Protein AF-0000000069202156 (afdb_homodimer)

Radius of gyration: 26.29 Å; Cα contacts (8 Å, |Δi|>4): 801; chains: 2; bounding box: 68×98×82 Å

Structure (mmCIF, N/CA/C/O backbone):
data_AF-0000000069202156-model_v1
#
loop_
_entity.id
_entity.type
_entity.pdbx_description
1 polymer 'Chromosome undetermined scaffold_22, whole genome shotgun sequence'
#
loop_
_atom_site.group_PDB
_atom_site.id
_atom_site.type_symbol
_atom_site.label_atom_id
_atom_site.label_alt_id
_atom_site.label_comp_id
_atom_site.label_asym_id
_atom_site.label_entity_id
_atom_site.label_seq_id
_atom_site.pdbx_PDB_ins_code
_atom_site.Cartn_x
_atom_site.Cartn_y
_atom_site.Cartn_z
_atom_site.occupancy
_atom_site.B_iso_or_equiv
_atom_site.auth_seq_id
_atom_site.auth_comp_id
_atom_site.auth_asym_id
_atom_site.auth_atom_id
_atom_site.pdbx_PDB_model_num
ATOM 1 N N . MET A 1 1 ? -34.469 9.961 23.25 1 40.22 1 MET A N 1
ATOM 2 C CA . MET A 1 1 ? -34.844 11.164 22.516 1 40.22 1 MET A CA 1
ATOM 3 C C . MET A 1 1 ? -33.656 12.133 22.422 1 40.22 1 MET A C 1
ATOM 5 O O . MET A 1 1 ? -33.438 12.727 21.359 1 40.22 1 MET A O 1
ATOM 9 N N . ILE A 1 2 ? -33 12.391 23.5 1 43.03 2 ILE A N 1
ATOM 10 C CA . ILE A 1 2 ? -31.828 13.266 23.531 1 43.03 2 ILE A CA 1
ATOM 11 C C . ILE A 1 2 ? -30.719 12.656 22.703 1 43.03 2 ILE A C 1
ATOM 13 O O . ILE A 1 2 ? -30.047 13.359 21.922 1 43.03 2 ILE A O 1
ATOM 17 N N . LEU A 1 3 ? -30.641 11.383 22.797 1 45.81 3 LEU A N 1
ATOM 18 C CA . LEU A 1 3 ? -29.641 10.68 22.016 1 45.81 3 LEU A CA 1
ATOM 19 C C . LEU A 1 3 ? -29.922 10.828 20.531 1 45.81 3 LEU A C 1
ATOM 21 O O . LEU A 1 3 ? -28.984 10.969 19.734 1 45.81 3 LEU A O 1
ATOM 25 N N . ASP A 1 4 ? -31.219 10.82 20.234 1 50.31 4 ASP A N 1
ATOM 26 C CA . ASP A 1 4 ? -31.641 10.969 18.844 1 50.31 4 ASP A CA 1
ATOM 27 C C . ASP A 1 4 ? -31.312 12.375 18.328 1 50.31 4 ASP A C 1
ATOM 29 O O . ASP A 1 4 ? -30.859 12.531 17.188 1 50.31 4 ASP A O 1
ATOM 33 N N . PHE A 1 5 ? -31.484 13.375 19.203 1 50 5 PHE A N 1
ATOM 34 C CA . PHE A 1 5 ? -31.25 14.75 18.781 1 50 5 PHE A CA 1
ATOM 35 C C . PHE A 1 5 ? -29.766 15.016 18.609 1 50 5 PHE A C 1
ATOM 37 O O . PHE A 1 5 ? -29.359 15.719 17.688 1 50 5 PHE A O 1
ATOM 44 N N . THR A 1 6 ? -29.016 14.438 19.453 1 51.59 6 THR A N 1
ATOM 45 C CA . THR A 1 6 ? -27.578 14.648 19.391 1 51.59 6 THR A CA 1
ATOM 46 C C . THR A 1 6 ? -26.969 13.906 18.203 1 51.59 6 THR A C 1
ATOM 48 O O . THR A 1 6 ? -26.062 14.422 17.547 1 51.59 6 THR A O 1
ATOM 51 N N . LEU A 1 7 ? -27.562 12.852 17.938 1 59.28 7 LEU A N 1
ATOM 52 C CA . LEU A 1 7 ? -27.109 12.102 16.766 1 59.28 7 LEU A CA 1
ATOM 53 C C . LEU A 1 7 ? -27.516 12.82 15.484 1 59.28 7 LEU A C 1
ATOM 55 O O . LEU A 1 7 ? -26.734 12.859 14.523 1 59.28 7 LEU A O 1
ATOM 59 N N . ASP A 1 8 ? -28.672 13.359 15.586 1 58.97 8 ASP A N 1
ATOM 60 C CA . ASP A 1 8 ? -29.156 14.07 14.406 1 58.97 8 ASP A CA 1
ATOM 61 C C . ASP A 1 8 ? -28.328 15.312 14.125 1 58.97 8 ASP A C 1
ATOM 63 O O . ASP A 1 8 ? -27.969 15.586 12.977 1 58.97 8 ASP A O 1
ATOM 67 N N . SER A 1 9 ? -27.969 16 15.195 1 58.06 9 SER A N 1
ATOM 68 C CA . SER A 1 9 ? -27.172 17.203 15.016 1 58.06 9 SER A CA 1
ATOM 69 C C . SER A 1 9 ? -25.734 16.875 14.602 1 58.06 9 SER A C 1
ATOM 71 O O . SER A 1 9 ? -25.172 17.547 13.742 1 58.06 9 SER A O 1
ATOM 73 N N . SER A 1 10 ? -25.312 15.82 15.172 1 58.75 10 SER A N 1
ATOM 74 C CA . SER A 1 10 ? -23.938 15.406 14.852 1 58.75 10 SER A CA 1
ATOM 75 C C . SER A 1 10 ? 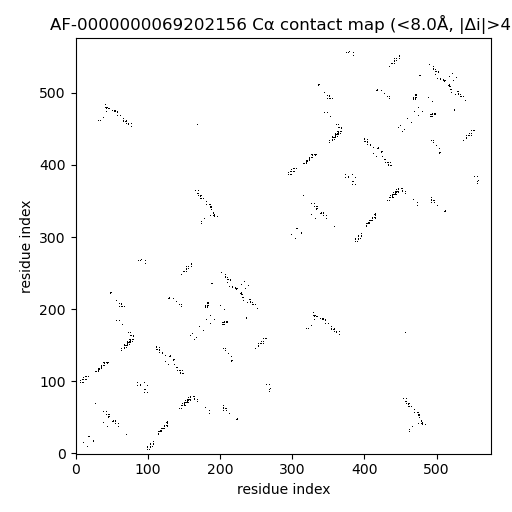-23.859 14.812 13.453 1 58.75 10 SER A C 1
ATOM 77 O O . SER A 1 10 ? -22.891 15.039 12.734 1 58.75 10 SER A O 1
ATOM 79 N N . ASN A 1 11 ? -24.891 14.109 13.148 1 60.53 11 ASN A N 1
ATOM 80 C CA . ASN A 1 11 ? -24.953 13.547 11.805 1 60.53 11 ASN A CA 1
ATOM 81 C C . ASN A 1 11 ? -25.016 14.641 10.734 1 60.53 11 ASN A C 1
ATOM 83 O O . ASN A 1 11 ? -24.375 14.516 9.68 1 60.53 11 ASN A O 1
ATOM 87 N N . ASN A 1 12 ? -25.766 15.609 11.109 1 59.12 12 ASN A N 1
ATOM 88 C CA . ASN A 1 12 ? -25.859 16.734 10.172 1 59.12 12 ASN A CA 1
ATOM 89 C C . ASN A 1 12 ? -24.516 17.438 10.023 1 59.12 12 ASN A C 1
ATOM 91 O O . ASN A 1 12 ? -24.141 17.828 8.914 1 59.12 12 ASN A O 1
ATOM 95 N N . LEU A 1 13 ? -23.875 17.391 11.109 1 56.72 13 LEU A N 1
ATOM 96 C CA . LEU A 1 13 ? -22.594 18.062 11.062 1 56.72 13 LEU A CA 1
ATOM 97 C C . LEU A 1 13 ? -21.578 17.25 10.25 1 56.72 13 LEU A C 1
ATOM 99 O O . LEU A 1 13 ? -20.844 17.812 9.438 1 56.72 13 LEU A O 1
ATOM 103 N N . SER A 1 14 ? -21.609 16 10.469 1 60.12 14 SER A N 1
ATOM 104 C CA . SER A 1 14 ? -20.656 15.164 9.742 1 60.12 14 SER A CA 1
ATOM 105 C C . SER A 1 14 ? -21.016 15.055 8.266 1 60.12 14 SER A C 1
ATOM 107 O O . SER A 1 14 ? -20.156 15.102 7.398 1 60.12 14 SER A O 1
ATOM 109 N N . PHE A 1 15 ? -22.328 14.898 8.133 1 60.34 15 PHE A N 1
ATOM 110 C CA . PHE A 1 15 ? -22.781 14.883 6.75 1 60.34 15 PHE A CA 1
ATOM 111 C C . PHE A 1 15 ? -22.469 16.203 6.059 1 60.34 15 PHE A C 1
ATOM 113 O O . PHE A 1 15 ? -21.984 16.219 4.922 1 60.34 15 PHE A O 1
ATOM 120 N N . LEU A 1 16 ? -22.672 17.172 6.793 1 56.56 16 LEU A N 1
ATOM 121 C CA . LEU A 1 16 ? -22.406 18.5 6.262 1 56.56 16 LEU A CA 1
ATOM 122 C C . LEU A 1 16 ? -20.906 18.719 6.066 1 56.56 16 LEU A C 1
ATOM 124 O O . LEU A 1 16 ? -20.484 19.344 5.09 1 56.56 16 LEU A O 1
ATOM 128 N N . ASN A 1 17 ? -20.172 18.156 6.863 1 57.66 17 ASN A N 1
ATOM 129 C CA . ASN A 1 17 ? -18.734 18.297 6.719 1 57.66 17 ASN A CA 1
ATOM 130 C C . ASN A 1 17 ? -18.219 17.5 5.52 1 57.66 17 ASN A C 1
ATOM 132 O O . ASN A 1 17 ? -17.328 17.953 4.801 1 57.66 17 ASN A O 1
ATOM 136 N N . GLU A 1 18 ? -18.781 16.344 5.418 1 60.19 18 GLU A N 1
ATOM 137 C CA . GLU A 1 18 ? -18.359 15.547 4.273 1 60.19 18 GLU A CA 1
ATOM 138 C C . GLU A 1 18 ? -18.797 16.188 2.961 1 60.19 18 GLU A C 1
ATOM 140 O O . GLU A 1 18 ? -18.047 16.172 1.98 1 60.19 18 GLU A O 1
ATOM 145 N N . ILE A 1 19 ? -20.016 16.625 3.02 1 58.19 19 ILE A N 1
ATOM 146 C CA . ILE A 1 19 ? -20.5 17.344 1.854 1 58.19 19 ILE A CA 1
ATOM 147 C C . ILE A 1 19 ? -19.766 18.672 1.719 1 58.19 19 ILE A C 1
ATOM 149 O O . ILE A 1 19 ? -19.5 19.125 0.606 1 58.19 19 ILE A O 1
ATOM 153 N N . ARG A 1 20 ? -19.328 19.078 2.842 1 53.84 20 ARG A N 1
ATOM 154 C CA . ARG A 1 20 ? -18.688 20.391 2.83 1 53.84 20 ARG A CA 1
ATOM 155 C C . ARG A 1 20 ? -17.188 20.281 2.578 1 53.84 20 ARG A C 1
ATOM 157 O O . ARG A 1 20 ? -16.547 21.234 2.16 1 53.84 20 ARG A O 1
ATOM 164 N N . ASN A 1 21 ? -16.734 19.062 2.914 1 62.28 21 ASN A N 1
ATOM 165 C CA . ASN A 1 21 ? -15.328 18.953 2.527 1 62.28 21 ASN A CA 1
ATOM 166 C C . ASN A 1 21 ? -15.18 18.312 1.148 1 62.28 21 ASN A C 1
ATOM 168 O O . ASN A 1 21 ? -14.805 17.141 1.039 1 62.28 21 ASN A O 1
ATOM 172 N N . PRO A 1 22 ? -15.586 19 0.176 1 66.69 22 PRO A N 1
ATOM 173 C CA . PRO A 1 22 ? -15.57 18.516 -1.208 1 66.69 22 PRO A CA 1
ATOM 174 C C . PRO A 1 22 ? -14.195 18.016 -1.643 1 66.69 22 PRO A C 1
ATOM 176 O O . PRO A 1 22 ? -14.094 17.172 -2.539 1 66.69 22 PRO A O 1
ATOM 179 N N . MET A 1 23 ? -13.281 18.469 -0.884 1 69.31 23 MET A N 1
ATOM 180 C CA . MET A 1 23 ? -11.93 18.094 -1.297 1 69.31 23 MET A CA 1
ATOM 181 C C . MET A 1 23 ? -11.695 16.594 -1.078 1 69.31 23 MET A C 1
ATOM 183 O O . MET A 1 23 ? -11.109 15.93 -1.932 1 69.31 23 MET A O 1
ATOM 187 N N . ASP A 1 24 ? -12.273 16.062 -0.022 1 70.75 24 ASP A N 1
ATOM 188 C CA . ASP A 1 24 ? -12.102 14.641 0.282 1 70.75 24 ASP A CA 1
ATOM 189 C C . ASP A 1 24 ? -12.812 13.766 -0.749 1 70.75 24 ASP A C 1
ATOM 191 O O . ASP A 1 24 ? -12.25 12.773 -1.219 1 70.75 24 ASP A O 1
ATOM 195 N N . VAL A 1 25 ? -13.992 14.234 -1.094 1 75.31 25 VAL A N 1
ATOM 196 C CA . VAL A 1 25 ? -14.789 13.477 -2.053 1 75.31 25 VAL A CA 1
ATOM 197 C C . VAL A 1 25 ? -14.109 13.5 -3.422 1 75.31 25 VAL A C 1
ATOM 199 O O . VAL A 1 25 ? -13.992 12.461 -4.078 1 75.31 25 VAL A O 1
ATOM 202 N N . LYS A 1 26 ? -13.617 14.609 -3.807 1 78.5 26 LYS A N 1
ATOM 203 C CA . LYS A 1 26 ? -12.938 14.734 -5.094 1 78.5 26 LYS A CA 1
ATOM 204 C C . LYS A 1 26 ? -11.672 13.891 -5.137 1 78.5 26 LYS A C 1
ATOM 206 O O . LYS A 1 26 ? -11.367 13.258 -6.152 1 78.5 26 LYS A O 1
ATOM 211 N N . LEU A 1 27 ? -11.078 13.875 -4.027 1 78.31 27 LEU A N 1
ATOM 212 C CA . LEU A 1 27 ? -9.828 13.125 -3.953 1 78.31 27 LEU A CA 1
ATOM 213 C C . LEU A 1 27 ? -10.086 11.625 -4.094 1 78.31 27 LEU A C 1
ATOM 215 O O . LEU A 1 27 ? -9.352 10.93 -4.789 1 78.31 27 LEU A O 1
ATOM 219 N N . LYS A 1 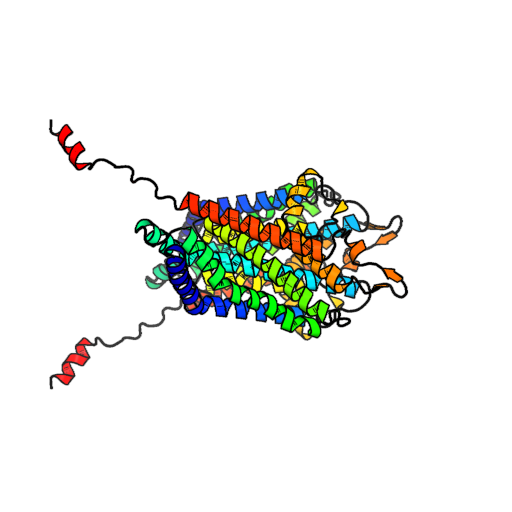28 ? -11.156 11.18 -3.527 1 82.44 28 LYS A N 1
ATOM 220 C CA . LYS A 1 28 ? -11.477 9.758 -3.549 1 82.44 28 LYS A CA 1
ATOM 221 C C . LYS A 1 28 ? -11.953 9.328 -4.93 1 82.44 28 LYS A C 1
ATOM 223 O O . LYS A 1 28 ? -11.633 8.227 -5.391 1 82.44 28 LYS A O 1
ATOM 228 N N . ILE A 1 29 ? -12.695 10.211 -5.488 1 83 29 ILE A N 1
ATOM 229 C CA . ILE A 1 29 ? -13.164 9.922 -6.836 1 83 29 ILE A CA 1
ATOM 230 C C . ILE A 1 29 ? -11.977 9.898 -7.801 1 83 29 ILE A C 1
ATOM 232 O O . ILE A 1 29 ? -11.875 9.008 -8.641 1 83 29 ILE A O 1
ATOM 236 N N . PHE A 1 30 ? -11.133 10.836 -7.598 1 85.19 30 PHE A N 1
ATOM 237 C CA . PHE A 1 30 ? -9.922 10.875 -8.414 1 85.19 30 PHE A CA 1
ATOM 238 C C . PHE A 1 30 ? -9.102 9.602 -8.242 1 85.19 30 PHE A C 1
ATOM 240 O O . PHE A 1 30 ? -8.648 9.008 -9.219 1 85.19 30 PHE A O 1
ATOM 247 N N . GLN A 1 31 ? -8.914 9.219 -7.031 1 85 31 GLN A N 1
ATOM 248 C CA . GLN A 1 31 ? -8.148 8.016 -6.73 1 85 31 GLN A CA 1
ATOM 249 C C . GLN A 1 31 ? -8.781 6.785 -7.375 1 85 31 GLN A C 1
ATOM 251 O O . GLN A 1 31 ? -8.078 5.945 -7.941 1 85 31 GLN A O 1
ATOM 256 N N . SER A 1 32 ? -10.125 6.711 -7.316 1 86.88 32 SER A N 1
ATOM 257 C CA . SER A 1 32 ? -10.828 5.559 -7.871 1 86.88 32 SER A CA 1
ATOM 258 C C . SER A 1 32 ? -10.688 5.504 -9.391 1 86.88 32 SER A C 1
ATOM 260 O O . SER A 1 32 ? -10.516 4.43 -9.961 1 86.88 32 SER A O 1
ATOM 262 N N . ILE A 1 33 ? -10.719 6.652 -9.984 1 87.88 33 ILE A N 1
ATOM 263 C CA . ILE A 1 33 ? -10.617 6.723 -11.438 1 87.88 33 ILE A CA 1
ATOM 264 C C . ILE A 1 33 ? -9.195 6.359 -11.867 1 87.88 33 ILE A C 1
ATOM 266 O O . ILE A 1 33 ? -9.008 5.602 -12.828 1 87.88 33 ILE A O 1
ATOM 270 N N . VAL A 1 34 ? -8.25 6.844 -11.164 1 86.81 34 VAL A N 1
ATOM 271 C CA . VAL A 1 34 ? -6.855 6.547 -11.484 1 86.81 34 VAL A CA 1
ATOM 272 C C . VAL A 1 34 ? -6.609 5.043 -11.367 1 86.81 34 VAL A C 1
ATOM 274 O O . VAL A 1 34 ? -5.988 4.438 -12.242 1 86.81 34 VAL A O 1
ATOM 277 N N . ASN A 1 35 ? -7.082 4.477 -10.289 1 88 35 ASN A N 1
ATOM 278 C CA . ASN A 1 35 ? -6.934 3.039 -10.094 1 88 35 ASN A CA 1
ATOM 279 C C . ASN A 1 35 ? -7.609 2.244 -11.203 1 88 35 ASN A C 1
ATOM 281 O O . ASN A 1 35 ? -7.055 1.26 -11.695 1 88 35 ASN A O 1
ATOM 285 N N . ALA A 1 36 ? -8.82 2.734 -11.555 1 89.94 36 ALA A N 1
ATOM 286 C CA . ALA A 1 36 ? -9.57 2.049 -12.602 1 89.94 36 ALA A CA 1
ATOM 287 C C . ALA A 1 36 ? -8.828 2.111 -13.938 1 89.94 36 ALA A C 1
ATOM 289 O O . ALA A 1 36 ? -8.727 1.107 -14.648 1 89.94 36 ALA A O 1
ATOM 290 N N . ILE A 1 37 ? -8.336 3.223 -14.25 1 87 37 ILE A N 1
ATOM 291 C CA . ILE A 1 37 ? -7.609 3.402 -15.508 1 87 37 ILE A CA 1
ATOM 292 C C . ILE A 1 37 ? -6.371 2.508 -15.523 1 87 37 ILE A C 1
ATOM 294 O O . ILE A 1 37 ? -6.094 1.839 -16.516 1 87 37 ILE A O 1
ATOM 298 N N . MET A 1 38 ? -5.734 2.408 -14.461 1 85.38 38 MET A N 1
ATOM 299 C CA . MET A 1 38 ? -4.523 1.599 -14.383 1 85.38 38 MET A CA 1
ATOM 300 C C . MET A 1 38 ? -4.848 0.116 -14.523 1 85.38 38 MET A C 1
ATOM 302 O O . MET A 1 38 ? -4.145 -0.615 -15.227 1 85.38 38 MET A O 1
ATOM 306 N N . LEU A 1 39 ? -5.859 -0.29 -13.898 1 88.44 39 LEU A N 1
ATOM 307 C CA . LEU A 1 39 ? -6.289 -1.68 -14.008 1 88.44 39 LEU A CA 1
ATOM 308 C C . LEU A 1 39 ? -6.668 -2.018 -15.445 1 88.44 39 LEU A C 1
ATOM 310 O O . LEU A 1 39 ? -6.324 -3.09 -15.945 1 88.44 39 LEU A O 1
ATOM 314 N N . MET A 1 40 ? -7.398 -1.071 -16.031 1 86.44 40 MET A N 1
ATOM 315 C CA . MET A 1 40 ? -7.828 -1.297 -17.406 1 86.44 40 MET A CA 1
ATOM 316 C C . MET A 1 40 ? -6.633 -1.343 -18.359 1 86.44 40 MET A C 1
ATOM 318 O O . MET A 1 40 ? -6.613 -2.135 -19.297 1 86.44 40 MET A O 1
ATOM 322 N N . LEU A 1 41 ? -5.715 -0.603 -18.062 1 81.94 41 LEU A N 1
ATOM 323 C CA . LEU A 1 41 ? -4.543 -0.526 -18.922 1 81.94 41 LEU A CA 1
ATOM 324 C C . LEU A 1 41 ? -3.662 -1.758 -18.766 1 81.94 41 LEU A C 1
ATOM 326 O O . LEU A 1 41 ? -3.154 -2.303 -19.75 1 81.94 41 LEU A O 1
ATOM 330 N N . VAL A 1 42 ? -3.523 -2.221 -17.625 1 82.44 42 VAL A N 1
ATOM 331 C CA . VAL A 1 42 ? -2.592 -3.301 -17.328 1 82.44 42 VAL A CA 1
ATOM 332 C C . VAL A 1 42 ? -3.246 -4.648 -17.641 1 82.44 42 VAL A C 1
ATOM 334 O O . VAL A 1 42 ? -2.588 -5.566 -18.125 1 82.44 42 VAL A O 1
ATOM 337 N N . TYR A 1 43 ? -4.516 -4.684 -17.328 1 88.5 43 TYR A N 1
ATOM 338 C CA . TYR A 1 43 ? -5.188 -5.977 -17.422 1 88.5 43 TYR A CA 1
ATOM 339 C C . TYR A 1 43 ? -6.227 -5.973 -18.531 1 88.5 43 TYR A C 1
ATOM 341 O O . TYR A 1 43 ? -7.27 -6.621 -18.422 1 88.5 43 TYR A O 1
ATOM 349 N N . SER A 1 44 ? -6.047 -5.23 -19.578 1 82.12 44 SER A N 1
ATOM 350 C CA . SER A 1 44 ? -6.973 -5.168 -20.703 1 82.12 44 SER A CA 1
ATOM 351 C C . SER A 1 44 ? -7.145 -6.539 -21.344 1 82.12 44 SER A C 1
ATOM 353 O O . SER A 1 44 ? -8.195 -6.828 -21.922 1 82.12 44 SER A O 1
ATOM 355 N N . ASP A 1 45 ? -6.066 -7.328 -21.297 1 82 45 ASP A N 1
ATOM 356 C CA . ASP A 1 45 ? -6.098 -8.719 -21.734 1 82 45 ASP A CA 1
ATOM 357 C C . ASP A 1 45 ? -5.52 -9.648 -20.672 1 82 45 ASP A C 1
ATOM 359 O O . ASP A 1 45 ? -4.301 -9.727 -20.5 1 82 45 ASP A O 1
ATOM 363 N N . LEU A 1 46 ? -6.43 -10.359 -20.031 1 85.38 46 LEU A N 1
ATOM 364 C CA . LEU A 1 46 ? -6 -11.211 -18.938 1 85.38 46 LEU A CA 1
ATOM 365 C C . LEU A 1 46 ? -5.219 -12.414 -19.453 1 85.38 46 LEU A C 1
ATOM 367 O O . LEU A 1 46 ? -4.41 -12.992 -18.719 1 85.38 46 LEU A O 1
ATOM 371 N N . GLY A 1 47 ? -5.422 -12.727 -20.703 1 84.5 47 GLY A N 1
ATOM 372 C CA . GLY A 1 47 ? -4.703 -13.852 -21.281 1 84.5 47 GLY A CA 1
ATOM 373 C C . GLY A 1 47 ? -5.312 -15.195 -20.922 1 84.5 47 GLY A C 1
ATOM 374 O O . GLY A 1 47 ? -6.426 -15.258 -20.391 1 84.5 47 GLY A O 1
ATOM 375 N N . GLU A 1 48 ? -4.508 -16.25 -21.312 1 84.44 48 GLU A N 1
ATOM 376 C CA . GLU A 1 48 ? -5.008 -17.609 -21.109 1 84.44 48 GLU A CA 1
ATOM 377 C C . GLU A 1 48 ? -4.047 -18.422 -20.25 1 84.44 48 GLU A C 1
ATOM 379 O O . GLU A 1 48 ? -2.912 -18.016 -20.016 1 84.44 48 GLU A O 1
ATOM 384 N N . TYR A 1 49 ? -4.566 -19.469 -19.75 1 86.25 49 TYR A N 1
ATOM 385 C CA . TYR A 1 49 ? -3.779 -20.469 -19.031 1 86.25 49 TYR A CA 1
ATOM 386 C C . TYR A 1 49 ? -3.102 -19.859 -17.812 1 86.25 49 TYR A C 1
ATOM 388 O O . TYR A 1 49 ? -3.721 -19.109 -17.062 1 86.25 49 TYR A O 1
ATOM 396 N N . ASN A 1 50 ? -1.859 -20.188 -17.594 1 80.06 50 ASN A N 1
ATOM 397 C CA . ASN A 1 50 ? -1.151 -19.766 -16.391 1 80.06 50 ASN A CA 1
ATOM 398 C C . ASN A 1 50 ? -0.953 -18.25 -16.359 1 80.06 50 ASN A C 1
ATOM 400 O O . ASN A 1 50 ? -1.02 -17.625 -15.305 1 80.06 50 ASN A O 1
ATOM 404 N N . GLU A 1 51 ? -0.752 -17.672 -17.531 1 81.19 51 GLU A N 1
ATOM 405 C CA . GLU A 1 51 ? -0.608 -16.219 -17.594 1 81.19 51 GLU A CA 1
ATOM 406 C C . GLU A 1 51 ? -1.908 -15.523 -17.219 1 81.19 51 GLU A C 1
ATOM 408 O O . GLU A 1 51 ? -1.892 -14.516 -16.516 1 81.19 51 GLU A O 1
ATOM 413 N N . GLY A 1 52 ? -2.969 -16.078 -17.703 1 86.44 52 GLY A N 1
ATOM 414 C CA . GLY A 1 52 ? -4.27 -15.516 -17.391 1 86.44 52 GLY A CA 1
ATOM 415 C C . GLY A 1 52 ? -4.625 -15.641 -15.914 1 86.44 52 GLY A C 1
ATOM 416 O O . GLY A 1 52 ? -5.254 -14.75 -15.344 1 86.44 52 GLY A O 1
ATOM 417 N N . LEU A 1 53 ? -4.23 -16.766 -15.383 1 87.12 53 LEU A N 1
ATOM 418 C CA . LEU A 1 53 ? -4.473 -17 -13.961 1 87.12 53 LEU A CA 1
ATOM 419 C C . LEU A 1 53 ? -3.713 -16 -13.102 1 87.12 53 LEU A C 1
ATOM 421 O O . LEU A 1 53 ? -4.285 -15.391 -12.195 1 87.12 53 LEU A O 1
ATOM 425 N N . GLN A 1 54 ? -2.475 -15.758 -13.398 1 82.94 54 GLN A N 1
ATOM 426 C CA . GLN A 1 54 ? -1.657 -14.797 -12.664 1 82.94 54 GLN A CA 1
ATOM 427 C C . GLN A 1 54 ? -2.23 -13.391 -12.789 1 82.94 54 GLN A C 1
ATOM 429 O O . GLN A 1 54 ? -2.287 -12.648 -11.805 1 82.94 54 GLN A O 1
ATOM 434 N N . ASN A 1 55 ? -2.668 -13.055 -14.008 1 88.75 55 ASN A N 1
ATOM 435 C CA . ASN A 1 55 ? -3.234 -11.727 -14.242 1 88.75 55 ASN A CA 1
ATOM 436 C C . ASN A 1 55 ? -4.539 -11.531 -13.477 1 88.75 55 ASN A C 1
ATOM 438 O O . ASN A 1 55 ? -4.793 -10.453 -12.945 1 88.75 55 ASN A O 1
ATOM 442 N N . ARG A 1 56 ? -5.324 -12.594 -13.406 1 92 56 ARG A N 1
ATOM 443 C CA . ARG A 1 56 ? -6.582 -12.5 -12.672 1 92 56 ARG A CA 1
ATOM 444 C C . ARG A 1 56 ? -6.332 -12.367 -11.172 1 92 56 ARG A C 1
ATOM 446 O O . ARG A 1 56 ? -6.969 -11.555 -10.5 1 92 56 ARG A O 1
ATOM 453 N N . PHE A 1 57 ? -5.348 -13.148 -10.68 1 91.44 57 PHE A N 1
ATOM 454 C CA . PHE A 1 57 ? -4.969 -13.023 -9.281 1 91.44 57 PHE A CA 1
ATOM 455 C C . PHE A 1 57 ? -4.449 -11.617 -8.984 1 91.44 57 PHE A C 1
ATOM 457 O O . PHE A 1 57 ? -4.844 -11 -7.996 1 91.44 57 PHE A O 1
ATOM 464 N N . GLY A 1 58 ? -3.596 -11.148 -9.898 1 90.25 58 GLY A N 1
ATOM 465 C CA . GLY A 1 58 ? -3.014 -9.828 -9.727 1 90.25 58 GLY A CA 1
ATOM 466 C C . GLY A 1 58 ? -4.043 -8.719 -9.75 1 90.25 58 GLY A C 1
ATOM 467 O O . GLY A 1 58 ? -3.994 -7.801 -8.93 1 90.25 58 GLY A O 1
ATOM 468 N N . ALA A 1 59 ? -4.965 -8.797 -10.648 1 92.56 59 ALA A N 1
ATOM 469 C CA . ALA A 1 59 ? -6.004 -7.781 -10.773 1 92.56 59 ALA A CA 1
ATOM 470 C C . ALA A 1 59 ? -6.883 -7.738 -9.523 1 92.56 59 ALA A C 1
ATOM 472 O O . ALA A 1 59 ? -7.168 -6.664 -8.992 1 92.56 59 ALA A O 1
ATOM 473 N N . LEU A 1 60 ? -7.285 -8.922 -9.062 1 95.12 60 LEU A N 1
ATOM 474 C CA . LEU A 1 60 ? -8.156 -8.992 -7.895 1 95.12 60 LEU A CA 1
ATOM 475 C C . LEU A 1 60 ? -7.426 -8.508 -6.645 1 95.12 60 LEU A C 1
ATOM 477 O O . LEU A 1 60 ? -8.008 -7.816 -5.809 1 95.12 60 LEU A O 1
ATOM 481 N N . PHE A 1 61 ? -6.219 -8.867 -6.562 1 93.5 61 PHE A N 1
ATOM 482 C CA . PHE A 1 61 ? -5.434 -8.422 -5.414 1 93.5 61 PHE A CA 1
ATOM 483 C C . PHE A 1 61 ? -5.238 -6.914 -5.445 1 93.5 61 PHE A C 1
ATOM 485 O O . PHE A 1 61 ? -5.277 -6.258 -4.402 1 93.5 61 PHE A O 1
ATOM 492 N N . PHE A 1 62 ? -5.016 -6.402 -6.578 1 91.06 62 PHE A N 1
ATOM 493 C CA . PHE A 1 62 ? -4.82 -4.965 -6.734 1 91.06 62 PHE A CA 1
ATOM 494 C C . PHE A 1 62 ? -6.078 -4.199 -6.344 1 91.06 62 PHE A C 1
ATOM 496 O O . PHE A 1 62 ? -6 -3.164 -5.68 1 91.06 62 PHE A O 1
ATOM 503 N N . ILE A 1 63 ? -7.16 -4.691 -6.797 1 93.44 63 ILE A N 1
ATOM 504 C CA . ILE A 1 63 ? -8.422 -4.039 -6.469 1 93.44 63 ILE A CA 1
ATOM 505 C C . ILE A 1 63 ? -8.594 -3.982 -4.953 1 93.44 63 ILE A C 1
ATOM 507 O O . ILE A 1 63 ? -8.945 -2.936 -4.398 1 93.44 63 ILE A O 1
ATOM 511 N N . CYS A 1 64 ? -8.312 -5.062 -4.297 1 94.25 64 CYS A N 1
ATOM 512 C CA . CYS A 1 64 ? -8.438 -5.129 -2.846 1 94.25 64 CYS A CA 1
ATOM 513 C C . CYS A 1 64 ? -7.449 -4.188 -2.168 1 94.25 64 CYS A C 1
ATOM 515 O O . CYS A 1 64 ? -7.816 -3.453 -1.248 1 94.25 64 CYS A O 1
ATOM 517 N N . THR A 1 65 ? -6.23 -4.188 -2.664 1 92.19 65 THR A N 1
ATOM 518 C CA . THR A 1 65 ? -5.164 -3.387 -2.066 1 92.19 65 THR A CA 1
ATOM 519 C C . THR A 1 65 ? -5.445 -1.897 -2.244 1 92.19 65 THR A C 1
ATOM 521 O O . THR A 1 65 ? -5.305 -1.118 -1.3 1 92.19 65 THR A O 1
ATOM 524 N N . ALA A 1 66 ? -5.824 -1.523 -3.445 1 90.81 66 ALA A N 1
ATOM 525 C CA . ALA A 1 66 ? -6.133 -0.123 -3.723 1 90.81 66 ALA A CA 1
ATOM 526 C C . ALA A 1 66 ? -7.266 0.376 -2.826 1 90.81 66 ALA A C 1
ATOM 528 O O . ALA A 1 66 ? -7.184 1.474 -2.27 1 90.81 66 ALA A O 1
ATOM 529 N N . ASN A 1 67 ? -8.25 -0.427 -2.676 1 91.62 67 ASN A N 1
ATOM 530 C CA . ASN A 1 67 ? -9.375 -0.047 -1.833 1 91.62 67 ASN A CA 1
ATOM 531 C C . ASN A 1 67 ? -8.984 0.002 -0.359 1 91.62 67 ASN A C 1
ATOM 533 O O . ASN A 1 67 ? -9.43 0.882 0.378 1 91.62 67 ASN A O 1
ATOM 537 N N . ALA A 1 68 ? -8.242 -0.984 0.036 1 93.5 68 ALA A N 1
ATOM 538 C CA . ALA A 1 68 ? -7.801 -1.011 1.428 1 93.5 68 ALA A CA 1
ATOM 539 C C . ALA A 1 68 ? -6.988 0.235 1.77 1 93.5 68 ALA A C 1
ATOM 541 O O . ALA A 1 68 ? -7.273 0.919 2.754 1 93.5 68 ALA A O 1
ATOM 542 N N . PHE A 1 69 ? -6.047 0.571 0.931 1 91.81 69 PHE A N 1
ATOM 543 C CA . PHE A 1 69 ? -5.219 1.743 1.189 1 91.81 69 PHE A CA 1
ATOM 544 C C . PHE A 1 69 ? -6.043 3.021 1.086 1 91.81 69 PHE A C 1
ATOM 546 O O . PHE A 1 69 ? -5.832 3.967 1.848 1 91.81 69 PHE A O 1
ATOM 553 N N . GLY A 1 70 ? -6.945 3.002 0.106 1 88.88 70 GLY A N 1
ATOM 554 C CA . GLY A 1 70 ? -7.82 4.156 -0.017 1 88.88 70 GLY A CA 1
ATOM 555 C C . GLY A 1 70 ? -8.672 4.391 1.216 1 88.88 70 GLY A C 1
ATOM 556 O O . GLY A 1 70 ? -8.828 5.531 1.662 1 88.88 70 GLY A O 1
ATOM 557 N N . GLY A 1 71 ? -9.203 3.338 1.746 1 91 71 GLY A N 1
ATOM 558 C CA . GLY A 1 71 ? -10.023 3.443 2.943 1 91 71 GLY A CA 1
ATOM 559 C C . GLY A 1 71 ? -9.234 3.889 4.164 1 91 71 GLY A C 1
ATOM 560 O O . GLY A 1 71 ? -9.703 4.73 4.934 1 91 71 GLY A O 1
ATOM 561 N N . ILE A 1 72 ? -8.07 3.371 4.312 1 93.38 72 ILE A N 1
ATOM 562 C CA . ILE A 1 72 ? -7.227 3.709 5.457 1 93.38 72 ILE A CA 1
ATOM 563 C C . ILE A 1 72 ? -6.824 5.18 5.383 1 93.38 72 ILE A C 1
ATOM 565 O O . ILE A 1 72 ? -7 5.926 6.348 1 93.38 72 ILE A O 1
ATOM 569 N N . GLN A 1 73 ? -6.312 5.582 4.195 1 88.62 73 GLN A N 1
ATOM 570 C CA . GLN A 1 73 ? -5.863 6.957 4.031 1 88.62 73 GLN A CA 1
ATOM 571 C C . GLN A 1 73 ? -7.023 7.938 4.168 1 88.62 73 GLN A C 1
ATOM 573 O O . GLN A 1 73 ? -6.883 8.992 4.793 1 88.62 73 GLN A O 1
ATOM 578 N N . GLY A 1 74 ? -8.117 7.551 3.6 1 84.75 74 GLY A N 1
ATOM 579 C CA . GLY A 1 74 ? -9.281 8.414 3.715 1 84.75 74 GLY A CA 1
ATOM 580 C C . GLY A 1 74 ? -9.727 8.625 5.148 1 84.75 74 GLY A C 1
ATOM 581 O O . GLY A 1 74 ? -9.969 9.766 5.562 1 84.75 74 GLY A O 1
ATOM 582 N N . ALA A 1 75 ? -9.781 7.586 5.863 1 88.19 75 ALA A N 1
ATOM 583 C CA . ALA A 1 75 ? -10.211 7.664 7.254 1 88.19 75 ALA A CA 1
ATOM 584 C C . ALA A 1 75 ? -9.203 8.43 8.102 1 88.19 75 ALA A C 1
ATOM 586 O O . ALA A 1 75 ? -9.578 9.203 8.992 1 88.19 75 ALA A O 1
ATOM 587 N N . LEU A 1 76 ? -7.992 8.234 7.805 1 88.5 76 LEU A N 1
ATOM 588 C CA . LEU A 1 76 ? -6.926 8.914 8.539 1 88.5 76 LEU A CA 1
ATOM 589 C C . LEU A 1 76 ? -7.012 10.422 8.344 1 88.5 76 LEU A C 1
ATOM 591 O O . LEU A 1 76 ? -6.918 11.188 9.312 1 88.5 76 LEU A O 1
ATOM 595 N N . HIS A 1 77 ? -7.215 10.867 7.207 1 82.69 77 HIS A N 1
ATOM 596 C CA . HIS A 1 77 ? -7.203 12.297 6.891 1 82.69 77 HIS A CA 1
ATOM 597 C C . HIS A 1 77 ? -8.484 12.977 7.363 1 82.69 77 HIS A C 1
ATOM 599 O O . HIS A 1 77 ? -8.445 14.086 7.898 1 82.69 77 HIS A O 1
ATOM 605 N N . THR A 1 78 ? -9.547 12.32 7.156 1 78.69 78 THR A N 1
ATOM 606 C CA . THR A 1 78 ? -10.812 12.898 7.57 1 78.69 78 THR A CA 1
ATOM 607 C C . THR A 1 78 ? -10.875 13.047 9.086 1 78.69 78 THR A C 1
ATOM 609 O O . THR A 1 78 ? -11.289 14.086 9.602 1 78.69 78 THR A O 1
ATOM 612 N N . PHE A 1 79 ? -10.422 12.094 9.766 1 83.5 79 PHE A N 1
ATOM 613 C CA . PHE A 1 79 ? -10.484 12.148 11.219 1 83.5 79 PHE A CA 1
ATOM 614 C C . PHE A 1 79 ? -9.477 13.148 11.773 1 83.5 79 PHE A C 1
ATOM 616 O O . PHE A 1 79 ? -9.75 13.82 12.773 1 83.5 79 PHE A O 1
ATOM 623 N N . SER A 1 80 ? -8.383 13.25 11.164 1 78.88 80 SER A N 1
ATOM 624 C CA . SER A 1 80 ? -7.367 14.18 11.641 1 78.88 80 SER A CA 1
ATOM 625 C C . SER A 1 80 ? -7.855 15.625 11.555 1 78.88 80 SER A C 1
ATOM 627 O O . SER A 1 80 ? -7.484 16.453 12.383 1 78.88 80 SER A O 1
ATOM 629 N N . MET A 1 81 ? -8.633 15.891 10.594 1 77.38 81 MET A N 1
ATOM 630 C CA . MET A 1 81 ? -9.172 17.234 10.43 1 77.38 81 MET A CA 1
ATOM 631 C C . MET A 1 81 ? -10.281 17.5 11.445 1 77.38 81 MET A C 1
ATOM 633 O O . MET A 1 81 ? -10.477 18.641 11.875 1 77.38 81 MET A O 1
ATOM 637 N N . GLU A 1 82 ? -10.922 16.453 11.852 1 80.06 82 GLU A N 1
ATOM 638 C CA . GLU A 1 82 ? -12.07 16.594 12.734 1 80.06 82 GLU A CA 1
ATOM 639 C C . GLU A 1 82 ? -11.656 16.516 14.203 1 80.06 82 GLU A C 1
ATOM 641 O O . GLU A 1 82 ? -12.367 17.016 15.086 1 80.06 82 GLU A O 1
ATOM 646 N N . ARG A 1 83 ? -10.602 15.922 14.359 1 80.62 83 ARG A N 1
ATOM 647 C CA . ARG A 1 83 ? -10.18 15.594 15.719 1 80.62 83 ARG A CA 1
ATOM 648 C C . ARG A 1 83 ? -10.039 16.844 16.562 1 80.62 83 ARG A C 1
ATOM 650 O O . ARG A 1 83 ? -10.562 16.906 17.688 1 80.62 83 ARG A O 1
ATOM 657 N N . PRO A 1 84 ? -9.375 17.906 16.062 1 78.25 84 PRO A N 1
ATOM 658 C CA . PRO A 1 84 ? -9.258 19.109 16.891 1 78.25 84 PRO A CA 1
ATOM 659 C C . PRO A 1 84 ? -10.617 19.734 17.203 1 78.25 84 PRO A C 1
ATOM 661 O O . PRO A 1 84 ? -10.828 20.219 18.328 1 78.25 84 PRO A O 1
ATOM 664 N N . LEU A 1 85 ? -11.445 19.75 16.281 1 75.88 85 LEU A N 1
ATOM 665 C CA . LEU A 1 85 ? -12.781 20.297 16.5 1 75.88 85 LEU A CA 1
ATOM 666 C C . LEU A 1 85 ? -13.555 19.453 17.516 1 75.88 85 LEU A C 1
ATOM 668 O O . LEU A 1 85 ? -14.25 20.016 18.375 1 75.88 85 LEU A O 1
ATOM 672 N N . PHE A 1 86 ? -13.477 18.172 17.453 1 80.12 86 PHE A N 1
ATOM 673 C CA . PHE A 1 86 ? -14.148 17.266 18.375 1 80.12 86 PHE A CA 1
ATOM 674 C C . PHE A 1 86 ? -13.633 17.453 19.797 1 80.12 86 PHE A C 1
ATOM 676 O O . PHE A 1 86 ? -14.422 17.516 20.75 1 80.12 86 PHE A O 1
ATOM 683 N N . LEU A 1 87 ? -12.383 17.578 19.938 1 78.06 87 LEU A N 1
ATOM 684 C CA . LEU A 1 87 ? -11.797 17.719 21.266 1 78.06 87 LEU A CA 1
ATOM 685 C C . LEU A 1 87 ? -12.195 19.047 21.891 1 78.06 87 LEU A C 1
ATOM 687 O O . LEU A 1 87 ? -12.406 19.125 23.109 1 78.06 87 LEU A O 1
ATOM 691 N N . ARG A 1 88 ? -12.352 20.062 21.031 1 78.38 88 ARG A N 1
ATOM 692 C CA . ARG A 1 88 ? -12.797 21.359 21.547 1 78.38 88 ARG A CA 1
ATOM 693 C C . ARG A 1 88 ? -14.242 21.297 22.016 1 78.38 88 ARG A C 1
ATOM 695 O O . ARG A 1 88 ? -14.578 21.859 23.062 1 78.38 88 ARG A O 1
ATOM 702 N N . GLU A 1 89 ? -15.008 20.625 21.234 1 76.56 89 GLU A N 1
ATOM 703 C CA . GLU A 1 89 ? -16.422 20.516 21.562 1 76.56 89 GLU A CA 1
ATOM 704 C C . GLU A 1 89 ? -16.641 19.609 22.766 1 76.56 89 GLU A C 1
ATOM 706 O O . GLU A 1 89 ? -17.594 19.797 23.516 1 76.56 89 GLU A O 1
ATOM 711 N N . ARG A 1 90 ? -15.797 18.719 22.922 1 76.75 90 ARG A N 1
ATOM 712 C CA . ARG A 1 90 ? -15.875 17.797 24.047 1 76.75 90 ARG A CA 1
ATOM 713 C C . ARG A 1 90 ? -15.578 18.516 25.359 1 76.75 90 ARG A C 1
ATOM 715 O O . ARG A 1 90 ? -16.188 18.219 26.391 1 76.75 90 ARG A O 1
ATOM 722 N N . ILE A 1 91 ? -14.656 19.359 25.297 1 73.69 91 ILE A N 1
ATOM 723 C CA . ILE A 1 91 ? -14.312 20.156 26.484 1 73.69 91 ILE A CA 1
ATOM 724 C C . ILE A 1 91 ? -15.508 21.016 26.891 1 73.69 91 ILE A C 1
ATOM 726 O O . ILE A 1 91 ? -15.766 21.203 28.078 1 73.69 91 ILE A O 1
ATOM 730 N N . ASN A 1 92 ? -16.219 21.391 25.922 1 72.88 92 ASN A N 1
ATOM 731 C CA . ASN A 1 92 ? -17.375 22.234 26.188 1 72.88 92 ASN A CA 1
ATOM 732 C C . ASN A 1 92 ? -18.609 21.391 26.484 1 72.88 92 ASN A C 1
ATOM 734 O O . ASN A 1 92 ? -19.703 21.938 26.688 1 72.88 92 ASN A O 1
ATOM 738 N N . LYS A 1 93 ? -18.422 20.094 26.594 1 67.94 93 LYS A N 1
ATOM 739 C CA . LYS A 1 93 ? -19.453 19.125 26.922 1 67.94 93 LYS A CA 1
ATOM 740 C C . LYS A 1 93 ? -20.625 19.203 25.938 1 67.94 93 LYS A C 1
ATOM 742 O O . LYS A 1 93 ? -21.781 19.016 26.328 1 67.94 93 LYS A O 1
ATOM 747 N N . THR A 1 94 ? -20.344 19.656 24.844 1 66.19 94 THR A N 1
ATOM 748 C CA . THR A 1 94 ? -21.391 19.797 23.844 1 66.19 94 THR A CA 1
ATOM 749 C C . THR A 1 94 ? -21.719 18.453 23.203 1 66.19 94 THR A C 1
ATOM 751 O O . THR A 1 94 ? -22.891 18.125 23 1 66.19 94 THR A O 1
ATOM 754 N N . TYR A 1 95 ? -20.641 17.719 22.953 1 68.75 95 TYR A N 1
ATOM 755 C CA . TYR A 1 95 ? -20.859 16.438 22.266 1 68.75 95 TYR A CA 1
ATOM 756 C C . TYR A 1 95 ? -20.219 15.297 23.031 1 68.75 95 TYR A C 1
ATOM 758 O O . TYR A 1 95 ? -19.156 15.461 23.641 1 68.75 95 TYR A O 1
ATOM 766 N N . SER A 1 96 ? -21 14.211 23.062 1 79.62 96 SER A N 1
ATOM 767 C CA . SER A 1 96 ? -20.422 12.984 23.594 1 79.62 96 SER A CA 1
ATOM 768 C C . SER A 1 96 ? -19.656 12.219 22.531 1 79.62 96 SER A C 1
ATOM 770 O O . SER A 1 96 ? -19.875 12.43 21.328 1 79.62 96 SER A O 1
ATOM 772 N N . VAL A 1 97 ? -18.703 11.484 22.969 1 82.44 97 VAL A N 1
ATOM 773 C CA . VAL A 1 97 ? -17.906 10.648 22.078 1 82.44 97 VAL A CA 1
ATOM 774 C C . VAL A 1 97 ? -18.812 9.727 21.281 1 82.44 97 VAL A C 1
ATOM 776 O O . VAL A 1 97 ? -18.625 9.531 20.078 1 82.44 97 VAL A O 1
ATOM 779 N N . HIS A 1 98 ? -19.828 9.25 21.906 1 84.25 98 HIS A N 1
ATOM 780 C CA . HIS A 1 98 ? -20.766 8.32 21.281 1 84.25 98 HIS A CA 1
ATOM 781 C C . HIS A 1 98 ? -21.5 8.969 20.125 1 84.25 98 HIS A C 1
ATOM 783 O O . HIS A 1 98 ? -21.531 8.422 19.016 1 84.25 98 HIS A O 1
ATOM 789 N N . SER A 1 99 ? -22 10.133 20.375 1 78.44 99 SER A N 1
ATOM 790 C CA . SER A 1 99 ? -22.781 10.828 19.359 1 78.44 99 SER A CA 1
ATOM 791 C C . SER A 1 99 ? -21.906 11.242 18.188 1 78.44 99 SER A C 1
ATOM 793 O O . SER A 1 99 ? -22.312 11.133 17.016 1 78.44 99 SER A O 1
ATOM 795 N N . PHE A 1 100 ? -20.734 11.602 18.547 1 81.31 100 PHE A N 1
ATOM 796 C CA . PHE A 1 100 ? -19.844 12.078 17.5 1 81.31 100 PHE A CA 1
ATOM 797 C C . PHE A 1 100 ? -19.375 10.922 16.625 1 81.31 100 PHE A C 1
ATOM 799 O O . PHE A 1 100 ? -19.469 10.984 15.391 1 81.31 100 PHE A O 1
ATOM 806 N N . PHE A 1 101 ? -18.953 9.875 17.281 1 84.62 101 PHE A N 1
ATOM 807 C CA . PHE A 1 101 ? -18.312 8.766 16.578 1 84.62 101 PHE A CA 1
ATOM 808 C C . PHE A 1 101 ? -19.312 8.047 15.68 1 84.62 101 PHE A C 1
ATOM 810 O O . PHE A 1 101 ? -19.016 7.801 14.508 1 84.62 101 PHE A O 1
ATOM 817 N N . TRP A 1 102 ? -20.469 7.812 16.094 1 85.44 102 TRP A N 1
ATOM 818 C CA . TRP A 1 102 ? -21.422 7.043 15.312 1 85.44 102 TRP A CA 1
ATOM 819 C C . TRP A 1 102 ? -22.141 7.934 14.297 1 85.44 102 TRP A C 1
ATOM 821 O O . TRP A 1 102 ? -22.484 7.48 13.203 1 85.44 102 TRP A O 1
ATOM 831 N N . ALA A 1 103 ? -22.312 9.211 14.672 1 80.06 103 ALA A N 1
ATOM 832 C CA . ALA A 1 103 ? -22.875 10.156 13.711 1 80.06 103 ALA A CA 1
ATOM 833 C C . ALA A 1 103 ? -21.953 10.312 12.5 1 80.06 103 ALA A C 1
ATOM 835 O O . ALA A 1 103 ? -22.422 10.297 11.359 1 80.06 103 ALA A O 1
ATOM 836 N N . ARG A 1 104 ? -20.75 10.375 12.867 1 80.69 104 ARG A N 1
ATOM 837 C CA . ARG A 1 104 ? -19.781 10.516 11.781 1 80.69 104 ARG A CA 1
ATOM 838 C C . ARG A 1 104 ? -19.734 9.25 10.93 1 80.69 104 ARG A C 1
ATOM 840 O O . ARG A 1 104 ? -19.672 9.328 9.703 1 80.69 104 ARG A O 1
ATOM 847 N N . SER A 1 105 ? -19.719 8.125 11.547 1 85.69 105 SER A N 1
ATOM 848 C CA . SER A 1 105 ? -19.656 6.848 10.844 1 85.69 105 SER A CA 1
ATOM 849 C C . SER A 1 105 ? -20.875 6.66 9.945 1 85.69 105 SER A C 1
ATOM 851 O O . SER A 1 105 ? -20.75 6.176 8.812 1 85.69 105 SER A O 1
ATOM 853 N N . LEU A 1 106 ? -22 7.078 10.359 1 83.56 106 LEU A N 1
ATOM 854 C CA . LEU A 1 106 ? -23.234 6.941 9.578 1 83.56 106 LEU A CA 1
ATOM 855 C C . LEU A 1 106 ? -23.266 7.949 8.438 1 83.56 106 LEU A C 1
ATOM 857 O O . LEU A 1 106 ? -23.766 7.641 7.348 1 83.56 106 LEU A O 1
ATOM 861 N N . ALA A 1 107 ? -22.797 9.125 8.719 1 80.44 107 ALA A N 1
ATOM 862 C CA . ALA A 1 107 ? -22.797 10.18 7.703 1 80.44 107 ALA A CA 1
ATOM 863 C C . ALA A 1 107 ? -21.891 9.797 6.527 1 80.44 107 ALA A C 1
ATOM 865 O O . ALA A 1 107 ? -22.172 10.164 5.383 1 80.44 107 ALA A O 1
ATOM 866 N N . GLU A 1 108 ? -20.891 9.047 6.816 1 83.94 108 GLU A N 1
ATOM 867 C CA . GLU A 1 108 ? -19.922 8.695 5.785 1 83.94 108 GLU A CA 1
ATOM 868 C C . GLU A 1 108 ? -20.312 7.406 5.07 1 83.94 108 GLU A C 1
ATOM 870 O O . GLU A 1 108 ? -19.766 7.098 4.004 1 83.94 108 GLU A O 1
ATOM 875 N N . PHE A 1 109 ? -21.25 6.707 5.598 1 87.25 109 PHE A N 1
ATOM 876 C CA . PHE A 1 109 ? -21.562 5.355 5.156 1 87.25 109 PHE A CA 1
ATOM 877 C C . PHE A 1 109 ? -22 5.348 3.695 1 87.25 109 PHE A C 1
ATOM 879 O O . PHE A 1 109 ? -21.516 4.527 2.906 1 87.25 109 PHE A O 1
ATOM 886 N N . PRO A 1 110 ? -22.859 6.305 3.27 1 85.19 110 PRO A N 1
ATOM 887 C CA . PRO A 1 110 ? -23.266 6.301 1.862 1 85.19 110 PRO A CA 1
ATOM 888 C C . PRO A 1 110 ? -22.094 6.512 0.911 1 85.19 110 PRO A C 1
ATOM 890 O O . PRO A 1 110 ? -22.047 5.914 -0.166 1 85.19 110 PRO A O 1
ATOM 893 N N . PHE A 1 111 ? -21.172 7.289 1.285 1 84.31 111 PHE A N 1
ATOM 894 C CA . PHE A 1 111 ? -20 7.562 0.457 1 84.31 111 PHE A CA 1
ATOM 895 C C . PHE A 1 111 ? -19.062 6.363 0.441 1 84.31 111 PHE A C 1
ATOM 897 O O . PHE A 1 111 ? -18.375 6.121 -0.554 1 84.31 111 PHE A O 1
ATOM 904 N N . GLN A 1 112 ? -19.109 5.656 1.521 1 88.69 112 GLN A N 1
ATOM 905 C CA . GLN A 1 112 ? -18.234 4.5 1.645 1 88.69 112 GLN A CA 1
ATOM 906 C C . GLN A 1 112 ? -18.734 3.328 0.807 1 88.69 112 GLN A C 1
ATOM 908 O O . GLN A 1 112 ? -18 2.373 0.558 1 88.69 112 GLN A O 1
ATOM 913 N N . ILE A 1 113 ? -19.922 3.463 0.413 1 89.88 113 ILE A N 1
ATOM 914 C CA . ILE A 1 113 ? -20.469 2.469 -0.511 1 89.88 113 ILE A CA 1
ATOM 915 C C . ILE A 1 113 ? -20.031 2.801 -1.937 1 89.88 113 ILE A C 1
ATOM 917 O O . ILE A 1 113 ? -19.641 1.911 -2.697 1 89.88 113 ILE A O 1
ATOM 921 N N . VAL A 1 114 ? -19.938 3.975 -2.254 1 88.62 114 VAL A N 1
ATOM 922 C CA . VAL A 1 114 ? -19.719 4.438 -3.623 1 88.62 114 VAL A CA 1
ATOM 923 C C . VAL A 1 114 ? -18.25 4.324 -3.984 1 88.62 114 VAL A C 1
ATOM 925 O O . VAL A 1 114 ? -17.891 3.844 -5.066 1 88.62 114 VAL A O 1
ATOM 928 N N . TYR A 1 115 ? -17.375 4.648 -3.066 1 87.75 115 TYR A N 1
ATOM 929 C CA . TYR A 1 115 ? -15.961 4.766 -3.385 1 87.75 115 TYR A CA 1
ATOM 930 C C . TYR A 1 115 ? -15.391 3.422 -3.828 1 87.75 115 TYR A C 1
ATOM 932 O O . TYR A 1 115 ? -14.82 3.311 -4.918 1 87.75 115 TYR A O 1
ATOM 940 N N . PRO A 1 116 ? -15.594 2.406 -3.025 1 90.06 116 PRO A N 1
ATOM 941 C CA . PRO A 1 116 ? -15 1.129 -3.418 1 90.06 116 PRO A CA 1
ATOM 942 C C . PRO A 1 116 ? -15.703 0.49 -4.613 1 90.06 116 PRO A C 1
ATOM 944 O O . PRO A 1 116 ? -15.102 -0.33 -5.316 1 90.06 116 PRO A O 1
ATOM 947 N N . SER A 1 117 ? -16.953 0.883 -4.879 1 94.06 117 SER A N 1
ATOM 948 C CA . SER A 1 117 ? -17.734 0.291 -5.957 1 94.06 117 SER A CA 1
ATOM 949 C C . SER A 1 117 ? -17.359 0.882 -7.309 1 94.06 117 SER A C 1
ATOM 951 O O . SER A 1 117 ? -17.469 0.214 -8.344 1 94.06 117 SER A O 1
ATOM 953 N N . LEU A 1 118 ? -16.953 2.094 -7.305 1 92.75 118 LEU A N 1
ATOM 954 C CA . LEU A 1 118 ? -16.688 2.812 -8.547 1 92.75 118 LEU A CA 1
ATOM 955 C C . LEU A 1 118 ? -15.617 2.104 -9.375 1 92.75 118 LEU A C 1
ATOM 957 O O . LEU A 1 118 ? -15.797 1.891 -10.57 1 92.75 118 LEU A O 1
ATOM 961 N N . CYS A 1 119 ? -14.562 1.73 -8.75 1 91.12 119 CYS A N 1
ATOM 962 C CA . CYS A 1 119 ? -13.484 1.06 -9.469 1 91.12 119 CYS A CA 1
ATOM 963 C C . CYS A 1 119 ? -13.961 -0.261 -10.062 1 91.12 119 CYS A C 1
ATOM 965 O O . CYS A 1 119 ? -13.688 -0.56 -11.227 1 91.12 119 CYS A O 1
ATOM 967 N N . VAL A 1 120 ? -14.719 -1.051 -9.312 1 95.06 12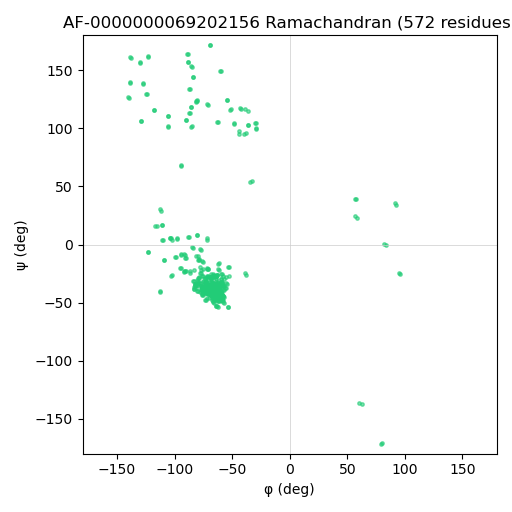0 VAL A N 1
ATOM 968 C CA . VAL A 1 120 ? -15.211 -2.35 -9.766 1 95.06 120 VAL A CA 1
ATOM 969 C C . VAL A 1 120 ? -16.188 -2.158 -10.922 1 95.06 120 VAL A C 1
ATOM 971 O O . VAL A 1 120 ? -16.141 -2.893 -11.914 1 95.06 120 VAL A O 1
ATOM 974 N N . ILE A 1 121 ? -17.047 -1.146 -10.797 1 94.62 121 ILE A N 1
ATOM 975 C CA . ILE A 1 121 ? -18.062 -0.877 -11.812 1 94.62 121 ILE A CA 1
ATOM 976 C C . ILE A 1 121 ? -17.375 -0.567 -13.148 1 94.62 121 ILE A C 1
ATOM 978 O O . ILE A 1 121 ? -17.812 -1.045 -14.195 1 94.62 121 ILE A O 1
ATOM 982 N N . ILE A 1 122 ? -16.297 0.069 -13.109 1 92.75 122 ILE A N 1
ATOM 983 C CA . ILE A 1 122 ? -15.617 0.511 -14.32 1 92.75 122 ILE A CA 1
ATOM 984 C C . ILE A 1 122 ? -14.805 -0.642 -14.906 1 92.75 122 ILE A C 1
ATOM 986 O O . ILE A 1 122 ? -14.82 -0.869 -16.109 1 92.75 122 ILE A O 1
ATOM 990 N N . VAL A 1 123 ? -14.195 -1.477 -14.086 1 93.62 123 VAL A N 1
ATOM 991 C CA . VAL A 1 123 ? -13.117 -2.344 -14.555 1 93.62 123 VAL A CA 1
ATOM 992 C C . VAL A 1 123 ? -13.648 -3.762 -14.75 1 93.62 123 VAL A C 1
ATOM 994 O O . VAL A 1 123 ? -13.148 -4.504 -15.602 1 93.62 123 VAL A O 1
ATOM 997 N N . TYR A 1 124 ? -14.656 -4.195 -14.078 1 94.88 124 TYR A N 1
ATOM 998 C CA . TYR A 1 124 ? -15.055 -5.598 -13.969 1 94.88 124 TYR A CA 1
ATOM 999 C C . TYR A 1 124 ? -15.234 -6.223 -15.344 1 94.88 124 TYR A C 1
ATOM 1001 O O . TYR A 1 124 ? -14.555 -7.191 -15.688 1 94.88 124 TYR A O 1
ATOM 1009 N N . TYR A 1 125 ? -16.047 -5.594 -16.156 1 92.31 125 TYR A N 1
ATOM 1010 C CA . TYR A 1 125 ? -16.344 -6.188 -17.453 1 92.31 125 TYR A CA 1
ATOM 1011 C C . TYR A 1 125 ? -15.305 -5.793 -18.5 1 92.31 125 TYR A C 1
ATOM 1013 O O . TYR A 1 125 ? -15.055 -6.535 -19.453 1 92.31 125 TYR A O 1
ATOM 1021 N N . VAL A 1 126 ? -14.656 -4.734 -18.281 1 90 126 VAL A N 1
ATOM 1022 C CA . VAL A 1 126 ? -13.672 -4.23 -19.234 1 90 126 VAL A CA 1
ATOM 1023 C C . VAL A 1 126 ? -12.469 -5.164 -19.281 1 90 126 VAL A C 1
ATOM 1025 O O . VAL A 1 126 ? -11.938 -5.457 -20.359 1 90 126 VAL A O 1
ATOM 1028 N N . ILE A 1 127 ? -12.031 -5.715 -18.109 1 91.06 127 ILE A N 1
ATOM 1029 C CA . ILE A 1 127 ? -10.82 -6.523 -18.094 1 91.06 127 ILE A CA 1
ATOM 1030 C C . ILE A 1 127 ? -11.172 -7.992 -18.312 1 91.06 127 ILE A C 1
ATOM 1032 O O . ILE A 1 127 ? -10.289 -8.836 -18.484 1 91.06 127 ILE A O 1
ATOM 1036 N N . GLY A 1 128 ? -12.43 -8.289 -18.312 1 91.56 128 GLY A N 1
ATOM 1037 C CA . GLY A 1 128 ? -12.875 -9.617 -18.703 1 91.56 128 GLY A CA 1
ATOM 1038 C C . GLY A 1 128 ? -12.992 -10.578 -17.531 1 91.56 128 GLY A C 1
ATOM 1039 O O . GLY A 1 128 ? -12.672 -11.758 -17.656 1 91.56 128 GLY A O 1
ATOM 1040 N N . LEU A 1 129 ? -13.391 -10.117 -16.406 1 93.25 129 LEU A N 1
ATOM 1041 C CA . LEU A 1 129 ? -13.68 -11.023 -15.305 1 93.25 129 LEU A CA 1
ATOM 1042 C C . LEU A 1 129 ? -14.938 -11.844 -15.602 1 93.25 129 LEU A C 1
ATOM 1044 O O . LEU A 1 129 ? -15.578 -11.648 -16.625 1 93.25 129 LEU A O 1
ATOM 1048 N N . SER A 1 130 ? -15.172 -12.766 -14.773 1 90.69 130 SER A N 1
ATOM 1049 C CA . SER A 1 130 ? -16.219 -13.758 -15.047 1 90.69 130 SER A CA 1
ATOM 1050 C C . SER A 1 130 ? -17.547 -13.086 -15.344 1 90.69 130 SER A C 1
ATOM 1052 O O . SER A 1 130 ? -18.016 -12.234 -14.578 1 90.69 130 SER A O 1
ATOM 1054 N N . ASP A 1 131 ? -18.094 -13.414 -16.484 1 85.5 131 ASP A N 1
ATOM 1055 C CA . ASP A 1 131 ? -19.391 -12.883 -16.875 1 85.5 131 ASP A CA 1
ATOM 1056 C C . ASP A 1 131 ? -20.453 -13.984 -16.875 1 85.5 131 ASP A C 1
ATOM 1058 O O . ASP A 1 131 ? -21.5 -13.836 -17.516 1 85.5 131 ASP A O 1
ATOM 1062 N N . GLU A 1 132 ? -20.156 -15.078 -16.234 1 84.94 132 GLU A N 1
ATOM 1063 C CA . GLU A 1 132 ? -21.078 -16.203 -16.203 1 84.94 132 GLU A CA 1
ATOM 1064 C C . GLU A 1 132 ? -22.375 -15.828 -15.508 1 84.94 132 GLU A C 1
ATOM 1066 O O . GLU A 1 132 ? -23.453 -16.266 -15.922 1 84.94 132 GLU A O 1
ATOM 1071 N N . ASN A 1 133 ? -22.219 -15.07 -14.398 1 87.94 133 ASN A N 1
ATOM 1072 C CA . ASN A 1 133 ? -23.344 -14.672 -13.547 1 87.94 133 ASN A CA 1
ATOM 1073 C C . ASN A 1 133 ? -23.188 -13.234 -13.055 1 87.94 133 ASN A C 1
ATOM 1075 O O . ASN A 1 133 ? -22.156 -12.867 -12.508 1 87.94 133 ASN A O 1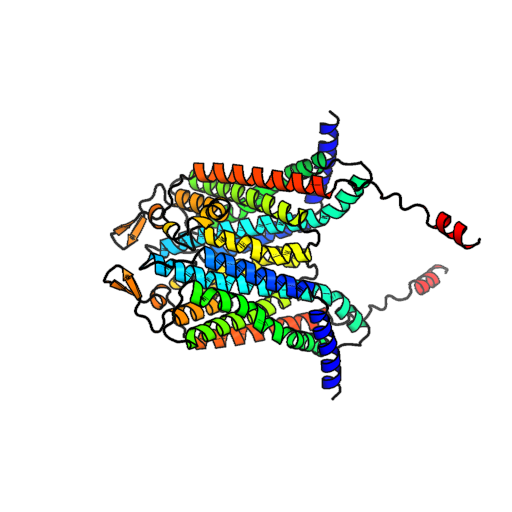
ATOM 1079 N N . VAL A 1 134 ? -24.234 -12.43 -13.281 1 92.19 134 VAL A N 1
ATOM 1080 C CA . VAL A 1 134 ? -24.219 -11.023 -12.875 1 92.19 134 VAL A CA 1
ATOM 1081 C C . VAL A 1 134 ? -24.016 -10.922 -11.367 1 92.19 134 VAL A C 1
ATOM 1083 O O . VAL A 1 134 ? -23.547 -9.898 -10.859 1 92.19 134 VAL A O 1
ATOM 1086 N N . GLY A 1 135 ? -24.406 -11.984 -10.703 1 94.62 135 GLY A N 1
ATOM 1087 C CA . GLY A 1 135 ? -24.234 -12.039 -9.266 1 94.62 135 GLY A CA 1
ATOM 1088 C C . GLY A 1 135 ? -22.781 -11.906 -8.836 1 94.62 135 GLY A C 1
ATOM 1089 O O . GLY A 1 135 ? -22.484 -11.375 -7.762 1 94.62 135 GLY A O 1
ATOM 1090 N N . LYS A 1 136 ? -21.891 -12.359 -9.688 1 96.06 136 LYS A N 1
ATOM 1091 C CA . LYS A 1 136 ? -20.453 -12.297 -9.367 1 96.06 136 LYS A CA 1
ATOM 1092 C C . LYS A 1 136 ? -19.969 -10.852 -9.359 1 96.06 136 LYS A C 1
ATOM 1094 O O . LYS A 1 136 ? -19.094 -10.492 -8.57 1 96.06 136 LYS A O 1
ATOM 1099 N N . PHE A 1 137 ? -20.562 -10.047 -10.289 1 96.81 137 PHE A N 1
ATOM 1100 C CA . PHE A 1 137 ? -20.25 -8.625 -10.336 1 96.81 137 PHE A CA 1
ATOM 1101 C C . PHE A 1 137 ? -20.641 -7.938 -9.031 1 96.81 137 PHE A C 1
ATOM 1103 O O . PHE A 1 137 ? -19.812 -7.25 -8.422 1 96.81 137 PHE A O 1
ATOM 1110 N N . PHE A 1 138 ? -21.828 -8.18 -8.508 1 96.94 138 PHE A N 1
ATOM 1111 C CA . PHE A 1 138 ? -22.312 -7.562 -7.285 1 96.94 138 PHE A CA 1
ATOM 1112 C C . PHE A 1 138 ? -21.609 -8.141 -6.066 1 96.94 138 PHE A C 1
ATOM 1114 O O . PHE A 1 138 ? -21.375 -7.43 -5.082 1 96.94 138 PHE A O 1
ATOM 1121 N N . MET A 1 139 ? -21.234 -9.406 -6.16 1 97.12 139 MET A N 1
ATOM 1122 C CA . MET A 1 139 ? -20.516 -10.023 -5.051 1 97.12 139 MET A CA 1
ATOM 1123 C C . MET A 1 139 ? -19.141 -9.383 -4.875 1 97.12 139 MET A C 1
ATOM 1125 O O . MET A 1 139 ? -18.688 -9.172 -3.746 1 97.12 139 MET A O 1
ATOM 1129 N N . LEU A 1 140 ? -18.469 -9.156 -5.984 1 97.69 140 LEU A N 1
ATOM 1130 C CA . LEU A 1 140 ? -17.172 -8.508 -5.879 1 97.69 140 LEU A CA 1
ATOM 1131 C C . LEU A 1 140 ? -17.312 -7.105 -5.293 1 97.69 140 LEU A C 1
ATOM 1133 O O . LEU A 1 140 ? -16.5 -6.688 -4.473 1 97.69 140 LEU A O 1
ATOM 1137 N N . ILE A 1 141 ? -18.359 -6.391 -5.691 1 97.44 141 ILE A N 1
ATOM 1138 C CA . ILE A 1 141 ? -18.625 -5.07 -5.137 1 97.44 141 ILE A CA 1
ATOM 1139 C C . ILE A 1 141 ? -18.844 -5.176 -3.633 1 97.44 141 ILE A C 1
ATOM 1141 O O . ILE A 1 141 ? -18.312 -4.379 -2.859 1 97.44 141 ILE A O 1
ATOM 1145 N N . PHE A 1 142 ? -19.594 -6.129 -3.252 1 97.81 142 PHE A N 1
ATOM 1146 C CA . PHE A 1 142 ? -19.906 -6.336 -1.844 1 97.81 142 PHE A CA 1
ATOM 1147 C C . PHE A 1 142 ? -18.641 -6.656 -1.051 1 97.81 142 PHE A C 1
ATOM 1149 O O . PHE A 1 142 ? -18.422 -6.105 0.029 1 97.81 142 PHE A O 1
ATOM 1156 N N . VAL A 1 143 ? -17.828 -7.531 -1.569 1 98 143 VAL A N 1
ATOM 1157 C CA . VAL A 1 143 ? -16.562 -7.902 -0.918 1 98 143 VAL A CA 1
ATOM 1158 C C . VAL A 1 143 ? -15.672 -6.672 -0.778 1 98 143 VAL A C 1
ATOM 1160 O O . VAL A 1 143 ? -15.047 -6.469 0.266 1 98 143 VAL A O 1
ATOM 1163 N N . GLN A 1 144 ? -15.625 -5.883 -1.866 1 97.06 144 GLN A N 1
ATOM 1164 C CA . GLN A 1 144 ? -14.805 -4.676 -1.821 1 97.06 144 GLN A CA 1
ATOM 1165 C C . GLN A 1 144 ? -15.359 -3.672 -0.814 1 97.06 144 GLN A C 1
ATOM 1167 O O . GLN A 1 144 ? -14.594 -2.953 -0.162 1 97.06 144 GLN A O 1
ATOM 1172 N N . PHE A 1 145 ? -16.672 -3.605 -0.697 1 96.81 145 PHE A N 1
ATOM 1173 C CA . PHE A 1 145 ? -17.297 -2.758 0.306 1 96.81 145 PHE A CA 1
ATOM 1174 C C . PHE A 1 145 ? -16.906 -3.191 1.711 1 96.81 145 PHE A C 1
ATOM 1176 O O . PHE A 1 145 ? -16.547 -2.357 2.547 1 96.81 145 PHE A O 1
ATOM 1183 N N . LEU A 1 146 ? -16.922 -4.453 2.002 1 97.81 146 LEU A N 1
ATOM 1184 C CA . LEU A 1 146 ? -16.562 -4.969 3.316 1 97.81 146 LEU A CA 1
ATOM 1185 C C . LEU A 1 146 ? -15.086 -4.727 3.604 1 97.81 146 LEU A C 1
ATOM 1187 O O . LEU A 1 146 ? -14.719 -4.359 4.723 1 97.81 146 LEU A O 1
ATOM 1191 N N . THR A 1 147 ? -14.266 -4.996 2.59 1 97.56 147 THR A N 1
ATOM 1192 C CA . THR A 1 147 ? -12.836 -4.738 2.734 1 97.56 147 THR A CA 1
ATOM 1193 C C . THR A 1 147 ? -12.586 -3.266 3.045 1 97.56 147 THR A C 1
ATOM 1195 O O . THR A 1 147 ? -11.758 -2.939 3.898 1 97.56 147 THR A O 1
ATOM 1198 N N . TYR A 1 148 ? -13.273 -2.406 2.357 1 96.25 148 TYR A N 1
ATOM 1199 C CA . TYR A 1 148 ? -13.164 -0.968 2.57 1 96.25 148 TYR A CA 1
ATOM 1200 C C . TYR A 1 148 ? -13.594 -0.592 3.984 1 96.25 148 TYR A C 1
ATOM 1202 O O . TYR A 1 148 ? -12.969 0.257 4.625 1 96.25 148 TYR A O 1
ATOM 1210 N N . GLN A 1 149 ? -14.656 -1.211 4.465 1 96.31 149 GLN A N 1
ATOM 1211 C CA . GLN A 1 149 ? -15.125 -0.93 5.82 1 96.31 149 GLN A CA 1
ATOM 1212 C C . GLN A 1 149 ? -14.078 -1.315 6.859 1 96.31 149 GLN A C 1
ATOM 1214 O O . GLN A 1 149 ? -13.875 -0.599 7.84 1 96.31 149 GLN A O 1
ATOM 1219 N N . TYR A 1 150 ? -13.516 -2.451 6.637 1 97.88 150 TYR A N 1
ATOM 1220 C CA . TYR A 1 150 ? -12.422 -2.846 7.516 1 97.88 150 TYR A CA 1
ATOM 1221 C C . TYR A 1 150 ? -11.289 -1.824 7.473 1 97.88 150 TYR A C 1
ATOM 1223 O O . TYR A 1 150 ? -10.75 -1.439 8.516 1 97.88 150 TYR A O 1
ATOM 1231 N N . ALA A 1 151 ? -10.93 -1.419 6.312 1 96.62 151 ALA A N 1
ATOM 1232 C CA . ALA A 1 151 ? -9.836 -0.468 6.121 1 96.62 151 ALA A CA 1
ATOM 1233 C C . ALA A 1 151 ? -10.141 0.86 6.809 1 96.62 151 ALA A C 1
ATOM 1235 O O . ALA A 1 151 ? -9.266 1.44 7.461 1 96.62 151 ALA A O 1
ATOM 1236 N N . VAL A 1 152 ? -11.352 1.337 6.676 1 94.38 152 VAL A N 1
ATOM 1237 C CA . VAL A 1 152 ? -11.773 2.576 7.324 1 94.38 152 VAL A CA 1
ATOM 1238 C C . VAL A 1 152 ? 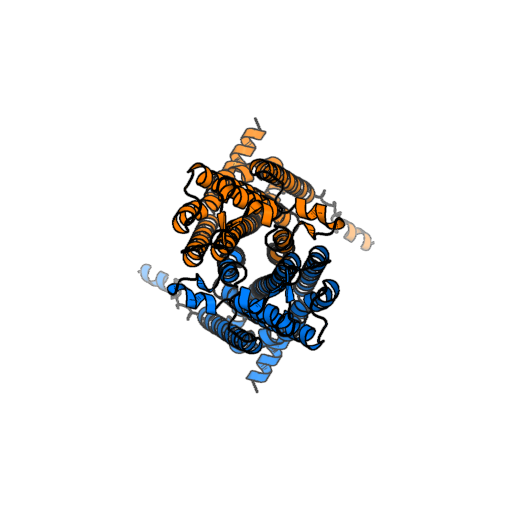-11.641 2.438 8.836 1 94.38 152 VAL A C 1
ATOM 1240 O O . VAL A 1 152 ? -11.125 3.336 9.508 1 94.38 152 VAL A O 1
ATOM 1243 N N . SER A 1 153 ? -12.109 1.336 9.359 1 96.94 153 SER A N 1
ATOM 1244 C CA . SER A 1 153 ? -12.016 1.091 10.789 1 96.94 153 SER A CA 1
ATOM 1245 C C . SER A 1 153 ? -10.562 1.08 11.258 1 96.94 153 SER A C 1
ATOM 1247 O O . SER A 1 153 ? -10.242 1.626 12.32 1 96.94 153 SER A O 1
ATOM 1249 N N . TYR A 1 154 ? -9.75 0.462 10.453 1 96.69 154 TYR A N 1
ATOM 1250 C CA . TYR A 1 154 ? -8.328 0.403 10.773 1 96.69 154 TYR A CA 1
ATOM 1251 C C . TYR A 1 154 ? -7.703 1.792 10.734 1 96.69 154 TYR A C 1
ATOM 1253 O O . TYR A 1 154 ? -6.898 2.143 11.602 1 96.69 154 TYR A O 1
ATOM 1261 N N . GLY A 1 155 ? -8.039 2.572 9.773 1 93.88 155 GLY A N 1
ATOM 1262 C CA . GLY A 1 155 ? -7.562 3.943 9.68 1 93.88 155 GLY A CA 1
ATOM 1263 C C . GLY A 1 155 ? -8 4.805 10.852 1 93.88 155 GLY A C 1
ATOM 1264 O O . GLY A 1 155 ? -7.223 5.613 11.359 1 93.88 155 GLY A O 1
ATOM 1265 N N . LEU A 1 156 ? -9.234 4.605 11.227 1 93 156 LEU A N 1
ATOM 1266 C CA . LEU A 1 156 ? -9.758 5.344 12.375 1 93 156 LEU A CA 1
ATOM 1267 C C . LEU A 1 156 ? -8.992 4.98 13.648 1 93 156 LEU A C 1
ATOM 1269 O O . LEU A 1 156 ? -8.68 5.852 14.461 1 93 156 LEU A O 1
ATOM 1273 N N . LEU A 1 157 ? -8.742 3.758 13.766 1 95.38 157 LEU A N 1
ATOM 1274 C CA . LEU A 1 157 ? -7.98 3.312 14.922 1 95.38 157 LEU A CA 1
ATOM 1275 C C . LEU A 1 157 ? -6.598 3.953 14.945 1 95.38 157 LEU A C 1
ATOM 1277 O O . LEU A 1 157 ? -6.176 4.492 15.977 1 95.38 157 LEU A O 1
ATOM 1281 N N . LEU A 1 158 ? -5.914 3.92 13.844 1 93.94 158 LEU A N 1
ATOM 1282 C CA . LEU A 1 158 ? -4.578 4.492 13.75 1 93.94 158 LEU A CA 1
ATOM 1283 C C . LEU A 1 158 ? -4.609 5.992 14.031 1 93.94 158 LEU A C 1
ATOM 1285 O O . LEU A 1 158 ? -3.76 6.508 14.766 1 93.94 158 LEU A O 1
ATOM 1289 N N . SER A 1 159 ? -5.574 6.672 13.484 1 90.5 159 SER A N 1
ATOM 1290 C CA . SER A 1 159 ? -5.68 8.117 13.633 1 90.5 159 SER A CA 1
ATOM 1291 C C . SER A 1 159 ? -6.027 8.5 15.062 1 90.5 159 SER A C 1
ATOM 1293 O O . SER A 1 159 ? -5.723 9.609 15.508 1 90.5 159 SER A O 1
ATOM 1295 N N . THR A 1 160 ? -6.715 7.637 15.734 1 90.31 160 THR A N 1
ATOM 1296 C CA . THR A 1 160 ? -7.09 7.898 17.125 1 90.31 160 THR A CA 1
ATOM 1297 C C . THR A 1 160 ? -5.902 7.684 18.062 1 90.31 160 THR A C 1
ATOM 1299 O O . THR A 1 160 ? -5.664 8.484 18.953 1 90.31 160 THR A O 1
ATOM 1302 N N . VAL A 1 161 ? -5.145 6.711 17.812 1 92 161 VAL A N 1
ATOM 1303 C CA . VAL A 1 161 ? -4.062 6.324 18.719 1 92 161 VAL A CA 1
ATOM 1304 C C . VAL A 1 161 ? -2.842 7.203 18.469 1 92 161 VAL A C 1
ATOM 1306 O O . VAL A 1 161 ? -2.068 7.484 19.391 1 92 161 VAL A O 1
ATOM 1309 N N . ILE A 1 162 ? -2.646 7.594 17.203 1 88.56 162 ILE A N 1
ATOM 1310 C CA . ILE A 1 162 ? -1.517 8.438 16.828 1 88.56 162 ILE A CA 1
ATOM 1311 C C . ILE A 1 162 ? -2.006 9.859 16.547 1 88.56 162 ILE A C 1
ATOM 1313 O O . ILE A 1 162 ? -2.578 10.125 15.484 1 88.56 162 ILE A O 1
ATOM 1317 N N . PRO A 1 163 ? -1.684 10.789 17.359 1 82.56 163 PRO A N 1
ATOM 1318 C CA . PRO A 1 163 ? -2.291 12.117 17.281 1 82.56 163 PRO A CA 1
ATOM 1319 C C . PRO A 1 163 ? -1.764 12.953 16.125 1 82.56 163 PRO A C 1
ATOM 1321 O O . PRO A 1 163 ? -2.512 13.734 15.523 1 82.56 163 PRO A O 1
ATOM 1324 N N . LYS A 1 164 ? -0.498 12.812 15.797 1 83.44 164 LYS A N 1
ATOM 1325 C CA . LYS A 1 164 ? 0.07 13.602 14.703 1 83.44 164 LYS A CA 1
ATOM 1326 C C . LYS A 1 164 ? -0.16 12.93 13.359 1 83.44 164 LYS A C 1
ATOM 1328 O O . LYS A 1 164 ? 0.315 11.812 13.125 1 83.44 164 LYS A O 1
ATOM 1333 N N . ILE A 1 165 ? -0.89 13.602 12.492 1 83.62 165 ILE A N 1
ATOM 1334 C CA . ILE A 1 165 ? -1.262 13.047 11.195 1 83.62 165 ILE A CA 1
ATOM 1335 C C . ILE A 1 165 ? -0.003 12.703 10.398 1 83.62 165 ILE A C 1
ATOM 1337 O O . ILE A 1 165 ? 0.018 11.719 9.664 1 83.62 165 ILE A O 1
ATOM 1341 N N . GLU A 1 166 ? 1.081 13.5 10.586 1 80.12 166 GLU A N 1
ATOM 1342 C CA . GLU A 1 166 ? 2.332 13.258 9.875 1 80.12 166 GLU A CA 1
ATOM 1343 C C . GLU A 1 166 ? 2.943 11.914 10.273 1 80.12 166 GLU A C 1
ATOM 1345 O O . GLU A 1 166 ? 3.436 11.172 9.422 1 80.12 166 GLU A O 1
ATOM 1350 N N . VAL A 1 167 ? 2.807 11.664 11.555 1 82.31 167 VAL A N 1
ATOM 1351 C CA . VAL A 1 167 ? 3.359 10.422 12.078 1 82.31 167 VAL A CA 1
ATOM 1352 C C . VAL A 1 167 ? 2.459 9.25 11.695 1 82.31 167 VAL A C 1
ATOM 1354 O O . VAL A 1 167 ? 2.943 8.195 11.273 1 82.31 167 VAL A O 1
ATOM 1357 N N . ALA A 1 168 ? 1.179 9.484 11.836 1 87.31 168 ALA A N 1
ATOM 1358 C CA . ALA A 1 168 ? 0.214 8.43 11.539 1 87.31 168 ALA A CA 1
ATOM 1359 C C . ALA A 1 168 ? 0.324 7.973 10.094 1 87.31 168 ALA A C 1
ATOM 1361 O O . ALA A 1 168 ? 0.365 6.773 9.812 1 87.31 168 ALA A O 1
ATOM 1362 N N . THR A 1 169 ? 0.387 8.867 9.195 1 86.62 169 THR A N 1
ATOM 1363 C CA . THR A 1 169 ? 0.432 8.531 7.773 1 86.62 169 THR A CA 1
ATOM 1364 C C . THR A 1 169 ? 1.773 7.898 7.41 1 86.62 169 THR A C 1
ATOM 1366 O O . THR A 1 169 ? 1.837 7.016 6.555 1 86.62 169 THR A O 1
ATOM 1369 N N . ALA A 1 170 ? 2.852 8.336 8.047 1 82.56 170 ALA A N 1
ATOM 1370 C CA . ALA A 1 170 ? 4.176 7.777 7.789 1 82.56 170 ALA A CA 1
ATOM 1371 C C . ALA A 1 170 ? 4.238 6.309 8.195 1 82.56 170 ALA A C 1
ATOM 1373 O O . ALA A 1 170 ? 4.965 5.516 7.59 1 82.56 170 ALA A O 1
ATOM 1374 N N . LEU A 1 171 ? 3.449 5.941 9.102 1 87.19 171 LEU A N 1
ATOM 1375 C CA . LEU A 1 171 ? 3.535 4.602 9.672 1 87.19 171 LEU A CA 1
ATOM 1376 C C . LEU A 1 171 ? 2.574 3.648 8.969 1 87.19 171 LEU A C 1
ATOM 1378 O O . LEU A 1 171 ? 2.645 2.434 9.172 1 87.19 171 LEU A O 1
ATOM 1382 N N . VAL A 1 172 ? 1.734 4.16 8.141 1 88.69 172 VAL A N 1
ATOM 1383 C CA . VAL A 1 172 ? 0.711 3.348 7.488 1 88.69 172 VAL A CA 1
ATOM 1384 C C . VAL A 1 172 ? 1.369 2.199 6.727 1 88.69 172 VAL A C 1
ATOM 1386 O O . VAL A 1 172 ? 1.021 1.033 6.926 1 88.69 172 VAL A O 1
ATOM 1389 N N . PRO A 1 173 ? 2.371 2.449 5.902 1 86.38 173 PRO A N 1
ATOM 1390 C CA . PRO A 1 173 ? 2.953 1.325 5.164 1 86.38 173 PRO A CA 1
ATOM 1391 C C . PRO A 1 173 ? 3.51 0.24 6.082 1 86.38 173 PRO A C 1
ATOM 1393 O O . PRO A 1 173 ? 3.295 -0.95 5.84 1 86.38 173 PRO A O 1
ATOM 1396 N N . ALA A 1 174 ? 4.125 0.691 7.125 1 86.38 174 ALA A N 1
ATOM 1397 C CA . ALA A 1 174 ? 4.758 -0.254 8.039 1 86.38 174 ALA A CA 1
ATOM 1398 C C . ALA A 1 174 ? 3.711 -1.07 8.797 1 86.38 174 ALA A C 1
ATOM 1400 O O . ALA A 1 174 ? 3.951 -2.229 9.141 1 86.38 174 ALA A O 1
ATOM 1401 N N . LEU A 1 175 ? 2.588 -0.512 8.969 1 90.62 175 LEU A N 1
ATOM 1402 C CA . LEU A 1 175 ? 1.582 -1.177 9.789 1 90.62 175 LEU A CA 1
ATOM 1403 C C . LEU A 1 175 ? 0.561 -1.899 8.922 1 90.62 175 LEU A C 1
ATOM 1405 O O . LEU A 1 175 ? -0.219 -2.715 9.414 1 90.62 175 LEU A O 1
ATOM 1409 N N . VAL A 1 176 ? 0.589 -1.658 7.652 1 91.56 176 VAL A N 1
ATOM 1410 C CA . VAL A 1 176 ? -0.435 -2.219 6.777 1 91.56 176 VAL A CA 1
ATOM 1411 C C . VAL A 1 176 ? 0.192 -3.254 5.848 1 91.56 176 VAL A C 1
ATOM 1413 O O . VAL A 1 176 ? -0.352 -4.344 5.664 1 91.56 176 VAL A O 1
ATOM 1416 N N . ILE A 1 177 ? 1.369 -3 5.328 1 86.94 177 ILE A N 1
ATOM 1417 C CA . ILE A 1 177 ? 1.985 -3.816 4.289 1 86.94 177 ILE A CA 1
ATOM 1418 C C . ILE A 1 177 ? 2.26 -5.219 4.824 1 86.94 177 ILE A C 1
ATOM 1420 O O . ILE A 1 177 ? 2.037 -6.211 4.129 1 86.94 177 ILE A O 1
ATOM 1424 N N . PRO A 1 178 ? 2.619 -5.301 6.078 1 84.62 178 PRO A N 1
ATOM 1425 C CA . PRO A 1 178 ? 2.811 -6.656 6.609 1 84.62 178 PRO A CA 1
ATOM 1426 C C . PRO A 1 178 ? 1.541 -7.5 6.539 1 84.62 178 PRO A C 1
ATOM 1428 O O . PRO A 1 178 ? 1.612 -8.703 6.285 1 84.62 178 PRO A O 1
ATOM 1431 N N . PHE A 1 179 ? 0.43 -6.895 6.719 1 88.12 179 PHE A N 1
ATOM 1432 C CA . PHE A 1 179 ? -0.829 -7.621 6.605 1 88.12 179 PHE A CA 1
ATOM 1433 C C . PHE A 1 179 ? -1.126 -7.965 5.152 1 88.12 179 PHE A C 1
ATOM 1435 O O . PHE A 1 179 ? -1.821 -8.938 4.867 1 88.12 179 PHE A O 1
ATOM 1442 N N . MET A 1 180 ? -0.604 -7.168 4.305 1 88.88 180 MET A N 1
ATOM 1443 C CA . MET A 1 180 ? -0.783 -7.414 2.877 1 88.88 180 MET A CA 1
ATOM 1444 C C . MET A 1 180 ? -0.07 -8.695 2.451 1 88.88 180 MET A C 1
ATOM 1446 O O . MET A 1 180 ? -0.589 -9.453 1.634 1 88.88 180 MET A O 1
ATOM 1450 N N . ILE A 1 181 ? 1.05 -8.969 3.068 1 84.44 181 ILE A N 1
ATOM 1451 C CA . ILE A 1 181 ? 1.823 -10.172 2.756 1 84.44 181 ILE A CA 1
ATOM 1452 C C . ILE A 1 181 ? 1.044 -11.414 3.18 1 84.44 181 ILE A C 1
ATOM 1454 O O . ILE A 1 181 ? 1.119 -12.453 2.523 1 84.44 181 ILE A O 1
ATOM 1458 N N . LEU A 1 182 ? 0.333 -11.227 4.199 1 84.38 182 LEU A N 1
ATOM 1459 C CA . LEU A 1 182 ? -0.426 -12.352 4.734 1 84.38 182 LEU A CA 1
ATOM 1460 C C . LEU A 1 182 ? -1.713 -12.57 3.945 1 84.38 182 LEU A C 1
ATOM 1462 O O . LEU A 1 182 ? -2.564 -13.367 4.344 1 84.38 182 LEU A O 1
ATOM 1466 N N . GLY A 1 183 ? -1.887 -11.875 2.854 1 83.5 183 GLY A N 1
ATOM 1467 C CA . GLY A 1 183 ? -3.102 -11.898 2.053 1 83.5 183 GLY A CA 1
ATOM 1468 C C . GLY A 1 183 ? -3.213 -13.141 1.183 1 83.5 183 GLY A C 1
ATOM 1469 O O . GLY A 1 183 ? -4.242 -13.359 0.542 1 83.5 183 GLY A O 1
ATOM 1470 N N . GLY A 1 184 ? -2.107 -14.008 1.201 1 76.88 184 GLY A N 1
ATOM 1471 C CA . GLY A 1 184 ? -2.178 -15.289 0.506 1 76.88 184 GLY A CA 1
ATOM 1472 C C . GLY A 1 184 ? -1.578 -15.242 -0.887 1 76.88 184 GLY A C 1
ATOM 1473 O O . GLY A 1 184 ? -1.244 -16.281 -1.46 1 76.88 184 GLY A O 1
ATOM 1474 N N . PHE A 1 185 ? -1.553 -14.062 -1.489 1 79.44 185 PHE A N 1
ATOM 1475 C CA . PHE A 1 185 ? -0.989 -13.922 -2.826 1 79.44 185 PHE A CA 1
ATOM 1476 C C . PHE A 1 185 ? 0.53 -14.039 -2.789 1 79.44 185 PHE A C 1
ATOM 1478 O O . PHE A 1 185 ? 1.135 -14.641 -3.68 1 79.44 185 PHE A O 1
ATOM 1485 N N . PHE A 1 186 ? 1.111 -13.562 -1.706 1 76.94 186 PHE A N 1
ATOM 1486 C CA . PHE A 1 186 ? 2.561 -13.422 -1.624 1 76.94 186 PHE A CA 1
ATOM 1487 C C . PHE A 1 186 ? 3.184 -14.641 -0.952 1 76.94 186 PHE A C 1
ATOM 1489 O O . PHE A 1 186 ? 4.391 -14.859 -1.058 1 76.94 186 PHE A O 1
ATOM 1496 N N . VAL A 1 187 ? 2.389 -15.328 -0.245 1 76.62 187 VAL A N 1
ATOM 1497 C CA . VAL A 1 187 ? 2.924 -16.406 0.578 1 76.62 187 VAL A CA 1
ATOM 1498 C C . VAL A 1 187 ? 2.002 -17.625 0.5 1 76.62 187 VAL A C 1
ATOM 1500 O O . VAL A 1 187 ? 0.778 -17.484 0.438 1 76.62 187 VAL A O 1
ATOM 1503 N N . ASN A 1 188 ? 2.701 -18.703 0.413 1 75.44 188 ASN A N 1
ATOM 1504 C CA . ASN A 1 188 ? 1.921 -19.922 0.569 1 75.44 188 ASN A CA 1
ATOM 1505 C C . ASN A 1 188 ? 1.451 -20.109 2.01 1 75.44 188 ASN A C 1
ATOM 1507 O O . ASN A 1 188 ? 2.268 -20.156 2.932 1 75.44 188 ASN A O 1
ATOM 1511 N N . GLN A 1 189 ? 0.15 -20.172 2.184 1 73.94 189 GLN A N 1
ATOM 1512 C CA . GLN A 1 189 ? -0.467 -20.188 3.506 1 73.94 189 GLN A CA 1
ATOM 1513 C C . GLN A 1 189 ? -0.019 -21.406 4.309 1 73.94 189 GLN A C 1
ATOM 1515 O O . GLN A 1 189 ? 0.044 -21.359 5.539 1 73.94 189 GLN A O 1
ATOM 1520 N N . ASP A 1 190 ? 0.429 -22.422 3.664 1 74 190 ASP A N 1
ATOM 1521 C CA . ASP A 1 190 ? 0.817 -23.656 4.348 1 74 190 ASP A CA 1
ATOM 1522 C C . ASP A 1 190 ? 2.193 -23.516 4.992 1 74 190 ASP A C 1
ATOM 1524 O O . ASP A 1 190 ? 2.557 -24.297 5.867 1 74 190 ASP A O 1
ATOM 1528 N N . ASN A 1 191 ? 2.926 -22.453 4.617 1 72.94 191 ASN A N 1
ATOM 1529 C CA . ASN A 1 191 ? 4.293 -22.297 5.105 1 72.94 191 ASN A CA 1
ATOM 1530 C C . ASN A 1 191 ? 4.371 -21.266 6.23 1 72.94 191 ASN A C 1
ATOM 1532 O O . ASN A 1 191 ? 5.453 -21 6.758 1 72.94 191 ASN A O 1
ATOM 1536 N N . ILE A 1 192 ? 3.191 -20.766 6.617 1 73.81 192 ILE A N 1
ATOM 1537 C CA . ILE A 1 192 ? 3.215 -19.781 7.684 1 73.81 192 ILE A CA 1
ATOM 1538 C C . ILE A 1 192 ? 3.342 -20.484 9.039 1 73.81 192 ILE A C 1
ATOM 1540 O O . ILE A 1 192 ? 2.547 -21.359 9.359 1 73.81 192 ILE A O 1
ATOM 1544 N N . PRO A 1 193 ? 4.43 -20.047 9.758 1 74.75 193 PRO A N 1
ATOM 1545 C CA . PRO A 1 193 ? 4.594 -20.672 11.078 1 74.75 193 PRO A CA 1
ATOM 1546 C C . PRO A 1 193 ? 3.402 -20.406 12 1 74.75 193 PRO A C 1
ATOM 1548 O O . PRO A 1 193 ? 2.76 -19.359 11.906 1 74.75 193 PRO A O 1
ATOM 1551 N N . TYR A 1 194 ? 3.139 -21.375 12.898 1 75.5 194 TYR A N 1
ATOM 1552 C CA . TYR A 1 194 ? 1.963 -21.406 13.766 1 75.5 194 TYR A CA 1
ATOM 1553 C C . TYR A 1 194 ? 1.885 -20.141 14.625 1 75.5 194 TYR A C 1
ATOM 1555 O O . TYR A 1 194 ? 0.795 -19.625 14.875 1 75.5 194 TYR A O 1
ATOM 1563 N N . ILE A 1 195 ? 2.955 -19.594 15.062 1 71.31 195 ILE A N 1
ATOM 1564 C CA . ILE A 1 195 ? 3.002 -18.453 15.969 1 71.31 195 ILE A CA 1
ATOM 1565 C C . ILE A 1 195 ? 2.357 -17.25 15.297 1 71.31 195 ILE A C 1
ATOM 1567 O O . ILE A 1 195 ? 1.854 -16.344 15.969 1 71.31 195 ILE A O 1
ATOM 1571 N N . PHE A 1 196 ? 2.18 -17.297 13.945 1 73.31 196 PHE A N 1
ATOM 1572 C CA . PHE A 1 196 ? 1.742 -16.094 13.242 1 73.31 196 PHE A CA 1
ATOM 1573 C C . PHE A 1 196 ? 0.316 -16.25 12.734 1 73.31 196 PHE A C 1
ATOM 1575 O O . PHE A 1 196 ? -0.242 -15.328 12.133 1 73.31 196 PHE A O 1
ATOM 1582 N N . TYR A 1 197 ? -0.231 -17.297 13.055 1 76.31 197 TYR A N 1
ATOM 1583 C CA . TYR A 1 197 ? -1.592 -17.578 12.617 1 76.31 197 TYR A CA 1
ATOM 1584 C C . TYR A 1 197 ? -2.559 -16.516 13.102 1 76.31 197 TYR A C 1
ATOM 1586 O O . TYR A 1 197 ? -3.414 -16.047 12.344 1 76.31 197 TYR A O 1
ATOM 1594 N N . PRO A 1 198 ? -2.254 -16.031 14.305 1 78.12 198 PRO A N 1
ATOM 1595 C CA . PRO A 1 198 ? -3.199 -15 14.75 1 78.12 198 PRO A CA 1
ATOM 1596 C C . PRO A 1 198 ? -3.156 -13.742 13.883 1 78.12 198 PRO A C 1
ATOM 1598 O O . PRO A 1 198 ? -4.184 -13.086 13.695 1 78.12 198 PRO A O 1
ATOM 1601 N N . PHE A 1 199 ? -2.086 -13.43 13.266 1 81.44 199 PHE A N 1
ATOM 1602 C CA . PHE A 1 199 ? -1.969 -12.234 12.445 1 81.44 199 PHE A CA 1
ATOM 1603 C C . PHE A 1 199 ? -2.621 -12.445 11.078 1 81.44 199 PHE A C 1
ATOM 1605 O O . PHE A 1 199 ? -3.117 -11.492 10.469 1 81.44 199 PHE A O 1
ATOM 1612 N N . THR A 1 200 ? -2.596 -13.695 10.68 1 83.25 200 THR A N 1
ATOM 1613 C CA . THR A 1 200 ? -3.234 -14 9.406 1 83.25 200 THR A CA 1
ATOM 1614 C C . THR A 1 200 ? -4.746 -13.797 9.492 1 83.25 200 THR A C 1
ATOM 1616 O O . THR A 1 200 ? -5.375 -13.375 8.523 1 83.25 200 THR A O 1
ATOM 1619 N N . TYR A 1 201 ? -5.246 -13.93 10.742 1 87.12 201 TYR A N 1
ATOM 1620 C CA . TYR A 1 201 ? -6.691 -13.836 10.922 1 87.12 201 TYR A CA 1
ATOM 1621 C C . TYR A 1 201 ? -7.141 -12.383 10.969 1 87.12 201 TYR A C 1
ATOM 1623 O O . TYR A 1 201 ? -8.328 -12.086 10.812 1 87.12 201 TYR A O 1
ATOM 1631 N N . LEU A 1 202 ? -6.172 -11.547 11.047 1 91.19 202 LEU A N 1
ATOM 1632 C CA . LEU A 1 202 ? -6.52 -10.133 11.156 1 91.19 202 LEU A CA 1
ATOM 1633 C C . LEU A 1 202 ? -6.289 -9.414 9.828 1 91.19 202 LEU A C 1
ATOM 1635 O O . LEU A 1 202 ? -6.465 -8.195 9.742 1 91.19 202 LEU A O 1
ATOM 1639 N N . SER A 1 203 ? -5.953 -10.141 8.828 1 91.5 203 SER A N 1
ATOM 1640 C CA . SER A 1 203 ? -5.594 -9.5 7.562 1 91.5 203 SER A CA 1
ATOM 1641 C C . SER A 1 203 ? -6.824 -9.258 6.695 1 91.5 203 SER A C 1
ATOM 1643 O O . SER A 1 203 ? -7.441 -10.203 6.199 1 91.5 203 SER A O 1
ATOM 1645 N N . MET A 1 204 ? -7.152 -7.988 6.488 1 94.06 204 MET A N 1
ATOM 1646 C CA . MET A 1 204 ? -8.242 -7.641 5.586 1 94.06 204 MET A CA 1
ATOM 1647 C C . MET A 1 204 ? -7.934 -8.078 4.16 1 94.06 204 MET A C 1
ATOM 1649 O O . MET A 1 204 ? -8.844 -8.383 3.387 1 94.06 204 MET A O 1
ATOM 1653 N N . PHE A 1 205 ? -6.648 -8.18 3.818 1 94.38 205 PHE A N 1
ATOM 1654 C CA . PHE A 1 205 ? -6.219 -8.578 2.48 1 94.38 205 PHE A CA 1
ATOM 1655 C C . PHE A 1 205 ? -6.48 -10.055 2.242 1 94.38 205 PHE A C 1
ATOM 1657 O O . PHE A 1 205 ? -6.852 -10.453 1.138 1 94.38 205 PHE A O 1
ATOM 1664 N N . LYS A 1 206 ? -6.336 -10.789 3.301 1 93.44 206 LYS A N 1
ATOM 1665 C CA . LYS A 1 206 ? -6.566 -12.227 3.182 1 93.44 206 LYS A CA 1
ATOM 1666 C C . LYS A 1 206 ? -8.016 -12.516 2.807 1 93.44 206 LYS A C 1
ATOM 1668 O O . LYS A 1 206 ? -8.289 -13.133 1.777 1 93.44 206 LYS A O 1
ATOM 1673 N N . TYR A 1 207 ? -8.891 -11.992 3.537 1 96.38 207 TYR A N 1
ATOM 1674 C CA . TYR A 1 207 ? -10.297 -12.344 3.359 1 96.38 207 TYR A CA 1
ATOM 1675 C C . TYR A 1 207 ? -10.883 -11.633 2.145 1 96.38 207 TYR A C 1
ATOM 1677 O O . TYR A 1 207 ? -11.734 -12.188 1.443 1 96.38 207 TYR A O 1
ATOM 1685 N N . GLY A 1 208 ? -10.453 -10.391 1.963 1 97.12 208 GLY A N 1
ATOM 1686 C CA . GLY A 1 208 ? -10.883 -9.711 0.752 1 97.12 208 GLY A CA 1
ATOM 1687 C C . GLY A 1 208 ? -10.438 -10.406 -0.518 1 97.12 208 GLY A C 1
ATOM 1688 O O . GLY A 1 208 ? -11.234 -10.609 -1.437 1 97.12 208 GLY A O 1
ATOM 1689 N N . PHE A 1 209 ? -9.203 -10.82 -0.574 1 96.38 209 PHE A N 1
ATOM 1690 C CA . PHE A 1 209 ? -8.633 -11.477 -1.746 1 96.38 209 PHE A CA 1
ATOM 1691 C C . PHE A 1 209 ? -9.219 -12.867 -1.928 1 96.38 209 PHE A C 1
ATOM 1693 O O . PHE A 1 209 ? -9.594 -13.25 -3.037 1 96.38 209 PHE A O 1
ATOM 1700 N N . GLU A 1 210 ? -9.281 -13.641 -0.81 1 96.06 210 GLU A N 1
ATOM 1701 C CA . GLU A 1 210 ? -9.828 -14.992 -0.892 1 96.06 210 GLU A CA 1
ATOM 1702 C C . GLU A 1 210 ? -11.273 -14.977 -1.398 1 96.06 210 GLU A C 1
ATOM 1704 O O . GLU A 1 210 ? -11.633 -15.75 -2.285 1 96.06 210 GLU A O 1
ATOM 1709 N N . ALA A 1 211 ? -12.07 -14.078 -0.862 1 97.75 211 ALA A N 1
ATOM 1710 C CA . ALA A 1 211 ? -13.461 -13.977 -1.306 1 97.75 211 ALA A CA 1
ATOM 1711 C C . ALA A 1 211 ? -13.539 -13.609 -2.785 1 97.75 211 ALA A C 1
ATOM 1713 O O . ALA A 1 211 ? -14.375 -14.141 -3.521 1 97.75 211 ALA A O 1
ATOM 1714 N N . ALA A 1 212 ? -12.664 -12.727 -3.223 1 97.12 212 ALA A N 1
ATOM 1715 C CA . ALA A 1 212 ? -12.648 -12.297 -4.617 1 97.12 212 ALA A CA 1
ATOM 1716 C C . ALA A 1 212 ? -12.242 -13.438 -5.539 1 97.12 212 ALA A C 1
ATOM 1718 O O . ALA A 1 212 ? -12.828 -13.617 -6.613 1 97.12 212 ALA A O 1
ATOM 1719 N N . VAL A 1 213 ? -11.273 -14.203 -5.125 1 96.19 213 VAL A N 1
ATOM 1720 C CA . VAL A 1 213 ? -10.781 -15.32 -5.926 1 96.19 213 VAL A CA 1
ATOM 1721 C C . VAL A 1 213 ? -11.859 -16.391 -6.031 1 96.19 213 VAL A C 1
ATOM 1723 O O . VAL A 1 213 ? -12.141 -16.906 -7.125 1 96.19 213 VAL A O 1
ATOM 1726 N N . ILE A 1 214 ? -12.445 -16.75 -4.879 1 96.56 214 ILE A N 1
ATOM 1727 C CA . ILE A 1 214 ? -13.516 -17.734 -4.898 1 96.56 214 ILE A CA 1
ATOM 1728 C C . ILE A 1 214 ? -14.648 -17.266 -5.809 1 96.56 214 ILE A C 1
ATOM 1730 O O . ILE A 1 214 ? -15.164 -18.031 -6.617 1 96.56 214 ILE A O 1
ATOM 1734 N N . ASN A 1 215 ? -15.016 -15.969 -5.664 1 96.69 215 ASN A N 1
ATOM 1735 C CA . ASN A 1 215 ? -16.078 -15.383 -6.484 1 96.69 215 ASN A CA 1
ATOM 1736 C C . ASN A 1 215 ? -15.758 -15.5 -7.973 1 96.69 215 ASN A C 1
ATOM 1738 O O . ASN A 1 215 ? -16.656 -15.742 -8.781 1 96.69 215 ASN A O 1
ATOM 1742 N N . GLU A 1 216 ? -14.484 -15.391 -8.383 1 95.94 216 GLU A N 1
ATOM 1743 C CA . GLU A 1 216 ? -14.062 -15.406 -9.773 1 95.94 216 GLU A CA 1
ATOM 1744 C C . GLU A 1 216 ? -14.047 -16.828 -10.328 1 95.94 216 GLU A C 1
ATOM 1746 O O . GLU A 1 216 ? -14.406 -17.062 -11.484 1 95.94 216 GLU A O 1
ATOM 1751 N N . PHE A 1 217 ? -13.711 -17.875 -9.422 1 94.31 217 PHE A N 1
ATOM 1752 C CA . PHE A 1 217 ? -13.344 -19.156 -10 1 94.31 217 PHE A CA 1
ATOM 1753 C C . PHE A 1 217 ? -14.242 -20.266 -9.477 1 94.31 217 PHE A C 1
ATOM 1755 O O . PHE A 1 217 ? -14.133 -21.422 -9.898 1 94.31 217 PHE A O 1
ATOM 1762 N N . ASP A 1 218 ? -15.102 -19.984 -8.516 1 87.69 218 ASP A N 1
ATOM 1763 C CA . ASP A 1 218 ? -15.867 -21.047 -7.848 1 87.69 218 ASP A CA 1
ATOM 1764 C C . ASP A 1 218 ? -16.703 -21.844 -8.852 1 87.69 218 ASP A C 1
ATOM 1766 O O . ASP A 1 218 ? -16.984 -23.016 -8.633 1 87.69 218 ASP A O 1
ATOM 1770 N N . ASP A 1 219 ? -17.125 -21.344 -9.945 1 84.31 219 ASP A N 1
ATOM 1771 C CA . ASP A 1 219 ? -18 -22.062 -10.867 1 84.31 219 ASP A CA 1
ATOM 1772 C C . ASP A 1 219 ? -17.312 -22.281 -12.211 1 84.31 219 ASP A C 1
ATOM 1774 O O . ASP A 1 219 ? -17.969 -22.578 -13.211 1 84.31 219 ASP A O 1
ATOM 1778 N N . VAL A 1 220 ? -16.047 -22.109 -12.195 1 83.5 220 VAL A N 1
ATOM 1779 C CA . VAL A 1 220 ? -15.344 -22.234 -13.469 1 83.5 220 VAL A CA 1
ATOM 1780 C C . VAL A 1 220 ? -14.234 -23.281 -13.352 1 83.5 220 VAL A C 1
ATOM 1782 O O . VAL A 1 220 ? -13.523 -23.328 -12.344 1 83.5 220 VAL A O 1
ATOM 1785 N N . ILE A 1 221 ? -14.25 -24.188 -14.297 1 83.31 221 ILE A N 1
ATOM 1786 C CA . ILE A 1 221 ? -13.102 -25.078 -14.445 1 83.31 221 ILE A CA 1
ATOM 1787 C C . ILE A 1 221 ? -12.039 -24.406 -15.32 1 83.31 221 ILE A C 1
ATOM 1789 O O . ILE A 1 221 ? -12.219 -24.266 -16.531 1 83.31 221 ILE A O 1
ATOM 1793 N N . TYR A 1 222 ? -11.109 -23.922 -14.758 1 88.88 222 TYR A N 1
ATOM 1794 C CA . TYR A 1 222 ? -10.086 -23.125 -15.43 1 88.88 222 TYR A CA 1
ATOM 1795 C C . TYR A 1 222 ? -8.984 -24.016 -15.992 1 88.88 222 TYR A C 1
ATOM 1797 O O . TYR A 1 222 ? -8.578 -24.984 -15.344 1 88.88 222 TYR A O 1
ATOM 1805 N N . GLU A 1 223 ? -8.609 -23.75 -17.234 1 89.19 223 GLU A N 1
ATOM 1806 C CA . GLU A 1 223 ? -7.492 -24.453 -17.859 1 89.19 223 GLU A CA 1
ATOM 1807 C C . GLU A 1 223 ? -6.176 -23.719 -17.609 1 89.19 223 GLU A C 1
ATOM 1809 O O . GLU A 1 223 ? -5.934 -22.656 -18.172 1 89.19 223 GLU A O 1
ATOM 1814 N N . CYS A 1 224 ? -5.332 -24.234 -16.766 1 82.62 224 CYS A N 1
ATOM 1815 C CA . CYS A 1 224 ? -4.066 -23.594 -16.438 1 82.62 224 CYS A CA 1
ATOM 1816 C C . CYS A 1 224 ? -3.021 -23.859 -17.516 1 82.62 224 CYS A C 1
ATOM 1818 O O . CYS A 1 224 ? -2.098 -23.062 -17.703 1 82.62 224 CYS A O 1
ATOM 1820 N N . MET A 1 225 ? -3.082 -25.047 -18.141 1 82.25 225 MET A N 1
ATOM 1821 C CA . MET A 1 225 ? -2.303 -25.422 -19.312 1 82.25 225 MET A CA 1
ATOM 1822 C C . MET A 1 225 ? -3.201 -26.016 -20.391 1 82.25 225 MET A C 1
ATOM 1824 O O . MET A 1 225 ? -4.309 -26.484 -20.109 1 82.25 225 MET A O 1
ATOM 1828 N N . PRO A 1 226 ? -2.66 -25.906 -21.578 1 85.69 226 PRO A N 1
ATOM 1829 C CA . PRO A 1 226 ? -3.498 -26.484 -22.625 1 85.69 226 PRO A CA 1
ATOM 1830 C C . PRO A 1 226 ? -3.928 -27.922 -22.312 1 85.69 226 PRO A C 1
ATOM 1832 O O . PRO A 1 226 ? -3.082 -28.812 -22.188 1 85.69 226 PRO A O 1
ATOM 1835 N N . GLY A 1 227 ? -5.191 -28.141 -22.141 1 86.44 227 GLY A N 1
ATOM 1836 C CA . GLY A 1 227 ? -5.75 -29.469 -21.906 1 86.44 227 GLY A CA 1
ATOM 1837 C C . GLY A 1 227 ? -5.684 -29.891 -20.453 1 86.44 227 GLY A C 1
ATOM 1838 O O . GLY A 1 227 ? -6.082 -31 -20.109 1 86.44 227 GLY A O 1
ATOM 1839 N N . GLN A 1 228 ? -5.145 -29.047 -19.578 1 86.62 228 GLN A N 1
ATOM 1840 C CA . GLN A 1 228 ? -5.027 -29.391 -18.172 1 86.62 228 GLN A CA 1
ATOM 1841 C C . GLN A 1 228 ? -5.836 -28.422 -17.312 1 86.62 228 GLN A C 1
ATOM 1843 O O . GLN A 1 228 ? -5.527 -27.234 -17.234 1 86.62 228 GLN A O 1
ATOM 1848 N N . GLN A 1 229 ? -6.809 -29.078 -16.703 1 87.75 229 GLN A N 1
ATOM 1849 C CA . GLN A 1 229 ? -7.66 -28.281 -15.828 1 87.75 229 GLN A CA 1
ATOM 1850 C C . GLN A 1 229 ? -7.035 -28.141 -14.445 1 87.75 229 GLN A C 1
ATOM 1852 O O . GLN A 1 229 ? -6.277 -29 -14.008 1 87.75 229 GLN A O 1
ATOM 1857 N N . CYS A 1 230 ? -7.215 -26.984 -13.836 1 85.19 230 CYS A N 1
ATOM 1858 C CA . CYS A 1 230 ? -6.766 -26.766 -12.461 1 85.19 230 CYS A CA 1
ATOM 1859 C C . CYS A 1 230 ? -7.805 -25.984 -11.672 1 85.19 230 CYS A C 1
ATOM 1861 O O . CYS A 1 230 ? -8.781 -25.484 -12.234 1 85.19 230 CYS A O 1
ATOM 1863 N N . SER A 1 231 ? -7.68 -26.078 -10.344 1 88.12 231 SER A N 1
ATOM 1864 C CA . SER A 1 231 ? -8.5 -25.281 -9.438 1 88.12 231 SER A CA 1
ATOM 1865 C C . SER A 1 231 ? -7.695 -24.141 -8.812 1 88.12 231 SER A C 1
ATOM 1867 O O . SER A 1 231 ? -6.938 -24.359 -7.867 1 88.12 231 SER A O 1
ATOM 1869 N N . PRO A 1 232 ? -7.891 -22.906 -9.359 1 88.5 232 PRO A N 1
ATOM 1870 C CA . PRO A 1 232 ? -7.16 -21.75 -8.812 1 88.5 232 PRO A CA 1
ATOM 1871 C C . PRO A 1 232 ? -7.367 -21.594 -7.309 1 88.5 232 PRO A C 1
ATOM 1873 O O . PRO A 1 232 ? -6.441 -21.203 -6.594 1 88.5 232 PRO A O 1
ATOM 1876 N N . VAL A 1 233 ? -8.539 -21.922 -6.785 1 89.75 233 VAL A N 1
ATOM 1877 C CA . VAL A 1 233 ? -8.852 -21.812 -5.363 1 89.75 233 VAL A CA 1
ATOM 1878 C C . VAL A 1 233 ? -7.984 -22.781 -4.57 1 89.75 233 VAL A C 1
ATOM 1880 O O . VAL A 1 233 ? -7.438 -22.422 -3.521 1 89.75 233 VAL A O 1
ATOM 1883 N N . ASP A 1 234 ? -7.746 -23.953 -5.102 1 84.69 234 ASP A N 1
ATOM 1884 C CA . ASP A 1 234 ? -6.93 -24.969 -4.438 1 84.69 234 ASP A CA 1
ATOM 1885 C C . ASP A 1 234 ? -5.445 -24.625 -4.527 1 84.69 234 ASP A C 1
ATOM 1887 O O . ASP A 1 234 ? -4.676 -24.922 -3.611 1 84.69 234 ASP A O 1
ATOM 1891 N N . MET A 1 235 ? -5.109 -23.969 -5.633 1 80.69 235 MET A N 1
ATOM 1892 C CA . MET A 1 235 ? -3.713 -23.594 -5.828 1 80.69 235 MET A CA 1
ATOM 1893 C C . MET A 1 235 ? -3.26 -22.609 -4.754 1 80.69 235 MET A C 1
ATOM 1895 O O . MET A 1 235 ? -2.092 -22.625 -4.359 1 80.69 235 MET A O 1
ATOM 1899 N N . LEU A 1 236 ? -4.234 -21.859 -4.246 1 84.12 236 LEU A N 1
ATOM 1900 C CA . LEU A 1 236 ? -3.912 -20.875 -3.219 1 84.12 236 LEU A CA 1
ATOM 1901 C C . LEU A 1 236 ? -4.215 -21.422 -1.828 1 84.12 236 LEU A C 1
ATOM 1903 O O . LEU A 1 236 ? -4.129 -20.703 -0.836 1 84.12 236 LEU A O 1
ATOM 1907 N N . SER A 1 237 ? -4.598 -22.656 -1.705 1 85.56 237 SER A N 1
ATOM 1908 C CA . SER A 1 237 ? -4.887 -23.344 -0.446 1 85.56 237 SER A CA 1
ATOM 1909 C C . SER A 1 237 ? -5.973 -22.609 0.34 1 85.56 237 SER A C 1
ATOM 1911 O O . SER A 1 237 ? -5.855 -22.438 1.556 1 85.56 237 SER A O 1
ATOM 1913 N N . ILE A 1 238 ? -6.969 -22.109 -0.417 1 88.94 238 ILE A N 1
ATOM 1914 C CA . ILE A 1 238 ? -8.086 -21.438 0.228 1 88.94 238 ILE A CA 1
ATOM 1915 C C . ILE A 1 238 ? -9.078 -22.469 0.756 1 88.94 238 ILE A C 1
ATOM 1917 O O . ILE A 1 238 ? -9.562 -23.312 0.003 1 88.94 238 ILE A O 1
ATOM 1921 N N . THR A 1 239 ? -9.367 -22.406 2.035 1 89.81 239 THR A N 1
ATOM 1922 C CA . THR A 1 239 ? -10.258 -23.375 2.643 1 89.81 239 THR A CA 1
ATOM 1923 C C . THR A 1 239 ? -11.594 -22.75 3.004 1 89.81 239 THR A C 1
ATOM 1925 O O . THR A 1 239 ? -12.594 -23.453 3.203 1 89.81 239 THR A O 1
ATOM 1928 N N . LEU A 1 240 ? -11.727 -21.484 3.006 1 93.5 240 LEU A N 1
ATOM 1929 C CA . LEU A 1 240 ? -12.945 -20.781 3.4 1 93.5 240 LEU A CA 1
ATOM 1930 C C . LEU A 1 240 ? -13.883 -20.609 2.211 1 93.5 240 LEU A C 1
ATOM 1932 O O . LEU A 1 240 ? -13.461 -20.734 1.059 1 93.5 240 LEU A O 1
ATOM 1936 N N . THR A 1 241 ? -15.109 -20.438 2.547 1 95.75 241 THR A N 1
ATOM 1937 C CA . THR A 1 241 ? -16.078 -20.078 1.52 1 95.75 241 THR A CA 1
ATOM 1938 C C . THR A 1 241 ? -16.156 -18.562 1.367 1 95.75 241 THR A C 1
ATOM 1940 O O . THR A 1 241 ? -15.656 -17.812 2.215 1 95.75 241 THR A O 1
ATOM 1943 N N . LYS A 1 242 ? -16.766 -18.141 0.214 1 95.88 242 LYS A N 1
ATOM 1944 C CA . LYS A 1 242 ? -16.922 -16.719 -0.05 1 95.88 242 LYS A CA 1
ATOM 1945 C C . LYS A 1 242 ? -17.703 -16.031 1.066 1 95.88 242 LYS A C 1
ATOM 1947 O O . LYS A 1 242 ? -17.344 -14.938 1.513 1 95.88 242 LYS A O 1
ATOM 1952 N N . TRP A 1 243 ? -18.734 -16.641 1.617 1 97.19 243 TRP A N 1
ATOM 1953 C CA . TRP A 1 243 ? -19.578 -16.047 2.652 1 97.19 243 TRP A CA 1
ATOM 1954 C C . TRP A 1 243 ? -18.875 -16.062 4 1 97.19 243 TRP A C 1
ATOM 1956 O O . TRP A 1 243 ? -19.047 -15.141 4.805 1 97.19 243 TRP A O 1
ATOM 1966 N N . GLU A 1 244 ? -18.125 -17.094 4.254 1 97.44 244 GLU A N 1
ATOM 1967 C CA . GLU A 1 244 ? -17.344 -17.094 5.492 1 97.44 244 GLU A CA 1
ATOM 1968 C C . GLU A 1 244 ? -16.344 -15.938 5.527 1 97.44 244 GLU A C 1
ATOM 1970 O O . GLU A 1 244 ? -16.172 -15.297 6.566 1 97.44 244 GLU A O 1
ATOM 1975 N N . CYS A 1 245 ? -15.75 -15.68 4.363 1 97.56 245 CYS A N 1
ATOM 1976 C CA . CYS A 1 245 ? -14.844 -14.539 4.273 1 97.56 245 CYS A CA 1
ATOM 1977 C C . CYS A 1 245 ? -15.578 -13.234 4.547 1 97.56 245 CYS A C 1
ATOM 1979 O O . CYS A 1 245 ? -15.078 -12.367 5.262 1 97.56 245 CYS A O 1
ATOM 1981 N N . CYS A 1 246 ? -16.812 -13.141 4.07 1 98 246 CYS A N 1
ATOM 1982 C CA . CYS A 1 246 ? -17.609 -11.938 4.262 1 98 246 CYS A CA 1
ATOM 1983 C C . CYS A 1 246 ? -17.969 -11.75 5.727 1 98 246 CYS A C 1
ATOM 1985 O O . CYS A 1 246 ? -17.844 -10.641 6.266 1 98 246 CYS A O 1
ATOM 1987 N N . TYR A 1 247 ? -18.328 -12.82 6.402 1 98.06 247 TYR A N 1
ATOM 1988 C CA . TYR A 1 247 ? -18.703 -12.734 7.812 1 98.06 247 TYR A CA 1
ATOM 1989 C C . TYR A 1 247 ? -17.5 -12.336 8.664 1 98.06 247 TYR A C 1
ATOM 1991 O O . TYR A 1 247 ? -17.625 -11.57 9.625 1 98.06 247 TYR A O 1
ATOM 1999 N N . ILE A 1 248 ? -16.375 -12.875 8.336 1 97.69 248 ILE A N 1
ATOM 2000 C CA . ILE A 1 248 ? -15.172 -12.539 9.078 1 97.69 248 ILE A CA 1
ATOM 2001 C C . ILE A 1 248 ? -14.82 -11.07 8.867 1 97.69 248 ILE A C 1
ATOM 2003 O O . ILE A 1 248 ? -14.484 -10.359 9.82 1 97.69 248 ILE A O 1
ATOM 2007 N N . LEU A 1 249 ? -14.93 -10.594 7.594 1 98 249 LEU A N 1
ATOM 2008 C CA . LEU A 1 249 ? -14.648 -9.195 7.301 1 98 249 LEU A CA 1
ATOM 2009 C C . LEU A 1 249 ? -15.586 -8.273 8.078 1 98 249 LEU A C 1
ATOM 2011 O O . LEU A 1 249 ? -15.164 -7.242 8.594 1 98 249 LEU A O 1
ATOM 2015 N N . ILE A 1 250 ? -16.875 -8.68 8.18 1 98 250 ILE A N 1
ATOM 2016 C CA . ILE A 1 250 ? -17.844 -7.891 8.922 1 98 250 ILE A CA 1
ATOM 2017 C C . ILE A 1 250 ? -17.469 -7.867 10.398 1 98 250 ILE A C 1
ATOM 2019 O O . ILE A 1 250 ? -17.453 -6.801 11.023 1 98 250 ILE A O 1
ATOM 2023 N N . GLY A 1 251 ? -17.172 -9.031 10.906 1 97.69 251 GLY A N 1
ATOM 2024 C CA . GLY A 1 251 ? -16.781 -9.117 12.305 1 97.69 251 GLY A CA 1
ATOM 2025 C C . GLY A 1 251 ? -15.531 -8.32 12.617 1 97.69 251 GLY A C 1
ATOM 2026 O O . GLY A 1 251 ? -15.477 -7.613 13.633 1 97.69 251 GLY A O 1
ATOM 2027 N N . LEU A 1 252 ? -14.586 -8.383 11.781 1 97.25 252 LEU A N 1
ATOM 2028 C CA . LEU A 1 252 ? -13.336 -7.648 11.992 1 97.25 252 LEU A CA 1
ATOM 2029 C C . LEU A 1 252 ? -13.562 -6.145 11.844 1 97.25 252 LEU A C 1
ATOM 2031 O O . LEU A 1 252 ? -13 -5.355 12.609 1 97.25 252 LEU A O 1
ATOM 2035 N N . ALA A 1 253 ? -14.328 -5.742 10.844 1 97.19 253 ALA A N 1
ATOM 2036 C CA . ALA A 1 253 ? -14.625 -4.328 10.648 1 97.19 253 ALA A CA 1
ATOM 2037 C C . ALA A 1 253 ? -15.305 -3.738 11.883 1 97.19 253 ALA A C 1
ATOM 2039 O O . ALA A 1 253 ? -14.898 -2.686 12.383 1 97.19 253 ALA A O 1
ATOM 2040 N N . ILE A 1 254 ? -16.297 -4.426 12.398 1 96.56 254 ILE A N 1
ATOM 2041 C CA . ILE A 1 254 ? -17.047 -3.967 13.562 1 96.56 254 ILE A CA 1
ATOM 2042 C C . ILE A 1 254 ? -16.156 -4.016 14.805 1 96.56 254 ILE A C 1
ATOM 2044 O O . ILE A 1 254 ? -16.141 -3.088 15.609 1 96.56 254 ILE A O 1
ATOM 2048 N N . GLY A 1 255 ? -15.414 -5.086 14.914 1 97.06 255 GLY A N 1
ATOM 2049 C CA . GLY A 1 255 ? -14.523 -5.223 16.062 1 97.06 255 GLY A CA 1
ATOM 2050 C C . GLY A 1 255 ? -13.477 -4.129 16.141 1 97.06 255 GLY A C 1
ATOM 2051 O O . GLY A 1 255 ? -13.305 -3.494 17.172 1 97.06 255 GLY A O 1
ATOM 2052 N N . ILE A 1 256 ? -12.836 -3.846 15.055 1 96.81 256 ILE A N 1
ATOM 2053 C CA . ILE A 1 256 ? -11.797 -2.82 15.039 1 96.81 256 ILE A CA 1
ATOM 2054 C C . ILE A 1 256 ? -12.422 -1.443 15.234 1 96.81 256 ILE A C 1
ATOM 2056 O O . ILE A 1 256 ? -11.844 -0.572 15.883 1 96.81 256 ILE A O 1
ATOM 2060 N N . ARG A 1 257 ? -13.586 -1.296 14.664 1 95.56 257 ARG A N 1
ATOM 2061 C CA . ARG A 1 257 ? -14.297 -0.035 14.859 1 95.56 257 ARG A CA 1
ATOM 2062 C C . ARG A 1 257 ? -14.625 0.186 16.328 1 95.56 257 ARG A C 1
ATOM 2064 O O . ARG A 1 257 ? -14.531 1.308 16.828 1 95.56 257 ARG A O 1
ATOM 2071 N N . MET A 1 258 ? -15.016 -0.818 16.969 1 96.31 258 MET A N 1
ATOM 2072 C CA . MET A 1 258 ? -15.312 -0.731 18.406 1 96.31 258 MET A CA 1
ATOM 2073 C C . MET A 1 258 ? -14.047 -0.418 19.203 1 96.31 258 MET A C 1
ATOM 2075 O O . MET A 1 258 ? -14.094 0.337 20.172 1 96.31 258 MET A O 1
ATOM 2079 N N . PHE A 1 259 ? -12.945 -0.963 18.797 1 96.5 259 PHE A N 1
ATOM 2080 C CA . PHE A 1 259 ? -11.68 -0.645 19.453 1 96.5 259 PHE A CA 1
ATOM 2081 C C . PHE A 1 259 ? -11.32 0.822 19.25 1 96.5 259 PHE A C 1
ATOM 2083 O O . PHE A 1 259 ? -10.797 1.471 20.156 1 96.5 259 PHE A O 1
ATOM 2090 N N . ALA A 1 260 ? -11.539 1.276 18.016 1 94.62 260 ALA A N 1
ATOM 2091 C CA . ALA A 1 260 ? -11.281 2.688 17.75 1 94.62 260 ALA A CA 1
ATOM 2092 C C . ALA A 1 260 ? -12.172 3.584 18.594 1 94.62 260 ALA A C 1
ATOM 2094 O O . ALA A 1 260 ? -11.719 4.605 19.125 1 94.62 260 ALA A O 1
ATOM 2095 N N . TYR A 1 261 ? -13.391 3.188 18.781 1 93.81 261 TYR A N 1
ATOM 2096 C CA . TYR A 1 261 ? -14.328 3.912 19.625 1 93.81 261 TYR A CA 1
ATOM 2097 C C . TYR A 1 261 ? -13.852 3.949 21.062 1 93.81 261 TYR A C 1
ATOM 2099 O O . TYR A 1 261 ? -13.844 5.008 21.703 1 93.81 261 TYR A O 1
ATOM 2107 N N . LEU A 1 262 ? -13.484 2.844 21.562 1 94.81 262 LEU A N 1
ATOM 2108 C CA . LEU A 1 262 ? -13.008 2.75 22.953 1 94.81 262 LEU A CA 1
ATOM 2109 C C . LEU A 1 262 ? -11.734 3.564 23.141 1 94.81 262 LEU A C 1
ATOM 2111 O O . LEU A 1 262 ? -11.555 4.219 24.172 1 94.81 262 LEU A O 1
ATOM 2115 N N . ALA A 1 263 ? -10.891 3.508 22.156 1 93.25 263 ALA A N 1
ATOM 2116 C CA . ALA A 1 263 ? -9.656 4.293 22.219 1 93.25 263 ALA A CA 1
ATOM 2117 C C . ALA A 1 263 ? -9.961 5.785 22.266 1 93.25 263 ALA A C 1
ATOM 2119 O O . ALA A 1 263 ? -9.344 6.531 23.031 1 93.25 263 ALA A O 1
ATOM 2120 N N . LEU A 1 264 ? -10.883 6.164 21.469 1 89.44 264 LEU A N 1
ATOM 2121 C CA . LEU A 1 264 ? -11.258 7.574 21.438 1 89.44 264 LEU A CA 1
ATOM 2122 C C . LEU A 1 264 ? -11.883 7.988 22.766 1 89.44 264 LEU A C 1
ATOM 2124 O O . LEU A 1 264 ? -11.641 9.094 23.266 1 89.44 264 LEU A O 1
ATOM 2128 N N . HIS A 1 265 ? -12.648 7.145 23.328 1 88.38 265 HIS A N 1
ATOM 2129 C CA . HIS A 1 265 ? -13.297 7.398 24.625 1 88.38 265 HIS A CA 1
ATOM 2130 C C . HIS A 1 265 ? -12.258 7.527 25.734 1 88.38 265 HIS A C 1
ATOM 2132 O O . HIS A 1 265 ? -12.406 8.375 26.625 1 88.38 265 HIS A O 1
ATOM 2138 N N . LEU A 1 266 ? -11.266 6.789 25.672 1 89.19 266 LEU A N 1
ATOM 2139 C CA . LEU A 1 266 ? -10.234 6.797 26.703 1 89.19 266 LEU A CA 1
ATOM 2140 C C . LEU A 1 266 ? -9.336 8.016 26.562 1 89.19 266 LEU A C 1
ATOM 2142 O O . LEU A 1 266 ? -8.898 8.594 27.562 1 89.19 266 LEU A O 1
ATOM 2146 N N . ILE A 1 267 ? -9.102 8.367 25.359 1 85 267 ILE A N 1
ATOM 2147 C CA . ILE A 1 267 ? -8.164 9.453 25.125 1 85 267 ILE A CA 1
ATOM 2148 C C . ILE A 1 267 ? -8.867 10.797 25.328 1 85 267 ILE A C 1
ATOM 2150 O O . ILE A 1 267 ? -8.25 11.766 25.766 1 85 267 ILE A O 1
ATOM 2154 N N . SER A 1 268 ? -10.102 10.867 25 1 79.56 268 SER A N 1
ATOM 2155 C CA . SER A 1 268 ? -10.836 12.117 25.125 1 79.56 268 SER A CA 1
ATOM 2156 C C . SER A 1 268 ? -11.383 12.305 26.531 1 79.56 268 SER A C 1
ATOM 2158 O O . SER A 1 268 ? -12.008 13.32 26.844 1 79.56 268 SER A O 1
ATOM 2160 N N . SER A 1 269 ? -11.195 11.43 27.328 1 72.12 269 SER A N 1
ATOM 2161 C CA . SER A 1 269 ? -11.664 11.594 28.688 1 72.12 269 SER A CA 1
ATOM 2162 C C . SER A 1 269 ? -10.969 12.758 29.391 1 72.12 269 SER A C 1
ATOM 2164 O O . SER A 1 269 ? -9.75 12.906 29.281 1 72.12 269 SER A O 1
ATOM 2166 N N . PRO A 1 270 ? -11.719 13.883 29.562 1 55.81 270 PRO A N 1
ATOM 2167 C CA . PRO A 1 270 ? -11.188 15.086 30.203 1 55.81 270 PRO A CA 1
ATOM 2168 C C . PRO A 1 270 ? -10.297 14.773 31.406 1 55.81 270 PRO A C 1
ATOM 2170 O O . PRO A 1 270 ? -10.617 13.883 32.188 1 55.81 270 PRO A O 1
ATOM 2173 N N . GLU A 1 271 ? -9.016 14.727 31.156 1 52 271 GLU A N 1
ATOM 2174 C CA . GLU A 1 271 ? -8.273 14.75 32.406 1 52 271 GLU A CA 1
ATOM 2175 C C . GLU A 1 271 ? -8.875 15.766 33.375 1 52 271 GLU A C 1
ATOM 2177 O O . GLU A 1 271 ? -9.289 16.859 32.969 1 52 271 GLU A O 1
ATOM 2182 N N . LYS A 1 272 ? -9.445 15.523 34.594 1 44.56 272 LYS A N 1
ATOM 2183 C CA . LYS A 1 272 ? -9.672 16.438 35.719 1 44.56 272 LYS A CA 1
ATOM 2184 C C . LYS A 1 272 ? -8.617 17.531 35.75 1 44.56 272 LYS A C 1
ATOM 2186 O O . LYS A 1 272 ? -7.418 17.25 35.656 1 44.56 272 LYS A O 1
ATOM 2191 N N . PRO A 1 273 ? -8.859 18.719 35.375 1 43.69 273 PRO A N 1
ATOM 2192 C CA . PRO A 1 273 ? -7.875 19.781 35.625 1 43.69 273 PRO A CA 1
ATOM 2193 C C . PRO A 1 273 ? -7.031 19.531 36.875 1 43.69 273 PRO A C 1
ATOM 2195 O O . PRO A 1 273 ? -7.562 19.172 37.906 1 43.69 273 PRO A O 1
ATOM 2198 N N . LYS A 1 274 ? -5.84 19.062 36.75 1 40.62 274 LYS A N 1
ATOM 2199 C CA . LYS A 1 274 ? -5.066 19.281 37.969 1 40.62 274 LYS A CA 1
ATOM 2200 C C . LYS A 1 274 ? -5.273 20.703 38.5 1 40.62 274 LYS A C 1
ATOM 2202 O O . LYS A 1 274 ? -5.047 21.672 37.781 1 40.62 274 LYS A O 1
ATOM 2207 N N . LEU A 1 275 ? -6.168 21 39.438 1 38.78 275 LEU A N 1
ATOM 2208 C CA . LEU A 1 275 ? -6.156 22.188 40.25 1 38.78 275 LEU A CA 1
ATOM 2209 C C . LEU A 1 275 ? -4.723 22.641 40.531 1 38.78 275 LEU A C 1
ATOM 2211 O O . LEU A 1 275 ? -4.031 22.047 41.375 1 38.78 275 LEU A O 1
ATOM 2215 N N . GLN A 1 276 ? -3.898 22.859 39.594 1 38.72 276 GLN A N 1
ATOM 2216 C CA . GLN A 1 276 ? -2.771 23.656 40.062 1 38.72 276 GLN A CA 1
ATOM 2217 C C . GLN A 1 276 ? -3.25 24.875 40.844 1 38.72 276 GLN A C 1
ATOM 2219 O O . GLN A 1 276 ? -4.051 25.672 40.344 1 38.72 276 GLN A O 1
ATOM 2224 N N . ALA A 1 277 ? -3.205 24.938 42.125 1 42 277 ALA A N 1
ATOM 2225 C CA . ALA A 1 277 ? -3.396 26.016 43.125 1 42 277 ALA A CA 1
ATOM 2226 C C . ALA A 1 277 ? -2.85 27.328 42.594 1 42 277 ALA A C 1
ATOM 2228 O O . ALA A 1 277 ? -1.771 27.375 42 1 42 277 ALA A O 1
ATOM 2229 N N . PRO A 1 278 ? -3.609 28.359 42.344 1 38.69 278 PRO A N 1
ATOM 2230 C CA . PRO A 1 278 ? -3.125 29.672 41.938 1 38.69 278 PRO A CA 1
ATOM 2231 C C . PRO A 1 278 ? -1.814 30.062 42.625 1 38.69 278 PRO A C 1
ATOM 2233 O O . PRO A 1 278 ? -1.658 29.844 43.844 1 38.69 278 PRO A O 1
ATOM 2236 N N . GLU A 1 279 ? -0.69 29.953 41.875 1 41.19 279 GLU A N 1
ATOM 2237 C CA . GLU A 1 279 ? 0.59 30.438 42.406 1 41.19 279 GLU A CA 1
ATOM 2238 C C . GLU A 1 279 ? 0.415 31.719 43.188 1 41.19 279 GLU A C 1
ATOM 2240 O O . GLU A 1 279 ? 1.351 32.188 43.844 1 41.19 279 GLU A O 1
ATOM 2245 N N . SER A 1 280 ? -0.694 32.5 42.875 1 41.19 280 SER A N 1
ATOM 2246 C CA . SER A 1 280 ? -0.856 33.719 43.688 1 41.19 280 SER A CA 1
ATOM 2247 C C . SER A 1 280 ? -0.884 33.375 45.188 1 41.19 280 SER A C 1
ATOM 2249 O O . SER A 1 280 ? -0.631 34.25 46.031 1 41.19 280 SER A O 1
ATOM 2251 N N . MET A 1 281 ? -1.341 32.156 45.5 1 40.06 281 MET A N 1
ATOM 2252 C CA . MET A 1 281 ? -1.38 31.891 46.938 1 40.06 281 MET A CA 1
ATOM 2253 C C . MET A 1 281 ? 0.016 31.594 47.469 1 40.06 281 MET A C 1
ATOM 2255 O O . MET A 1 281 ? 0.22 31.531 48.688 1 40.06 281 MET A O 1
ATOM 2259 N N . GLN A 1 282 ? 0.91 31.109 46.5 1 41.22 282 GLN A N 1
ATOM 2260 C CA . GLN A 1 282 ? 2.225 30.828 47.062 1 41.22 282 GLN A CA 1
ATOM 2261 C C . GLN A 1 282 ? 3.008 32.125 47.312 1 41.22 282 GLN A C 1
ATOM 2263 O O . GLN A 1 282 ? 4.09 32.094 47.906 1 41.22 282 GLN A O 1
ATOM 2268 N N . ILE A 1 283 ? 2.58 33.219 46.594 1 43.5 283 ILE A N 1
ATOM 2269 C CA . ILE A 1 283 ? 3.326 34.438 46.875 1 43.5 283 ILE A CA 1
ATOM 2270 C C . ILE A 1 283 ? 3.088 34.875 48.312 1 43.5 283 ILE A C 1
ATOM 2272 O O . ILE A 1 283 ? 3.836 35.688 48.875 1 43.5 283 ILE A O 1
ATOM 2276 N N . LYS A 1 284 ? 1.896 34.469 48.812 1 44.12 284 LYS A N 1
ATOM 2277 C CA . LYS A 1 284 ? 1.612 35.094 50.125 1 44.12 284 LYS A CA 1
ATOM 2278 C C . LYS A 1 284 ? 2.576 34.562 51.188 1 44.12 284 LYS A C 1
ATOM 2280 O O . LYS A 1 284 ? 2.744 35.219 52.219 1 44.12 284 LYS A O 1
ATOM 2285 N N . ASN A 1 285 ? 2.975 33.312 50.969 1 42.84 285 ASN A N 1
ATOM 2286 C CA . ASN A 1 285 ? 3.564 32.875 52.219 1 42.84 285 ASN A CA 1
ATOM 2287 C C . ASN A 1 285 ? 4.977 33.406 52.406 1 42.84 285 ASN A C 1
ATOM 2289 O O . ASN A 1 285 ? 5.574 33.281 53.469 1 42.84 285 ASN A O 1
ATOM 2293 N N . ASN A 1 286 ? 5.664 33.656 51.25 1 39.69 286 ASN A N 1
ATOM 2294 C CA . ASN A 1 286 ? 7.059 33.969 51.562 1 39.69 286 ASN A CA 1
ATOM 2295 C C . ASN A 1 286 ? 7.219 35.406 52.031 1 39.69 286 ASN A C 1
ATOM 2297 O O . ASN A 1 286 ? 8.344 35.906 52.156 1 39.69 286 ASN A O 1
ATOM 2301 N N . GLN A 1 287 ? 6.184 36.281 51.844 1 34.28 287 GLN A N 1
ATOM 2302 C CA . GLN A 1 287 ? 6.445 37.594 52.375 1 34.28 287 GLN A CA 1
ATOM 2303 C C . GLN A 1 287 ? 6.406 37.562 53.906 1 34.28 287 GLN A C 1
ATOM 2305 O O . GLN A 1 287 ? 6.523 38.625 54.562 1 34.28 287 GLN A O 1
ATOM 2310 N N . LYS A 1 288 ? 6.262 36.312 54.469 1 30.47 288 LYS A N 1
ATOM 2311 C CA . LYS A 1 288 ? 6.633 36.5 55.844 1 30.47 288 LYS A CA 1
ATOM 2312 C C . LYS A 1 288 ? 8.141 36.406 56.062 1 30.47 288 LYS A C 1
ATOM 2314 O O . LYS A 1 288 ? 8.773 35.5 55.469 1 30.47 288 LYS A O 1
ATOM 2319 N N . MET B 1 1 ? 33.031 29.578 -4.469 1 40.25 1 MET B N 1
ATOM 2320 C CA . MET B 1 1 ? 33.312 29.734 -3.041 1 40.25 1 MET B CA 1
ATOM 2321 C C . MET B 1 1 ? 32 30.062 -2.287 1 40.25 1 MET B C 1
ATOM 2323 O O . MET B 1 1 ? 31.781 29.531 -1.198 1 40.25 1 MET B O 1
ATOM 2327 N N . ILE B 1 2 ? 31.219 30.969 -2.791 1 43 2 ILE B N 1
ATOM 2328 C CA . ILE B 1 2 ? 29.953 31.344 -2.18 1 43 2 ILE B CA 1
ATOM 2329 C C . ILE B 1 2 ? 29 30.141 -2.234 1 43 2 ILE B C 1
ATOM 2331 O O . ILE B 1 2 ? 28.297 29.859 -1.255 1 43 2 ILE B O 1
ATOM 2335 N N . LEU B 1 3 ? 29.109 29.453 -3.303 1 46.44 3 LEU B N 1
ATOM 2336 C CA . LEU B 1 3 ? 28.281 28.266 -3.455 1 46.44 3 LEU B CA 1
ATOM 2337 C C . LEU B 1 3 ? 28.641 27.219 -2.412 1 46.44 3 LEU B C 1
ATOM 2339 O O . LEU B 1 3 ? 27.766 26.547 -1.879 1 46.44 3 LEU B O 1
ATOM 2343 N N . ASP B 1 4 ? 29.953 27.188 -2.162 1 50.69 4 ASP B N 1
ATOM 2344 C CA . ASP B 1 4 ? 30.453 26.234 -1.172 1 50.69 4 ASP B CA 1
ATOM 2345 C C . ASP B 1 4 ? 29.984 26.609 0.233 1 50.69 4 ASP B C 1
ATOM 2347 O O . ASP B 1 4 ? 29.578 25.734 1.014 1 50.69 4 ASP B O 1
ATOM 2351 N N . PHE B 1 5 ? 29.938 27.922 0.505 1 50.41 5 PHE B N 1
ATOM 2352 C CA . PHE B 1 5 ? 29.547 28.375 1.833 1 50.41 5 PHE B CA 1
ATOM 2353 C C . PHE B 1 5 ? 28.047 28.188 2.049 1 50.41 5 PHE B C 1
ATOM 2355 O O . PHE B 1 5 ? 27.625 27.812 3.139 1 50.41 5 PHE B O 1
ATOM 2362 N N . THR B 1 6 ? 27.344 28.406 1.019 1 52.06 6 THR B N 1
ATOM 2363 C CA . THR B 1 6 ? 25.891 28.281 1.125 1 52.06 6 THR B CA 1
ATOM 2364 C C . THR B 1 6 ? 25.484 26.812 1.213 1 52.06 6 THR B C 1
ATOM 2366 O O . THR B 1 6 ? 24.562 26.469 1.97 1 52.06 6 THR B O 1
ATOM 2369 N N . LEU B 1 7 ? 26.234 26.062 0.583 1 59.47 7 LEU B N 1
ATOM 2370 C CA . LEU B 1 7 ? 25.984 24.625 0.67 1 59.47 7 LEU B CA 1
ATOM 2371 C C . LEU B 1 7 ? 26.359 24.094 2.045 1 59.47 7 LEU B C 1
ATOM 2373 O O . LEU B 1 7 ? 25.656 23.25 2.605 1 59.47 7 LEU B O 1
ATOM 2377 N N . ASP B 1 8 ? 27.438 24.641 2.488 1 59.25 8 ASP B N 1
ATOM 2378 C CA . ASP B 1 8 ? 27.906 24.188 3.797 1 59.25 8 ASP B CA 1
ATOM 2379 C C . ASP B 1 8 ? 26.922 24.594 4.895 1 59.25 8 ASP B C 1
ATOM 2381 O O . ASP B 1 8 ? 26.609 23.797 5.785 1 59.25 8 ASP B O 1
ATOM 2385 N N . SER B 1 9 ? 26.391 25.797 4.773 1 58.69 9 SER B N 1
ATOM 2386 C CA . SER B 1 9 ? 25.453 26.266 5.785 1 58.69 9 SER B CA 1
ATOM 2387 C C . SER B 1 9 ? 24.109 25.547 5.676 1 58.69 9 SER B C 1
ATOM 2389 O O . SER B 1 9 ? 23.516 25.188 6.691 1 58.69 9 SER B O 1
ATOM 2391 N N . SER B 1 10 ? 23.797 25.312 4.461 1 59.06 10 SER B N 1
ATOM 2392 C CA . SER B 1 10 ? 22.531 24.625 4.234 1 59.06 10 SER B CA 1
ATOM 2393 C C . SER B 1 10 ? 22.625 23.141 4.602 1 59.06 10 SER B C 1
ATOM 2395 O O . SER B 1 10 ? 21.688 22.578 5.156 1 59.06 10 SER B O 1
ATOM 2397 N N . ASN B 1 11 ? 23.75 22.625 4.297 1 60.72 11 ASN B N 1
ATOM 2398 C CA . ASN B 1 11 ? 23.984 21.234 4.668 1 60.72 11 ASN B CA 1
ATOM 2399 C C . ASN B 1 11 ? 23.953 21.047 6.18 1 60.72 11 ASN B C 1
ATOM 2401 O O . ASN B 1 11 ? 23.422 20.047 6.676 1 60.72 11 ASN B O 1
ATOM 2405 N N . ASN B 1 12 ? 24.547 22.016 6.773 1 59.47 12 ASN B N 1
ATOM 2406 C CA . ASN B 1 12 ? 24.531 21.969 8.234 1 59.47 12 ASN B CA 1
ATOM 2407 C C . ASN B 1 12 ? 23.125 22.078 8.789 1 59.47 12 ASN B C 1
ATOM 2409 O O . ASN B 1 12 ? 22.766 21.375 9.75 1 59.47 12 ASN B O 1
ATOM 2413 N N . LEU B 1 13 ? 22.422 22.828 8.047 1 57.09 13 LEU B N 1
ATOM 2414 C CA . LEU B 1 13 ? 21.062 23 8.523 1 57.09 13 LEU B CA 1
ATOM 2415 C C . LEU B 1 13 ? 20.234 21.734 8.305 1 57.09 13 LEU B C 1
ATOM 2417 O O . LEU B 1 13 ? 19.484 21.312 9.188 1 57.09 13 LEU B O 1
ATOM 2421 N N . SER B 1 14 ? 20.422 21.172 7.18 1 60.62 14 SER B N 1
ATOM 2422 C CA . SER B 1 14 ? 19.656 19.969 6.895 1 60.62 14 SER B CA 1
ATOM 2423 C C . SER B 1 14 ? 20.125 18.797 7.73 1 60.62 14 SER B C 1
ATOM 2425 O O . SER B 1 14 ? 19.328 18 8.227 1 60.62 14 SER B O 1
ATOM 2427 N N . PHE B 1 15 ? 21.453 18.781 7.766 1 60.69 15 PHE B N 1
ATOM 2428 C CA . PHE B 1 15 ? 22 17.719 8.625 1 60.69 15 PHE B CA 1
ATOM 2429 C C . PHE B 1 15 ? 21.547 17.922 10.062 1 60.69 15 PHE B C 1
ATOM 2431 O O . PHE B 1 15 ? 21.156 16.953 10.734 1 60.69 15 PHE B O 1
ATOM 2438 N N . LEU B 1 16 ? 21.562 19.094 10.406 1 56.81 16 LEU B N 1
ATOM 2439 C CA . LEU B 1 16 ? 21.141 19.422 11.766 1 56.81 16 LEU B CA 1
ATOM 2440 C C . LEU B 1 16 ? 19.641 19.188 11.945 1 56.81 16 LEU B C 1
ATOM 2442 O O . LEU B 1 16 ? 19.219 18.734 13 1 56.81 16 LEU B O 1
ATOM 2446 N N . ASN B 1 17 ? 18.938 19.406 10.961 1 57.94 17 ASN B N 1
ATOM 2447 C CA . ASN B 1 17 ? 17.5 19.172 11.047 1 57.94 17 ASN B CA 1
ATOM 2448 C C . ASN B 1 17 ? 17.188 17.672 11.102 1 57.94 17 ASN B C 1
ATOM 2450 O O . ASN B 1 17 ? 16.297 17.25 11.836 1 57.94 17 ASN B O 1
ATOM 2454 N N . GLU B 1 18 ? 17.922 16.984 10.297 1 60.56 18 GLU B N 1
ATOM 2455 C CA . GLU B 1 18 ? 17.703 15.539 10.328 1 60.56 18 GLU B CA 1
ATOM 2456 C C . GLU B 1 18 ? 18.125 14.945 11.664 1 60.56 18 GLU B C 1
ATOM 2458 O O . GLU B 1 18 ? 17.453 14.062 12.203 1 60.56 18 GLU B O 1
ATOM 2463 N N . ILE B 1 19 ? 19.25 15.414 12.062 1 58.47 19 ILE B N 1
ATOM 2464 C CA . ILE B 1 19 ? 19.719 14.992 13.383 1 58.47 19 ILE B CA 1
ATOM 2465 C C . ILE B 1 19 ? 18.812 15.57 14.461 1 58.47 19 ILE B C 1
ATOM 2467 O O . ILE B 1 19 ? 18.547 14.922 15.477 1 58.47 19 ILE B O 1
ATOM 2471 N N . ARG B 1 20 ? 18.25 16.656 14.078 1 54.06 20 ARG B N 1
ATOM 2472 C CA . ARG B 1 20 ? 17.438 17.344 15.078 1 54.06 20 ARG B CA 1
ATOM 2473 C C . ARG B 1 20 ? 15.992 16.859 15.031 1 54.06 20 ARG B C 1
ATOM 2475 O O . ARG B 1 20 ? 15.25 17.016 16 1 54.06 20 ARG B O 1
ATOM 2482 N N . ASN B 1 21 ? 15.68 16.328 13.844 1 62.62 21 ASN B N 1
ATOM 2483 C CA . ASN B 1 21 ? 14.336 15.766 13.883 1 62.62 21 ASN B CA 1
ATOM 2484 C C . ASN B 1 21 ? 14.375 14.273 14.203 1 62.62 21 ASN B C 1
ATOM 2486 O O . ASN B 1 21 ? 14.172 13.438 13.32 1 62.62 21 ASN B O 1
ATOM 2490 N N . PRO B 1 22 ? 14.766 13.969 15.367 1 66.62 22 PRO B N 1
ATOM 2491 C CA . PRO B 1 22 ? 14.914 12.586 15.82 1 66.62 22 PRO B CA 1
ATOM 2492 C C . PRO B 1 22 ? 13.648 11.75 15.594 1 66.62 22 PRO B C 1
ATOM 2494 O O . PRO B 1 22 ? 13.727 10.531 15.469 1 66.62 22 PRO B O 1
ATOM 2497 N N . MET B 1 23 ? 12.625 12.5 15.438 1 69.25 23 MET B N 1
ATOM 2498 C CA . MET B 1 23 ? 11.367 11.766 15.289 1 69.25 23 MET B CA 1
ATOM 2499 C C . MET B 1 23 ? 11.32 11.023 13.961 1 69.25 23 MET B C 1
ATOM 2501 O O . MET B 1 23 ? 10.891 9.867 13.898 1 69.25 23 MET B O 1
ATOM 2505 N N . ASP B 1 24 ? 11.906 11.625 12.938 1 70.75 24 ASP B N 1
ATOM 2506 C CA . ASP B 1 24 ? 11.906 11 11.617 1 70.75 24 ASP B CA 1
ATOM 2507 C C . ASP B 1 24 ? 12.789 9.758 11.594 1 70.75 24 ASP B C 1
ATOM 2509 O O . ASP B 1 24 ? 12.406 8.727 11.047 1 70.75 24 ASP B O 1
ATOM 2513 N N . VAL B 1 25 ? 13.922 9.922 12.25 1 75.31 25 VAL B N 1
ATOM 2514 C CA . VAL B 1 25 ? 14.875 8.812 12.281 1 75.31 25 VAL B CA 1
ATOM 2515 C C . VAL B 1 25 ? 14.289 7.648 13.078 1 75.31 25 VAL B C 1
ATOM 2517 O O . VAL B 1 25 ? 14.352 6.496 12.641 1 75.31 25 VAL B O 1
ATOM 2520 N N . LYS B 1 26 ? 13.688 7.938 14.148 1 78.69 26 LYS B N 1
ATOM 2521 C CA . LYS B 1 26 ? 13.086 6.898 14.984 1 78.69 26 LYS B CA 1
ATOM 2522 C C . LYS B 1 26 ? 11.945 6.199 14.25 1 78.69 26 LYS B C 1
ATOM 2524 O O . LYS B 1 26 ? 11.805 4.977 14.344 1 78.69 26 LYS B O 1
ATOM 2529 N N . LEU B 1 27 ? 11.273 6.98 13.547 1 78.25 27 LEU B N 1
ATOM 2530 C CA . LEU B 1 27 ? 10.141 6.426 12.812 1 78.25 27 LEU B CA 1
ATOM 2531 C C . LEU B 1 27 ? 10.609 5.461 11.727 1 78.25 27 LEU B C 1
ATOM 2533 O O . LEU B 1 27 ? 10.023 4.395 11.547 1 78.25 27 LEU B O 1
ATOM 2537 N N . LYS B 1 28 ? 11.703 5.797 11.094 1 82.44 28 LYS B N 1
ATOM 2538 C CA . LYS B 1 28 ? 12.219 4.98 9.992 1 82.44 28 LYS B CA 1
ATOM 2539 C C . LYS B 1 28 ? 12.836 3.689 10.516 1 82.44 28 LYS B C 1
ATOM 2541 O O . LYS B 1 28 ? 12.695 2.633 9.898 1 82.44 28 LYS B O 1
ATOM 2546 N N . ILE B 1 29 ? 13.477 3.871 11.625 1 83.19 29 ILE B N 1
ATOM 2547 C CA . ILE B 1 29 ? 14.07 2.688 12.242 1 83.19 29 ILE B CA 1
ATOM 2548 C C . ILE B 1 29 ? 12.961 1.751 12.719 1 83.19 29 ILE B C 1
ATOM 2550 O O . ILE B 1 29 ? 13.031 0.537 12.508 1 83.19 29 ILE B O 1
ATOM 2554 N N . PHE B 1 30 ? 11.992 2.346 13.273 1 85.19 30 PHE B N 1
ATOM 2555 C CA . PHE B 1 30 ? 10.844 1.56 13.727 1 85.19 30 PHE B CA 1
ATOM 2556 C C . PHE B 1 30 ? 10.195 0.84 12.547 1 85.19 30 PHE B C 1
ATOM 2558 O O . PHE B 1 30 ? 9.883 -0.35 12.641 1 85.19 30 PHE B O 1
ATOM 2565 N N . GLN B 1 31 ? 9.969 1.543 11.508 1 85.12 31 GLN B N 1
ATOM 2566 C CA . GLN B 1 31 ? 9.344 0.968 10.32 1 85.12 31 GLN B CA 1
ATOM 2567 C C . GLN B 1 31 ? 10.18 -0.189 9.766 1 85.12 31 GLN B C 1
ATOM 2569 O O . GLN B 1 31 ? 9.633 -1.23 9.398 1 85.12 31 GLN B O 1
ATOM 2574 N N . SER B 1 32 ? 11.523 -0.007 9.758 1 86.81 32 SER B N 1
ATOM 2575 C CA . SER B 1 32 ? 12.406 -1.036 9.227 1 86.81 32 SER B CA 1
ATOM 2576 C C . SER B 1 32 ? 12.383 -2.293 10.086 1 86.81 32 SER B C 1
ATOM 2578 O O . SER B 1 32 ? 12.391 -3.41 9.57 1 86.81 32 SER B O 1
ATOM 2580 N N . ILE B 1 33 ? 12.289 -2.074 11.359 1 87.94 33 ILE B N 1
ATOM 2581 C CA . ILE B 1 33 ? 12.281 -3.203 12.281 1 87.94 33 ILE B CA 1
ATOM 2582 C C . ILE B 1 33 ? 10.953 -3.953 12.164 1 87.94 33 ILE B C 1
ATOM 2584 O O . ILE B 1 33 ? 10.93 -5.184 12.125 1 87.94 33 ILE B O 1
ATOM 2588 N N . VAL B 1 34 ? 9.906 -3.238 12.07 1 86.88 34 VAL B N 1
ATOM 2589 C CA . VAL B 1 34 ? 8.594 -3.854 11.938 1 86.88 34 VAL B CA 1
ATOM 2590 C C . VAL B 1 34 ? 8.539 -4.68 10.648 1 86.88 34 VAL B C 1
ATOM 2592 O O . VAL B 1 34 ? 8.062 -5.82 10.656 1 86.88 34 VAL B O 1
ATOM 2595 N N . ASN B 1 35 ? 9 -4.094 9.578 1 88.06 35 ASN B N 1
ATOM 2596 C CA . ASN B 1 35 ? 9.031 -4.809 8.305 1 88.06 35 ASN B CA 1
ATOM 2597 C C . ASN B 1 35 ? 9.883 -6.07 8.391 1 88.06 35 ASN B C 1
ATOM 2599 O O . ASN B 1 35 ? 9.492 -7.121 7.863 1 88.06 35 ASN B O 1
ATOM 2603 N N . ALA B 1 36 ? 11.031 -5.898 9.078 1 90.06 36 ALA B N 1
ATOM 2604 C CA . ALA B 1 36 ? 11.93 -7.039 9.211 1 90.06 36 ALA B CA 1
ATOM 2605 C C . ALA B 1 36 ? 11.281 -8.156 10.016 1 90.06 36 ALA B C 1
ATOM 2607 O O . ALA B 1 36 ? 11.359 -9.328 9.641 1 90.06 36 ALA B O 1
ATOM 2608 N N . ILE B 1 37 ? 10.672 -7.809 11.055 1 87.12 37 ILE B N 1
ATOM 2609 C CA . ILE B 1 37 ? 10.016 -8.797 11.906 1 87.12 37 ILE B CA 1
ATOM 2610 C C . ILE B 1 37 ? 8.914 -9.5 11.125 1 87.12 37 ILE B C 1
ATOM 2612 O O . ILE B 1 37 ? 8.789 -10.727 11.172 1 87.12 37 ILE B O 1
ATOM 2616 N N . MET B 1 38 ? 8.211 -8.812 10.375 1 85.56 38 MET B N 1
ATOM 2617 C CA . MET B 1 38 ? 7.113 -9.391 9.602 1 85.56 38 MET B CA 1
ATOM 2618 C C . MET B 1 38 ? 7.645 -10.336 8.531 1 85.56 38 MET B C 1
ATOM 2620 O O . MET B 1 38 ? 7.098 -11.422 8.328 1 85.56 38 MET B O 1
ATOM 2624 N N . LEU B 1 39 ? 8.672 -9.938 7.883 1 88.56 39 LEU B N 1
ATOM 2625 C CA . LEU B 1 39 ? 9.289 -10.789 6.871 1 88.56 39 LEU B CA 1
ATOM 2626 C C . LEU B 1 39 ? 9.805 -12.078 7.496 1 88.56 39 LEU B C 1
ATOM 2628 O O . LEU B 1 39 ? 9.648 -13.164 6.926 1 88.56 39 LEU B O 1
ATOM 2632 N N . MET B 1 40 ? 10.43 -11.891 8.664 1 86.56 40 MET B N 1
ATOM 2633 C CA . MET B 1 40 ? 10.977 -13.062 9.344 1 86.56 40 MET B CA 1
ATOM 2634 C C . MET B 1 40 ? 9.867 -14 9.797 1 86.56 40 MET B C 1
ATOM 2636 O O . MET B 1 40 ? 10.016 -15.227 9.734 1 86.56 40 MET B O 1
ATOM 2640 N N . LEU B 1 41 ? 8.859 -13.453 10.133 1 82.12 41 LEU B N 1
ATOM 2641 C CA . LEU B 1 41 ? 7.746 -14.25 10.641 1 82.12 41 LEU B CA 1
ATOM 2642 C C . LEU B 1 41 ? 7.027 -14.969 9.5 1 82.12 41 LEU B C 1
ATOM 2644 O O . LEU B 1 41 ? 6.668 -16.141 9.625 1 82.12 41 LEU B O 1
ATOM 2648 N N . VAL B 1 42 ? 6.859 -14.367 8.445 1 82.62 42 VAL B N 1
ATOM 2649 C CA . VAL B 1 42 ? 6.059 -14.898 7.348 1 82.62 42 VAL B CA 1
ATOM 2650 C C . VAL B 1 42 ? 6.906 -15.852 6.504 1 82.62 42 VAL B C 1
ATOM 2652 O O . VAL B 1 42 ? 6.41 -16.875 6.023 1 82.62 42 VAL B O 1
ATOM 2655 N N . TYR B 1 43 ? 8.141 -15.453 6.363 1 88.56 43 TYR B N 1
ATOM 2656 C CA . TYR B 1 43 ? 8.984 -16.203 5.434 1 88.56 43 TYR B CA 1
ATOM 2657 C C . TYR B 1 43 ? 10.078 -16.953 6.176 1 88.56 43 TYR B C 1
ATOM 2659 O O . TYR B 1 43 ? 11.188 -17.109 5.66 1 88.56 43 TYR B O 1
ATOM 2667 N N . SER B 1 44 ? 9.891 -17.359 7.391 1 82.12 44 SER B N 1
ATOM 2668 C CA . SER B 1 44 ? 10.867 -18.094 8.18 1 82.12 44 SER B CA 1
ATOM 2669 C C . SER B 1 44 ? 11.258 -19.391 7.492 1 82.12 44 SER B C 1
ATOM 2671 O O . SER B 1 44 ? 12.367 -19.891 7.68 1 82.12 44 SER B O 1
ATOM 2673 N N . ASP B 1 45 ? 10.281 -19.969 6.758 1 81.94 45 ASP B N 1
ATOM 2674 C CA . ASP B 1 45 ? 10.523 -21.141 5.926 1 81.94 45 ASP B CA 1
ATOM 2675 C C . ASP B 1 45 ? 10.008 -20.922 4.504 1 81.94 45 ASP B C 1
ATOM 2677 O O . ASP B 1 45 ? 8.797 -21 4.262 1 81.94 45 ASP B O 1
ATOM 2681 N N . LEU B 1 46 ? 10.961 -20.719 3.621 1 85.38 46 LEU B N 1
ATOM 2682 C CA . LEU B 1 46 ? 10.578 -20.406 2.25 1 85.38 46 LEU B CA 1
ATOM 2683 C C . LEU B 1 46 ? 10 -21.625 1.551 1 85.38 46 LEU B C 1
ATOM 2685 O O . LEU B 1 46 ? 9.227 -21.5 0.594 1 85.38 46 LEU B O 1
ATOM 2689 N N . GLY B 1 47 ? 10.32 -22.781 2.068 1 84.5 47 GLY B N 1
ATOM 2690 C CA . GLY B 1 47 ? 9.789 -24 1.465 1 84.5 47 GLY B CA 1
ATOM 2691 C C . GLY B 1 47 ? 10.547 -24.422 0.22 1 84.5 47 GLY B C 1
ATOM 2692 O O . GLY B 1 47 ? 11.625 -23.906 -0.065 1 84.5 47 GLY B O 1
ATOM 2693 N N . GLU B 1 48 ? 9.922 -25.469 -0.438 1 84.44 48 GLU B N 1
ATOM 2694 C CA . GLU B 1 48 ? 10.578 -26.047 -1.605 1 84.44 48 GLU B CA 1
ATOM 2695 C C . GLU B 1 48 ? 9.68 -25.984 -2.838 1 84.44 48 GLU B C 1
ATOM 2697 O O . GLU B 1 48 ? 8.484 -25.703 -2.725 1 84.44 48 GLU B O 1
ATOM 2702 N N . TYR B 1 49 ? 10.297 -26.109 -3.928 1 86.19 49 TYR B N 1
ATOM 2703 C CA . TYR B 1 49 ? 9.602 -26.25 -5.203 1 86.19 49 TYR B CA 1
ATOM 2704 C C . TYR B 1 49 ? 8.773 -25.016 -5.508 1 86.19 49 TYR B C 1
ATOM 2706 O O . TYR B 1 49 ? 9.234 -23.891 -5.32 1 86.19 49 TYR B O 1
ATOM 2714 N N . ASN B 1 50 ? 7.582 -25.188 -5.984 1 80 50 ASN B N 1
ATOM 2715 C CA . ASN B 1 50 ? 6.75 -24.078 -6.418 1 80 50 ASN B CA 1
ATOM 2716 C C . ASN B 1 50 ? 6.352 -23.188 -5.246 1 80 50 ASN B C 1
ATOM 2718 O O . ASN B 1 50 ? 6.27 -21.969 -5.387 1 80 50 ASN B O 1
ATOM 2722 N N . GLU B 1 51 ? 6.141 -23.797 -4.109 1 81.19 51 GLU B N 1
ATOM 2723 C CA . GLU B 1 51 ? 5.809 -23.016 -2.922 1 81.19 51 GLU B CA 1
ATOM 2724 C C . GLU B 1 51 ? 6.977 -22.125 -2.502 1 81.19 51 GLU B C 1
ATOM 2726 O O . GLU B 1 51 ? 6.781 -20.969 -2.125 1 81.19 51 GLU B O 1
ATOM 2731 N N . GLY B 1 52 ? 8.141 -22.703 -2.57 1 86.38 52 GLY B N 1
ATOM 2732 C CA . GLY B 1 52 ? 9.328 -21.938 -2.229 1 86.38 52 GLY B CA 1
ATOM 2733 C C . GLY B 1 52 ? 9.602 -20.797 -3.193 1 86.38 52 GLY B C 1
ATOM 2734 O O . GLY B 1 52 ? 10.07 -19.734 -2.785 1 86.38 52 GLY B O 1
ATOM 2735 N N . LEU B 1 53 ? 9.32 -21.094 -4.449 1 87.06 53 LEU B N 1
ATOM 2736 C CA . LEU B 1 53 ? 9.5 -20.078 -5.473 1 87.06 53 LEU B CA 1
ATOM 2737 C C . LEU B 1 53 ? 8.562 -18.891 -5.238 1 87.06 53 LEU B C 1
ATOM 2739 O O . LEU B 1 53 ? 8.992 -17.734 -5.266 1 87.06 53 LEU B O 1
ATOM 2743 N N . GLN B 1 54 ? 7.332 -19.156 -4.953 1 82.94 54 GLN B N 1
ATOM 2744 C CA . GLN B 1 54 ? 6.352 -18.109 -4.68 1 82.94 54 GLN B CA 1
ATOM 2745 C C . GLN B 1 54 ? 6.738 -17.297 -3.449 1 82.94 54 GLN B C 1
ATOM 2747 O O . GLN B 1 54 ? 6.633 -16.078 -3.449 1 82.94 54 GLN B O 1
ATOM 2752 N N . ASN B 1 55 ? 7.199 -18 -2.408 1 88.81 55 ASN B N 1
ATOM 2753 C CA . ASN B 1 55 ? 7.598 -17.344 -1.175 1 88.81 55 ASN B CA 1
ATOM 2754 C C . ASN B 1 55 ? 8.812 -16.438 -1.396 1 88.81 55 ASN B C 1
ATOM 2756 O O . ASN B 1 55 ? 8.891 -15.344 -0.834 1 88.81 55 ASN B O 1
ATOM 2760 N N . ARG B 1 56 ? 9.734 -16.906 -2.229 1 92 56 ARG B N 1
ATOM 2761 C CA . ARG B 1 56 ? 10.914 -16.109 -2.508 1 92 56 ARG B CA 1
ATOM 2762 C C . ARG B 1 56 ? 10.555 -14.875 -3.328 1 92 56 ARG B C 1
ATOM 2764 O O . ARG B 1 56 ? 11.031 -13.773 -3.047 1 92 56 ARG B O 1
ATOM 2771 N N . PHE B 1 57 ? 9.641 -15.078 -4.309 1 91.44 57 PHE B N 1
ATOM 2772 C CA . PHE B 1 57 ? 9.156 -13.938 -5.078 1 91.44 57 PHE B CA 1
ATOM 2773 C C . PHE B 1 57 ? 8.438 -12.938 -4.176 1 91.44 57 PHE B C 1
ATOM 2775 O O . PHE B 1 57 ? 8.68 -11.734 -4.254 1 91.44 57 PHE B O 1
ATOM 2782 N N . GLY B 1 58 ? 7.594 -13.5 -3.314 1 90.31 58 GLY B N 1
ATOM 2783 C CA . GLY B 1 58 ? 6.836 -12.656 -2.406 1 90.31 58 GLY B CA 1
ATOM 2784 C C . GLY B 1 58 ? 7.711 -11.875 -1.44 1 90.31 58 GLY B C 1
ATOM 2785 O O . GLY B 1 58 ? 7.484 -10.688 -1.214 1 90.31 58 GLY B O 1
ATOM 2786 N N . ALA B 1 59 ? 8.695 -12.516 -0.896 1 92.56 59 ALA B N 1
ATOM 2787 C CA . ALA B 1 59 ? 9.602 -11.875 0.054 1 92.56 59 ALA B CA 1
ATOM 2788 C C . ALA B 1 59 ? 10.383 -10.742 -0.61 1 92.56 59 ALA B C 1
ATOM 2790 O O . ALA B 1 59 ? 10.492 -9.648 -0.054 1 92.56 59 ALA B O 1
ATOM 2791 N N . LEU B 1 60 ? 10.898 -11.023 -1.806 1 95.12 60 LEU B N 1
ATOM 2792 C CA . LEU B 1 60 ? 11.688 -10.023 -2.514 1 95.12 60 LEU B CA 1
ATOM 2793 C C . LEU B 1 60 ? 10.82 -8.844 -2.93 1 95.12 60 LEU B C 1
ATOM 2795 O O . LEU B 1 60 ? 11.25 -7.688 -2.85 1 95.12 60 LEU B O 1
ATOM 2799 N N . PHE B 1 61 ? 9.664 -9.148 -3.334 1 93.44 61 PHE B N 1
ATOM 2800 C CA . PHE B 1 61 ? 8.758 -8.078 -3.725 1 93.44 61 PHE B CA 1
ATOM 2801 C C . PHE B 1 61 ? 8.367 -7.23 -2.518 1 93.44 61 PHE B C 1
ATOM 2803 O O . PHE B 1 61 ? 8.25 -6.008 -2.623 1 93.44 61 PHE B O 1
ATOM 2810 N N . PHE B 1 62 ? 8.156 -7.863 -1.452 1 91.12 62 PHE B N 1
ATOM 2811 C CA . PHE B 1 62 ? 7.781 -7.164 -0.229 1 91.12 62 PHE B CA 1
ATOM 2812 C C . PHE B 1 62 ? 8.898 -6.234 0.228 1 91.12 62 PHE B C 1
ATOM 2814 O O . PHE B 1 62 ? 8.641 -5.102 0.646 1 91.12 62 PHE B O 1
ATOM 2821 N N . ILE B 1 63 ? 10.07 -6.73 0.197 1 93.44 63 ILE B N 1
ATOM 2822 C CA . ILE B 1 63 ? 11.211 -5.918 0.598 1 93.44 63 ILE B CA 1
ATOM 2823 C C . ILE B 1 63 ? 11.281 -4.66 -0.263 1 93.44 63 ILE B C 1
ATOM 2825 O O . ILE B 1 63 ? 11.453 -3.555 0.255 1 93.44 63 ILE B O 1
ATOM 2829 N N . CYS B 1 64 ? 11.094 -4.82 -1.538 1 94.19 64 CYS B N 1
ATOM 2830 C CA . CYS B 1 64 ? 11.125 -3.691 -2.459 1 94.19 64 CYS B CA 1
ATOM 2831 C C . CYS B 1 64 ? 9.984 -2.725 -2.182 1 94.19 64 CYS B C 1
ATOM 2833 O O . CYS B 1 64 ? 10.188 -1.51 -2.129 1 94.19 64 CYS B O 1
ATOM 2835 N N . THR B 1 65 ? 8.812 -3.277 -1.959 1 92.19 65 THR B N 1
ATOM 2836 C CA . THR B 1 65 ? 7.617 -2.469 -1.756 1 92.19 65 THR B CA 1
ATOM 2837 C C . THR B 1 65 ? 7.707 -1.69 -0.446 1 92.19 65 THR B C 1
ATOM 2839 O O . THR B 1 65 ? 7.402 -0.497 -0.404 1 92.19 65 THR B O 1
ATOM 2842 N N . ALA B 1 66 ? 8.109 -2.379 0.591 1 90.88 66 ALA B N 1
ATOM 2843 C CA . ALA B 1 66 ? 8.25 -1.729 1.893 1 90.88 66 ALA B CA 1
ATOM 2844 C C . ALA B 1 66 ? 9.242 -0.57 1.823 1 90.88 66 ALA B C 1
ATOM 2846 O O . ALA B 1 66 ? 8.977 0.512 2.354 1 90.88 66 ALA B O 1
ATOM 2847 N N . ASN B 1 67 ? 10.312 -0.788 1.164 1 91.62 67 ASN B N 1
ATOM 2848 C CA . ASN B 1 67 ? 11.32 0.257 1.027 1 91.62 67 ASN B CA 1
ATOM 2849 C C . ASN B 1 67 ? 10.82 1.404 0.152 1 91.62 67 ASN B C 1
ATOM 2851 O O . ASN B 1 67 ? 11.102 2.57 0.435 1 91.62 67 ASN B O 1
ATOM 2855 N N . ALA B 1 68 ? 10.188 1.041 -0.915 1 93.5 68 ALA B N 1
ATOM 2856 C CA . ALA B 1 68 ? 9.664 2.07 -1.806 1 93.5 68 ALA B CA 1
ATOM 2857 C C . ALA B 1 68 ? 8.672 2.973 -1.075 1 93.5 68 ALA B C 1
ATOM 2859 O O . ALA B 1 68 ? 8.797 4.199 -1.106 1 93.5 68 ALA B O 1
ATOM 2860 N N . PHE B 1 69 ? 7.758 2.373 -0.366 1 91.81 69 PHE B N 1
ATOM 2861 C CA . PHE B 1 69 ? 6.766 3.16 0.355 1 91.81 69 PHE B CA 1
ATOM 2862 C C . PHE B 1 69 ? 7.414 3.945 1.489 1 91.81 69 PHE B C 1
ATOM 2864 O O . PHE B 1 69 ? 7.023 5.082 1.768 1 91.81 69 PHE B O 1
ATOM 2871 N N . GLY B 1 70 ? 8.367 3.275 2.123 1 88.94 70 GLY B N 1
ATOM 2872 C CA . GLY B 1 70 ? 9.094 3.979 3.174 1 88.94 70 GLY B CA 1
ATOM 2873 C C . GLY B 1 70 ? 9.82 5.211 2.676 1 88.94 70 GLY B C 1
ATOM 2874 O O . GLY B 1 70 ? 9.789 6.258 3.324 1 88.94 70 GLY B O 1
ATOM 2875 N N . GLY B 1 71 ? 10.453 5.074 1.554 1 91.12 71 GLY B N 1
ATOM 2876 C CA . GLY B 1 71 ? 11.172 6.199 0.97 1 91.12 71 GLY B CA 1
ATOM 2877 C C . GLY B 1 71 ? 10.25 7.328 0.535 1 91.12 71 GLY B C 1
ATOM 2878 O O . GLY B 1 71 ? 10.547 8.5 0.775 1 91.12 71 GLY B O 1
ATOM 2879 N N . ILE B 1 72 ? 9.141 6.98 -0.039 1 93.38 72 ILE B N 1
ATOM 2880 C CA . ILE B 1 72 ? 8.195 7.98 -0.518 1 93.38 72 ILE B CA 1
ATOM 2881 C C . ILE B 1 72 ? 7.602 8.742 0.667 1 93.38 72 ILE B C 1
ATOM 2883 O O . ILE B 1 72 ? 7.609 9.977 0.688 1 93.38 72 ILE B O 1
ATOM 2887 N N . GLN B 1 73 ? 7.133 7.977 1.656 1 88.69 73 GLN B N 1
ATOM 2888 C CA . GLN B 1 73 ? 6.512 8.602 2.82 1 88.69 73 GLN B CA 1
ATOM 2889 C C . GLN B 1 73 ? 7.52 9.445 3.594 1 88.69 73 GLN B C 1
ATOM 2891 O O . GLN B 1 73 ? 7.199 10.547 4.043 1 88.69 73 GLN B O 1
ATOM 2896 N N . GLY B 1 74 ? 8.688 8.906 3.719 1 84.88 74 GLY B N 1
ATOM 2897 C CA . GLY B 1 74 ? 9.719 9.664 4.41 1 84.88 74 GLY B CA 1
ATOM 2898 C C . GLY B 1 74 ? 10.039 10.984 3.746 1 84.88 74 GLY B C 1
ATOM 2899 O O . GLY B 1 74 ? 10.109 12.023 4.414 1 84.88 74 GLY B O 1
ATOM 2900 N N . ALA B 1 75 ? 10.188 10.945 2.488 1 88.12 75 ALA B N 1
ATOM 2901 C CA . ALA B 1 75 ? 10.516 12.156 1.736 1 88.12 75 ALA B CA 1
ATOM 2902 C C . ALA B 1 75 ? 9.359 13.148 1.769 1 88.12 75 ALA B C 1
ATOM 2904 O O . ALA B 1 75 ? 9.578 14.359 1.87 1 88.12 75 ALA B O 1
ATOM 2905 N N . LEU B 1 76 ? 8.195 12.633 1.717 1 88.38 76 LEU B N 1
ATOM 2906 C CA . LEU B 1 76 ? 7.012 13.477 1.742 1 88.38 76 LEU B CA 1
ATOM 2907 C C . LEU B 1 76 ? 6.906 14.234 3.066 1 88.38 76 LEU B C 1
ATOM 2909 O O . LEU B 1 76 ? 6.652 15.438 3.08 1 88.38 76 LEU B O 1
ATOM 2913 N N . HIS B 1 77 ? 7.125 13.617 4.109 1 82.69 77 HIS B N 1
ATOM 2914 C CA . HIS B 1 77 ? 6.949 14.211 5.434 1 82.69 77 HIS B CA 1
ATOM 2915 C C . HIS B 1 77 ? 8.094 15.156 5.77 1 82.69 77 HIS B C 1
ATOM 2917 O O . HIS B 1 77 ? 7.875 16.234 6.32 1 82.69 77 HIS B O 1
ATOM 2923 N N . THR B 1 78 ? 9.25 14.742 5.457 1 78.69 78 THR B N 1
ATOM 2924 C CA . THR B 1 78 ? 10.398 15.586 5.75 1 78.69 78 THR B CA 1
ATOM 2925 C C . THR B 1 78 ? 10.336 16.891 4.953 1 78.69 78 THR B C 1
ATOM 2927 O O . THR B 1 78 ? 10.578 17.969 5.5 1 78.69 78 THR B O 1
ATOM 2930 N N . PHE B 1 79 ? 9.969 16.781 3.76 1 83.56 79 PHE B N 1
ATOM 2931 C CA . PHE B 1 79 ? 9.93 17.984 2.922 1 83.56 79 PHE B CA 1
ATOM 2932 C C . PHE B 1 79 ? 8.766 18.875 3.326 1 83.56 79 PHE B C 1
ATOM 2934 O O . PHE B 1 79 ? 8.875 20.109 3.271 1 83.56 79 PHE B O 1
ATOM 2941 N N . SER B 1 80 ? 7.703 18.312 3.691 1 78.88 80 SER B N 1
ATOM 2942 C CA . SER B 1 80 ? 6.539 19.109 4.078 1 78.88 80 SER B CA 1
ATOM 2943 C C . SER B 1 80 ? 6.836 19.969 5.305 1 78.88 80 SER B C 1
ATOM 2945 O O . SER B 1 80 ? 6.297 21.062 5.449 1 78.88 80 SER B O 1
ATOM 2947 N N . MET B 1 81 ? 7.641 19.469 6.148 1 77.38 81 MET B N 1
ATOM 2948 C CA . MET B 1 81 ? 8.008 20.219 7.352 1 77.38 81 MET B CA 1
ATOM 2949 C C . MET B 1 81 ? 9 21.328 7.023 1 77.38 81 MET B C 1
ATOM 2951 O O . MET B 1 81 ? 9.008 22.359 7.68 1 77.38 81 MET B O 1
ATOM 2955 N N . GLU B 1 82 ? 9.75 21.109 5.988 1 79.88 82 GLU B N 1
ATOM 2956 C CA . GLU B 1 82 ? 10.812 22.062 5.645 1 79.88 82 GLU B CA 1
ATOM 2957 C C . GLU B 1 82 ? 10.312 23.109 4.664 1 79.88 82 GLU B C 1
ATOM 2959 O O . GLU B 1 82 ? 10.883 24.203 4.578 1 79.88 82 GLU B O 1
ATOM 2964 N N . ARG B 1 83 ? 9.328 22.734 4.027 1 80.31 83 ARG B N 1
ATOM 2965 C CA . ARG B 1 83 ? 8.867 23.562 2.92 1 80.31 83 ARG B CA 1
ATOM 2966 C C . ARG B 1 83 ? 8.508 24.969 3.398 1 80.31 83 ARG B C 1
ATOM 2968 O O . ARG B 1 83 ? 8.938 25.953 2.807 1 80.31 83 ARG B O 1
ATOM 2975 N N . PRO B 1 84 ? 7.746 25.109 4.5 1 78.06 84 PRO B N 1
ATOM 2976 C CA . PRO B 1 84 ? 7.418 26.453 4.945 1 78.06 84 PRO B CA 1
ATOM 2977 C C . PRO B 1 84 ? 8.656 27.266 5.348 1 78.06 84 PRO B C 1
ATOM 2979 O O . PRO B 1 84 ? 8.727 28.469 5.074 1 78.06 84 PRO B O 1
ATOM 2982 N N . LEU B 1 85 ? 9.539 26.641 5.973 1 75.81 85 LEU B N 1
ATOM 2983 C CA . LEU B 1 85 ? 10.773 27.312 6.371 1 75.81 85 LEU B CA 1
ATOM 2984 C C . LEU B 1 85 ? 11.578 27.734 5.148 1 75.81 85 LEU B C 1
ATOM 2986 O O . LEU B 1 85 ? 12.133 28.844 5.117 1 75.81 85 LEU B O 1
ATOM 2990 N N . PHE B 1 86 ? 11.672 26.922 4.152 1 80.06 86 PHE B N 1
ATOM 2991 C CA . PHE B 1 86 ? 12.398 27.203 2.922 1 80.06 86 PHE B CA 1
ATOM 2992 C C . PHE B 1 86 ? 11.766 28.391 2.184 1 80.06 86 PHE B C 1
ATOM 2994 O O . PHE B 1 86 ? 12.477 29.281 1.714 1 80.06 86 PHE B O 1
ATOM 3001 N N . LEU B 1 87 ? 10.508 28.391 2.115 1 77.94 87 LEU B N 1
ATOM 3002 C CA . LEU B 1 87 ? 9.82 29.453 1.384 1 77.94 87 LEU B CA 1
ATOM 3003 C C . LEU B 1 87 ? 9.992 30.797 2.084 1 77.94 87 LEU B C 1
ATOM 3005 O O . LEU B 1 87 ? 10.109 31.828 1.426 1 77.94 87 LEU B O 1
ATOM 3009 N N . ARG B 1 88 ? 10.062 30.734 3.416 1 78.5 88 ARG B N 1
ATOM 3010 C CA . ARG B 1 88 ? 10.297 31.969 4.176 1 78.5 88 ARG B CA 1
ATOM 3011 C C . ARG B 1 88 ? 11.703 32.5 3.934 1 78.5 88 ARG B C 1
ATOM 3013 O O . ARG B 1 88 ? 11.891 33.719 3.77 1 78.5 88 ARG B O 1
ATOM 3020 N N . GLU B 1 89 ? 12.602 31.578 3.928 1 76.69 89 GLU B N 1
ATOM 3021 C CA . GLU B 1 89 ? 13.992 31.969 3.738 1 76.69 89 GLU B CA 1
ATOM 3022 C C . GLU B 1 89 ? 14.25 32.406 2.303 1 76.69 89 GLU B C 1
ATOM 3024 O O . GLU B 1 89 ? 15.117 33.25 2.061 1 76.69 89 GLU B O 1
ATOM 3029 N N . ARG B 1 90 ? 13.516 31.891 1.44 1 76.69 90 ARG B N 1
ATOM 3030 C CA . ARG B 1 90 ? 13.648 32.25 0.034 1 76.69 90 ARG B CA 1
ATOM 3031 C C . ARG B 1 90 ? 13.164 33.688 -0.206 1 76.69 90 ARG B C 1
ATOM 3033 O O . ARG B 1 90 ? 13.734 34.406 -1.021 1 76.69 90 ARG B O 1
ATOM 3040 N N . ILE B 1 91 ? 12.156 34.031 0.44 1 73.69 91 ILE B N 1
ATOM 3041 C CA . ILE B 1 91 ? 11.625 35.375 0.347 1 73.69 91 ILE B CA 1
ATOM 3042 C C . ILE B 1 91 ? 12.664 36.375 0.863 1 73.69 91 ILE B C 1
ATOM 3044 O O . ILE B 1 91 ? 12.812 37.469 0.318 1 73.69 91 ILE B O 1
ATOM 3048 N N . ASN B 1 92 ? 13.375 35.906 1.794 1 73.19 92 ASN B N 1
ATOM 3049 C CA . ASN B 1 92 ? 14.391 36.781 2.379 1 73.19 92 ASN B CA 1
ATOM 3050 C C . ASN B 1 92 ? 15.703 36.688 1.605 1 73.19 92 ASN B C 1
ATOM 3052 O O . ASN B 1 92 ? 16.703 37.312 1.99 1 73.19 92 ASN B O 1
ATOM 3056 N N . LYS B 1 93 ? 15.68 35.969 0.504 1 68.12 93 LYS B N 1
ATOM 3057 C CA . LYS B 1 93 ? 16.812 35.812 -0.404 1 68.12 93 LYS B CA 1
ATOM 3058 C C . LYS B 1 93 ? 18.016 35.219 0.325 1 68.12 93 LYS B C 1
ATOM 3060 O O . LYS B 1 93 ? 19.156 35.594 0.027 1 68.12 93 LYS B O 1
ATOM 3065 N N . THR B 1 94 ? 17.766 34.594 1.342 1 66.56 94 THR B N 1
ATOM 3066 C CA . THR B 1 94 ? 18.844 34 2.127 1 66.56 94 THR B CA 1
ATOM 3067 C C . THR B 1 94 ? 19.391 32.75 1.46 1 66.56 94 THR B C 1
ATOM 3069 O O . THR B 1 94 ? 20.609 32.531 1.404 1 66.56 94 THR B O 1
ATOM 3072 N N . TYR B 1 95 ? 18.438 31.969 0.954 1 69.19 95 TYR B N 1
ATOM 3073 C CA . TYR B 1 95 ? 18.875 30.703 0.369 1 69.19 95 TYR B CA 1
ATOM 3074 C C . TYR B 1 95 ? 18.328 30.547 -1.049 1 69.19 95 TYR B C 1
ATOM 3076 O O . TYR B 1 95 ? 17.219 30.984 -1.351 1 69.19 95 TYR B O 1
ATOM 3084 N N . SER B 1 96 ? 19.25 30.031 -1.872 1 79.56 96 SER B N 1
ATOM 3085 C CA . SER B 1 96 ? 18.797 29.656 -3.211 1 79.56 96 SER B CA 1
ATOM 3086 C C . SER B 1 96 ? 18.219 28.25 -3.225 1 79.56 96 SER B C 1
ATOM 3088 O O . SER B 1 96 ? 18.484 27.453 -2.324 1 79.56 96 SER B O 1
ATOM 3090 N N . VAL B 1 97 ? 17.344 28.031 -4.152 1 82.62 97 VAL B N 1
ATOM 3091 C CA . VAL B 1 97 ? 16.719 26.719 -4.324 1 82.62 97 VAL B CA 1
ATOM 3092 C C . VAL B 1 97 ? 17.812 25.656 -4.523 1 82.62 97 VAL B C 1
ATOM 3094 O O . VAL B 1 97 ? 17.719 24.562 -3.965 1 82.62 97 VAL B O 1
ATOM 3097 N N . HIS B 1 98 ? 18.828 26.016 -5.215 1 84.25 98 HIS B N 1
ATOM 3098 C CA . HIS B 1 98 ? 19.906 25.094 -5.523 1 84.25 98 HIS B CA 1
ATOM 3099 C C . HIS B 1 98 ? 20.641 24.641 -4.254 1 84.25 98 HIS B C 1
ATOM 3101 O O . HIS B 1 98 ? 20.812 23.453 -4.023 1 84.25 98 HIS B O 1
ATOM 3107 N N . SER B 1 99 ? 20.953 25.609 -3.443 1 78.44 99 SER B N 1
ATOM 3108 C CA . SER B 1 99 ? 21.703 25.312 -2.225 1 78.44 99 SER B CA 1
ATOM 3109 C C . SER B 1 99 ? 20.859 24.516 -1.241 1 78.44 99 SER B C 1
ATOM 3111 O O . SER B 1 99 ? 21.359 23.578 -0.606 1 78.44 99 SER B O 1
ATOM 3113 N N . PHE B 1 100 ? 19.641 24.844 -1.263 1 81.44 100 PHE B N 1
ATOM 3114 C CA . PHE B 1 100 ? 18.766 24.172 -0.311 1 81.44 100 PHE B CA 1
ATOM 3115 C C . PHE B 1 100 ? 18.516 22.734 -0.731 1 81.44 100 PHE B C 1
ATOM 3117 O O . PHE B 1 100 ? 18.688 21.812 0.066 1 81.44 100 PHE B O 1
ATOM 3124 N N . PHE B 1 101 ? 18.188 22.594 -1.979 1 84.69 101 PHE B N 1
ATOM 3125 C CA . PHE B 1 101 ? 17.75 21.297 -2.484 1 84.69 101 PHE B CA 1
ATOM 3126 C C . PHE B 1 101 ? 18.891 20.281 -2.443 1 84.69 101 PHE B C 1
ATOM 3128 O O . PHE B 1 101 ? 18.719 19.156 -1.955 1 84.69 101 PHE B O 1
ATOM 3135 N N . TRP B 1 102 ? 20.031 20.625 -2.809 1 85.44 102 TRP B N 1
ATOM 3136 C CA . TRP B 1 102 ? 21.141 19.688 -2.883 1 85.44 102 TRP B CA 1
ATOM 3137 C C . TRP B 1 102 ? 21.797 19.5 -1.518 1 85.44 102 TRP B C 1
ATOM 3139 O O . TRP B 1 102 ? 22.281 18.406 -1.194 1 85.44 102 TRP B O 1
ATOM 3149 N N . ALA B 1 103 ? 21.766 20.578 -0.725 1 80.12 103 ALA B N 1
ATOM 3150 C CA . ALA B 1 103 ? 22.266 20.453 0.641 1 80.12 103 ALA B CA 1
ATOM 3151 C C . ALA B 1 103 ? 21.422 19.469 1.441 1 80.12 103 ALA B C 1
ATOM 3153 O O . ALA B 1 103 ? 21.969 18.609 2.143 1 80.12 103 ALA B O 1
ATOM 3154 N N . ARG B 1 104 ? 20.188 19.625 1.193 1 80.44 104 ARG B N 1
ATOM 3155 C CA . ARG B 1 104 ? 19.297 18.719 1.9 1 80.44 104 ARG B CA 1
ATOM 3156 C C . ARG B 1 104 ? 19.469 17.281 1.407 1 80.44 104 ARG B C 1
ATOM 3158 O O . ARG B 1 104 ? 19.484 16.344 2.207 1 80.44 104 ARG B O 1
ATOM 3165 N N . SER B 1 105 ? 19.562 17.109 0.138 1 85.56 105 SER B N 1
ATOM 3166 C CA . SER B 1 105 ? 19.719 15.789 -0.454 1 85.56 105 SER B CA 1
ATOM 3167 C C . SER B 1 105 ? 21 15.125 0.017 1 85.56 105 SER B C 1
ATOM 3169 O O . SER B 1 105 ? 21.016 13.922 0.304 1 85.56 105 SER B O 1
ATOM 3171 N N . LEU B 1 106 ? 22.031 15.844 0.18 1 83.56 106 LEU B N 1
ATOM 3172 C CA . LEU B 1 106 ? 23.312 15.312 0.619 1 83.56 106 LEU B CA 1
ATOM 3173 C C . LEU B 1 106 ? 23.297 15 2.111 1 83.56 106 LEU B C 1
ATOM 3175 O O . LEU B 1 106 ? 23.891 14.016 2.553 1 83.56 106 LEU B O 1
ATOM 3179 N N . ALA B 1 107 ? 22.656 15.859 2.855 1 80.56 107 ALA B N 1
ATOM 3180 C CA . ALA B 1 107 ? 22.578 15.672 4.301 1 80.56 107 ALA B CA 1
ATOM 3181 C C . ALA B 1 107 ? 21.812 14.398 4.648 1 80.56 107 ALA B C 1
ATOM 3183 O O . ALA B 1 107 ? 22.125 13.742 5.645 1 80.56 107 ALA B O 1
ATOM 3184 N N . GLU B 1 108 ? 20.906 14.055 3.803 1 84 108 GLU B N 1
ATOM 3185 C CA . GLU B 1 108 ? 20.062 12.898 4.078 1 84 108 GLU B CA 1
ATOM 3186 C C . GLU B 1 108 ? 20.656 11.617 3.514 1 84 108 GLU B C 1
ATOM 3188 O O . GLU B 1 108 ? 20.25 10.516 3.879 1 84 108 GLU B O 1
ATOM 3193 N N . PHE B 1 109 ? 21.641 11.734 2.703 1 87.31 109 PHE B N 1
ATOM 3194 C CA . PHE B 1 109 ? 22.172 10.633 1.914 1 87.31 109 PHE B CA 1
ATOM 3195 C C . PHE B 1 109 ? 22.688 9.523 2.82 1 87.31 109 PHE B C 1
ATOM 3197 O O . PHE B 1 109 ? 22.391 8.344 2.611 1 87.31 109 PHE B O 1
ATOM 3204 N N . PRO B 1 110 ? 23.453 9.867 3.9 1 85.25 110 PRO B N 1
ATOM 3205 C CA . PRO B 1 110 ? 23.938 8.797 4.777 1 85.25 110 PRO B CA 1
ATOM 3206 C C . PRO B 1 110 ? 22.812 8.008 5.438 1 85.25 110 PRO B C 1
ATOM 3208 O O . PRO B 1 110 ? 22.922 6.793 5.609 1 85.25 110 PRO B O 1
ATOM 3211 N N . PHE B 1 111 ? 21.781 8.648 5.758 1 84.5 111 PHE B N 1
ATOM 3212 C CA . PHE B 1 111 ? 20.641 7.996 6.391 1 84.5 111 PHE B CA 1
ATOM 3213 C C . PHE B 1 111 ? 19.875 7.148 5.383 1 84.5 111 PHE B C 1
ATOM 3215 O O . PHE B 1 111 ? 19.297 6.125 5.742 1 84.5 111 PHE B O 1
ATOM 3222 N N . GLN B 1 112 ? 19.953 7.59 4.184 1 88.69 112 GLN B N 1
ATOM 3223 C CA . GLN B 1 112 ? 19.219 6.891 3.129 1 88.69 112 GLN B CA 1
ATOM 3224 C C . GLN B 1 112 ? 19.938 5.598 2.736 1 88.69 112 GLN B C 1
ATOM 3226 O O . GLN B 1 112 ? 19.359 4.738 2.076 1 88.69 112 GLN B O 1
ATOM 3231 N N . ILE B 1 113 ? 21.125 5.523 3.158 1 89.94 113 ILE B N 1
ATOM 3232 C CA . ILE B 1 113 ? 21.844 4.273 2.959 1 89.94 113 ILE B CA 1
ATOM 3233 C C . ILE B 1 113 ? 21.469 3.277 4.055 1 89.94 113 ILE B C 1
ATOM 3235 O O . ILE B 1 113 ? 21.25 2.096 3.779 1 89.94 113 ILE B O 1
ATOM 3239 N N . VAL B 1 114 ? 21.25 3.707 5.18 1 88.69 114 VAL B N 1
ATOM 3240 C CA . VAL B 1 114 ? 21.062 2.865 6.355 1 88.69 114 VAL B CA 1
ATOM 3241 C C . VAL B 1 114 ? 19.641 2.312 6.387 1 88.69 114 VAL B C 1
ATOM 3243 O O . VAL B 1 114 ? 19.438 1.121 6.633 1 88.69 114 VAL B O 1
ATOM 3246 N N . TYR B 1 115 ? 18.688 3.107 6.035 1 87.94 115 TYR B N 1
ATOM 3247 C CA . TYR B 1 115 ? 17.297 2.73 6.227 1 87.94 115 TYR B CA 1
ATOM 3248 C C . TYR B 1 115 ? 16.938 1.51 5.387 1 87.94 115 TYR B C 1
ATOM 3250 O O . TYR B 1 115 ? 16.469 0.502 5.914 1 87.94 115 TYR B O 1
ATOM 3258 N N . PRO B 1 116 ? 17.219 1.579 4.109 1 90.19 116 PRO B N 1
ATOM 3259 C CA . PRO B 1 116 ? 16.812 0.432 3.291 1 90.19 116 PRO B CA 1
ATOM 3260 C C . PRO B 1 116 ? 17.672 -0.804 3.551 1 90.19 116 PRO B C 1
ATOM 3262 O O . PRO B 1 116 ? 17.234 -1.929 3.289 1 90.19 116 PRO B O 1
ATOM 3265 N N . SER B 1 117 ? 18.875 -0.616 4.105 1 94.06 117 SER B N 1
ATOM 3266 C CA . SER B 1 117 ? 19.812 -1.72 4.34 1 94.06 117 SER B CA 1
ATOM 3267 C C . SER B 1 117 ? 19.438 -2.494 5.598 1 94.06 117 SER B C 1
ATOM 3269 O O . SER B 1 117 ? 19.703 -3.695 5.695 1 94.06 117 SER B O 1
ATOM 3271 N N . LEU B 1 118 ? 18.875 -1.83 6.535 1 92.81 118 LEU B N 1
ATOM 3272 C CA . LEU B 1 118 ? 18.609 -2.426 7.84 1 92.81 118 LEU B CA 1
ATOM 3273 C C . LEU B 1 118 ? 17.703 -3.643 7.703 1 92.81 118 LEU B C 1
ATOM 3275 O O . LEU B 1 118 ? 17.984 -4.699 8.266 1 92.81 118 LEU B O 1
ATOM 3279 N N . CYS B 1 119 ? 16.656 -3.51 6.965 1 91.25 119 CYS B N 1
ATOM 3280 C CA . CYS B 1 119 ? 15.734 -4.621 6.797 1 91.25 119 CYS B CA 1
ATOM 3281 C C . CYS B 1 119 ? 16.422 -5.809 6.137 1 91.25 119 CYS B C 1
ATOM 3283 O O . CYS B 1 119 ? 16.266 -6.949 6.582 1 91.25 119 CYS B O 1
ATOM 3285 N N . VAL B 1 120 ? 17.234 -5.578 5.094 1 95.12 120 VAL B N 1
ATOM 3286 C CA . VAL B 1 120 ? 17.906 -6.641 4.367 1 95.12 120 VAL B CA 1
ATOM 3287 C C . VAL B 1 120 ? 18.922 -7.32 5.285 1 95.12 120 VAL B C 1
ATOM 3289 O O . VAL B 1 120 ? 19.031 -8.547 5.293 1 95.12 120 VAL B O 1
ATOM 3292 N N . ILE B 1 121 ? 19.641 -6.512 6.082 1 94.62 121 ILE B N 1
ATOM 3293 C CA . ILE B 1 121 ? 20.672 -7.027 6.977 1 94.62 121 ILE B CA 1
ATOM 3294 C C . ILE B 1 121 ? 20.047 -7.992 7.98 1 94.62 121 ILE B C 1
ATOM 3296 O O . ILE B 1 121 ? 20.609 -9.055 8.266 1 94.62 121 ILE B O 1
ATOM 3300 N N . ILE B 1 122 ? 18.891 -7.727 8.375 1 92.81 122 ILE B N 1
ATOM 3301 C CA . ILE B 1 122 ? 18.25 -8.516 9.406 1 92.81 122 ILE B CA 1
ATOM 3302 C C . ILE B 1 122 ? 17.625 -9.773 8.789 1 92.81 122 ILE B C 1
ATOM 3304 O O . ILE B 1 122 ? 17.75 -10.867 9.344 1 92.81 122 ILE B O 1
ATOM 3308 N N . VAL B 1 123 ? 17.094 -9.703 7.613 1 93.75 123 VAL B N 1
ATOM 3309 C CA . VAL B 1 123 ? 16.172 -10.727 7.133 1 93.75 123 VAL B CA 1
ATOM 3310 C C . VAL B 1 123 ? 16.891 -11.656 6.16 1 93.75 123 VAL B C 1
ATOM 3312 O O . VAL B 1 123 ? 16.547 -12.836 6.047 1 93.75 123 VAL B O 1
ATOM 3315 N N . TYR B 1 124 ? 17.906 -11.234 5.473 1 94.94 124 TYR B N 1
ATOM 3316 C CA . TYR B 1 124 ? 18.484 -11.922 4.32 1 94.94 124 TYR B CA 1
ATOM 3317 C C . TYR B 1 124 ? 18.828 -13.359 4.664 1 94.94 124 TYR B C 1
ATOM 3319 O O . TYR B 1 124 ? 18.312 -14.297 4.051 1 94.94 124 TYR B O 1
ATOM 3327 N N . TYR B 1 125 ? 19.594 -13.531 5.707 1 92.38 125 TYR B N 1
ATOM 3328 C CA . TYR B 1 125 ? 20.062 -14.875 6.039 1 92.38 125 TYR B CA 1
ATOM 3329 C C . TYR B 1 125 ? 19.031 -15.602 6.906 1 92.38 125 TYR B C 1
ATOM 3331 O O . TYR B 1 125 ? 18.953 -16.828 6.871 1 92.38 125 TYR B O 1
ATOM 3339 N N . VAL B 1 126 ? 18.25 -14.898 7.57 1 90.19 126 VAL B N 1
ATOM 3340 C CA . VAL B 1 126 ? 17.281 -15.492 8.484 1 90.19 126 VAL B CA 1
ATOM 3341 C C . VAL B 1 126 ? 16.203 -16.234 7.688 1 90.19 126 VAL B C 1
ATOM 3343 O O . VAL B 1 126 ? 15.797 -17.328 8.07 1 90.19 126 VAL B O 1
ATOM 3346 N N . ILE B 1 127 ? 15.773 -15.68 6.52 1 91.19 127 ILE B N 1
ATOM 3347 C CA . ILE B 1 127 ? 14.68 -16.297 5.781 1 91.19 127 ILE B CA 1
ATOM 3348 C C . ILE B 1 127 ? 15.234 -17.312 4.773 1 91.19 127 ILE B C 1
ATOM 3350 O O . ILE B 1 127 ? 14.477 -18.047 4.141 1 91.19 127 ILE B O 1
ATOM 3354 N N . GLY B 1 128 ? 16.531 -17.312 4.621 1 91.69 128 GLY B N 1
ATOM 3355 C CA . GLY B 1 128 ? 17.156 -18.359 3.83 1 91.69 128 GLY B CA 1
ATOM 3356 C C . GLY B 1 128 ? 17.328 -17.984 2.369 1 91.69 128 GLY B C 1
ATOM 3357 O O . GLY B 1 128 ? 17.172 -18.812 1.483 1 91.69 128 GLY B O 1
ATOM 3358 N N . LEU B 1 129 ? 17.578 -16.766 2.088 1 93.25 129 LEU B N 1
ATOM 3359 C CA . LEU B 1 129 ? 17.922 -16.391 0.722 1 93.25 129 LEU B CA 1
ATOM 3360 C C . LEU B 1 129 ? 19.297 -16.938 0.334 1 93.25 129 LEU B C 1
ATOM 3362 O O . LEU B 1 129 ? 19.969 -17.562 1.157 1 93.25 129 LEU B O 1
ATOM 3366 N N . SER B 1 130 ? 19.594 -16.797 -0.885 1 90.69 130 SER B N 1
ATOM 3367 C CA . SER B 1 130 ? 20.781 -17.469 -1.429 1 90.69 130 SER B CA 1
ATOM 3368 C C . SER B 1 130 ? 22.031 -17.125 -0.627 1 90.69 130 SER B C 1
ATOM 3370 O O . SER B 1 130 ? 22.312 -15.953 -0.384 1 90.69 130 SER B O 1
ATOM 3372 N N . ASP B 1 131 ? 22.688 -18.141 -0.161 1 85.44 131 ASP B N 1
ATOM 3373 C CA . ASP B 1 131 ? 23.938 -17.969 0.581 1 85.44 131 ASP B CA 1
ATOM 3374 C C . ASP B 1 131 ? 25.125 -18.484 -0.216 1 85.44 131 ASP B C 1
ATOM 3376 O O . ASP B 1 131 ? 26.188 -18.766 0.354 1 85.44 131 ASP B O 1
ATOM 3380 N N . GLU B 1 132 ? 24.922 -18.656 -1.505 1 84.81 132 GLU B N 1
ATOM 3381 C CA . GLU B 1 132 ? 25.984 -19.172 -2.357 1 84.81 132 GLU B CA 1
ATOM 3382 C C . GLU B 1 132 ? 27.188 -18.219 -2.395 1 84.81 132 GLU B C 1
ATOM 3384 O O . GLU B 1 132 ? 28.328 -18.672 -2.41 1 84.81 132 GLU B O 1
ATOM 3389 N N . ASN B 1 133 ? 26.859 -16.906 -2.482 1 87.81 133 ASN B N 1
ATOM 3390 C CA . ASN B 1 133 ? 27.844 -15.852 -2.609 1 87.81 133 ASN B CA 1
ATOM 3391 C C . ASN B 1 133 ? 27.484 -14.633 -1.768 1 87.81 133 ASN B C 1
ATOM 3393 O O . ASN B 1 133 ? 26.359 -14.117 -1.869 1 87.81 133 ASN B O 1
ATOM 3397 N N . VAL B 1 134 ? 28.406 -14.195 -0.913 1 92.06 134 VAL B N 1
ATOM 3398 C CA . VAL B 1 134 ? 28.188 -13.047 -0.043 1 92.06 134 VAL B CA 1
ATOM 3399 C C . VAL B 1 134 ? 27.875 -11.812 -0.887 1 92.06 134 VAL B C 1
ATOM 3401 O O . VAL B 1 134 ? 27.234 -10.867 -0.408 1 92.06 134 VAL B O 1
ATOM 3404 N N . GLY B 1 135 ? 28.359 -11.867 -2.117 1 94.56 135 GLY B N 1
ATOM 3405 C CA . GLY B 1 135 ? 28.094 -10.773 -3.039 1 94.56 135 GLY B CA 1
ATOM 3406 C C . GLY B 1 135 ? 26.609 -10.547 -3.287 1 94.56 135 GLY B C 1
ATOM 3407 O O . GLY B 1 135 ? 26.172 -9.422 -3.531 1 94.56 135 GLY B O 1
ATOM 3408 N N . LYS B 1 136 ? 25.844 -11.609 -3.188 1 96.06 136 LYS B N 1
ATOM 3409 C CA . LYS B 1 136 ? 24.406 -11.516 -3.42 1 96.06 136 LYS B CA 1
ATOM 3410 C C . LYS B 1 136 ? 23.719 -10.719 -2.309 1 96.06 136 LYS B C 1
ATOM 3412 O O . LYS B 1 136 ? 22.75 -9.992 -2.559 1 96.06 136 LYS B O 1
ATOM 3417 N N . PHE B 1 137 ? 24.281 -10.906 -1.082 1 96.81 137 PHE B N 1
ATOM 3418 C CA . PHE B 1 137 ? 23.781 -10.148 0.061 1 96.81 137 PHE B CA 1
ATOM 3419 C C . PHE B 1 137 ? 23.984 -8.648 -0.156 1 96.81 137 PHE B C 1
ATOM 3421 O O . PHE B 1 137 ? 23.047 -7.867 -0.032 1 96.81 137 PHE B O 1
ATOM 3428 N N . PHE B 1 138 ? 25.156 -8.211 -0.568 1 96.88 138 PHE B N 1
ATOM 3429 C CA . PHE B 1 138 ? 25.469 -6.809 -0.784 1 96.88 138 PHE B CA 1
ATOM 3430 C C . PHE B 1 138 ? 24.766 -6.277 -2.021 1 96.88 138 PHE B C 1
ATOM 3432 O O . PHE B 1 138 ? 24.375 -5.105 -2.068 1 96.88 138 PHE B O 1
ATOM 3439 N N . MET B 1 139 ? 24.578 -7.152 -3.01 1 97.12 139 MET B N 1
ATOM 3440 C CA . MET B 1 139 ? 23.859 -6.734 -4.219 1 97.12 139 MET B CA 1
ATOM 3441 C C . MET B 1 139 ? 22.406 -6.398 -3.908 1 97.12 139 MET B C 1
ATOM 3443 O O . MET B 1 139 ? 21.859 -5.434 -4.445 1 97.12 139 MET B O 1
ATOM 3447 N N . LEU B 1 140 ? 21.797 -7.238 -3.094 1 97.69 140 LEU B N 1
ATOM 3448 C CA . LEU B 1 140 ? 20.406 -6.941 -2.725 1 97.69 140 LEU B CA 1
ATOM 3449 C C . LEU B 1 140 ? 20.328 -5.625 -1.957 1 97.69 140 LEU B C 1
ATOM 3451 O O . LEU B 1 140 ? 19.406 -4.832 -2.174 1 97.69 140 LEU B O 1
ATOM 3455 N N . ILE B 1 141 ? 21.297 -5.383 -1.083 1 97.44 141 ILE B N 1
ATOM 3456 C CA . ILE B 1 141 ? 21.344 -4.125 -0.349 1 97.44 141 ILE B CA 1
ATOM 3457 C C . ILE B 1 141 ? 21.484 -2.961 -1.328 1 97.44 141 ILE B C 1
ATOM 3459 O O . ILE B 1 141 ? 20.797 -1.944 -1.195 1 97.44 141 ILE B O 1
ATOM 3463 N N . PHE B 1 142 ? 22.312 -3.119 -2.266 1 97.81 142 PHE B N 1
ATOM 3464 C CA . PHE B 1 142 ? 22.562 -2.082 -3.262 1 97.81 142 PHE B CA 1
ATOM 3465 C C . PHE B 1 142 ? 21.312 -1.81 -4.078 1 97.81 142 PHE B C 1
ATOM 3467 O O . PHE B 1 142 ? 20.938 -0.653 -4.301 1 97.81 142 PHE B O 1
ATOM 3474 N N . VAL B 1 143 ? 20.641 -2.852 -4.512 1 98 143 VAL B N 1
ATOM 3475 C CA . VAL B 1 143 ? 19.406 -2.719 -5.281 1 98 143 VAL B CA 1
ATOM 3476 C C . VAL B 1 143 ? 18.344 -1.999 -4.449 1 98 143 VAL B C 1
ATOM 3478 O O . VAL B 1 143 ? 17.641 -1.131 -4.957 1 98 143 VAL B O 1
ATOM 3481 N N . GLN B 1 144 ? 18.266 -2.402 -3.182 1 97.06 144 GLN B N 1
ATOM 3482 C CA . GLN B 1 144 ? 17.297 -1.761 -2.305 1 97.06 144 GLN B CA 1
ATOM 3483 C C . GLN B 1 144 ? 17.641 -0.293 -2.076 1 97.06 144 GLN B C 1
ATOM 3485 O O . GLN B 1 144 ? 16.75 0.55 -1.95 1 97.06 144 GLN B O 1
ATOM 3490 N N . PHE B 1 145 ? 18.922 0.021 -1.99 1 96.81 145 PHE B N 1
ATOM 3491 C CA . PHE B 1 145 ? 19.375 1.404 -1.881 1 96.81 145 PHE B CA 1
ATOM 3492 C C . PHE B 1 145 ? 18.938 2.211 -3.102 1 96.81 145 PHE B C 1
ATOM 3494 O O . PHE B 1 145 ? 18.422 3.322 -2.967 1 96.81 145 PHE B O 1
ATOM 3501 N N . LEU B 1 146 ? 19.109 1.688 -4.289 1 97.81 146 LEU B N 1
ATOM 3502 C CA . LEU B 1 146 ? 18.734 2.379 -5.516 1 97.81 146 LEU B CA 1
ATOM 3503 C C . LEU B 1 146 ? 17.219 2.555 -5.598 1 97.81 146 LEU B C 1
ATOM 3505 O O . LEU B 1 146 ? 16.734 3.613 -6.004 1 97.81 146 LEU B O 1
ATOM 3509 N N . THR B 1 147 ? 16.516 1.484 -5.238 1 97.56 147 THR B N 1
ATOM 3510 C CA . THR B 1 147 ? 15.055 1.565 -5.215 1 97.56 147 THR B CA 1
ATOM 3511 C C . THR B 1 147 ? 14.594 2.648 -4.246 1 97.56 147 THR B C 1
ATOM 3513 O O . THR B 1 147 ? 13.672 3.412 -4.559 1 97.56 147 THR B O 1
ATOM 3516 N N . TYR B 1 148 ? 15.203 2.703 -3.129 1 96.31 148 TYR B N 1
ATOM 3517 C CA . TYR B 1 148 ? 14.891 3.709 -2.119 1 96.31 148 TYR B CA 1
ATOM 3518 C C . TYR B 1 148 ? 15.172 5.113 -2.645 1 96.31 148 TYR B C 1
ATOM 3520 O O . TYR B 1 148 ? 14.398 6.039 -2.398 1 96.31 148 TYR B O 1
ATOM 3528 N N . GLN B 1 149 ? 16.281 5.27 -3.338 1 96.31 149 GLN B N 1
ATOM 3529 C CA . GLN B 1 149 ? 16.625 6.574 -3.9 1 96.31 149 GLN B CA 1
ATOM 3530 C C . GLN B 1 149 ? 15.562 7.031 -4.902 1 96.31 149 GLN B C 1
ATOM 3532 O O . GLN B 1 149 ? 15.203 8.211 -4.938 1 96.31 149 GLN B O 1
ATOM 3537 N N . TYR B 1 150 ? 15.156 6.117 -5.715 1 97.88 150 TYR B N 1
ATOM 3538 C CA . TYR B 1 150 ? 14.07 6.434 -6.633 1 97.88 150 TYR B CA 1
ATOM 3539 C C . TYR B 1 150 ? 12.82 6.859 -5.871 1 97.88 150 TYR B C 1
ATOM 3541 O O . TYR B 1 150 ? 12.172 7.848 -6.23 1 97.88 150 TYR B O 1
ATOM 3549 N N . ALA B 1 151 ? 12.5 6.121 -4.875 1 96.69 151 ALA B N 1
ATOM 3550 C CA . ALA B 1 151 ? 11.305 6.387 -4.074 1 96.69 151 ALA B CA 1
ATOM 3551 C C . ALA B 1 151 ? 11.375 7.762 -3.416 1 96.69 151 ALA B C 1
ATOM 3553 O O . ALA B 1 151 ? 10.391 8.508 -3.404 1 96.69 151 ALA B O 1
ATOM 3554 N N . VAL B 1 152 ? 12.523 8.094 -2.871 1 94.38 152 VAL B N 1
ATOM 3555 C CA . VAL B 1 152 ? 12.727 9.398 -2.25 1 94.38 152 VAL B CA 1
ATOM 3556 C C . VAL B 1 152 ? 12.516 10.508 -3.283 1 94.38 152 VAL B C 1
ATOM 3558 O O . VAL B 1 152 ? 11.836 11.5 -3.01 1 94.38 152 VAL B O 1
ATOM 3561 N N . SER B 1 153 ? 13.094 10.328 -4.449 1 96.94 153 SER B N 1
ATOM 3562 C CA . SER B 1 153 ? 12.938 11.312 -5.516 1 96.94 153 SER B CA 1
ATOM 3563 C C . SER B 1 153 ? 11.477 11.484 -5.906 1 96.94 153 SER B C 1
ATOM 3565 O O . SER B 1 153 ? 11.016 12.602 -6.129 1 96.94 153 SER B O 1
ATOM 3567 N N . TYR B 1 154 ? 10.797 10.367 -5.949 1 96.69 154 TYR B N 1
ATOM 3568 C CA . TYR B 1 154 ? 9.383 10.398 -6.289 1 96.69 154 TYR B CA 1
ATOM 3569 C C . TYR B 1 154 ? 8.578 11.102 -5.203 1 96.69 154 TYR B C 1
ATOM 3571 O O . TYR B 1 154 ? 7.676 11.891 -5.5 1 96.69 154 TYR B O 1
ATOM 3579 N N . GLY B 1 155 ? 8.875 10.844 -3.988 1 93.81 155 GLY B N 1
ATOM 3580 C CA . GLY B 1 155 ? 8.219 11.523 -2.879 1 93.81 155 GLY B CA 1
ATOM 3581 C C . GLY B 1 155 ? 8.461 13.023 -2.871 1 93.81 155 GLY B C 1
ATOM 3582 O O . GLY B 1 155 ? 7.547 13.805 -2.588 1 93.81 155 GLY B O 1
ATOM 3583 N N . LEU B 1 156 ? 9.688 13.367 -3.164 1 93 156 LEU B N 1
ATOM 3584 C CA . LEU B 1 156 ? 10.023 14.789 -3.238 1 93 156 LEU B CA 1
ATOM 3585 C C . LEU B 1 156 ? 9.234 15.477 -4.344 1 93 156 LEU B C 1
ATOM 3587 O O . LEU B 1 156 ? 8.75 16.594 -4.16 1 93 156 LEU B O 1
ATOM 3591 N N . LEU B 1 157 ? 9.141 14.812 -5.41 1 95.44 157 LEU B N 1
ATOM 3592 C CA . LEU B 1 157 ? 8.375 15.367 -6.516 1 95.44 157 LEU B CA 1
ATOM 3593 C C . LEU B 1 157 ? 6.918 15.586 -6.113 1 95.44 157 LEU B C 1
ATOM 3595 O O . LEU B 1 157 ? 6.359 16.656 -6.332 1 95.44 157 LEU B O 1
ATOM 3599 N N . LEU B 1 158 ? 6.324 14.594 -5.512 1 93.94 158 LEU B N 1
ATOM 3600 C CA . LEU B 1 158 ? 4.93 14.688 -5.094 1 93.94 158 LEU B CA 1
ATOM 3601 C C . LEU B 1 158 ? 4.742 15.805 -4.07 1 93.94 158 LEU B C 1
ATOM 3603 O O . LEU B 1 158 ? 3.781 16.578 -4.152 1 93.94 158 LEU B O 1
ATOM 3607 N N . SER B 1 159 ? 5.637 15.891 -3.137 1 90.44 159 SER B N 1
ATOM 3608 C CA . SER B 1 159 ? 5.539 16.875 -2.068 1 90.44 159 SER B CA 1
ATOM 3609 C C . SER B 1 159 ? 5.734 18.297 -2.604 1 90.44 159 SER B C 1
ATOM 3611 O O . SER B 1 159 ? 5.254 19.266 -2.01 1 90.44 159 SER B O 1
ATOM 3613 N N . THR B 1 160 ? 6.492 18.406 -3.646 1 90.25 160 THR B N 1
ATOM 3614 C CA . THR B 1 160 ? 6.738 19.719 -4.25 1 90.25 160 THR B CA 1
ATOM 3615 C C . THR B 1 160 ? 5.531 20.172 -5.062 1 90.25 160 THR B C 1
ATOM 3617 O O . THR B 1 160 ? 5.129 21.328 -4.984 1 90.25 160 THR B O 1
ATOM 3620 N N . VAL B 1 161 ? 4.918 19.312 -5.746 1 91.94 161 VAL B N 1
ATOM 3621 C CA . VAL B 1 161 ? 3.838 19.656 -6.668 1 91.94 161 VAL B CA 1
ATOM 3622 C C . VAL B 1 161 ? 2.531 19.812 -5.895 1 91.94 161 VAL B C 1
ATOM 3624 O O . VAL B 1 161 ? 1.671 20.609 -6.273 1 91.94 161 VAL B O 1
ATOM 3627 N N . ILE B 1 162 ? 2.375 19.016 -4.836 1 88.69 162 ILE B N 1
ATOM 3628 C CA . ILE B 1 162 ? 1.17 19.062 -4.016 1 88.69 162 ILE B CA 1
ATOM 3629 C C . ILE B 1 162 ? 1.484 19.75 -2.684 1 88.69 162 ILE B C 1
ATOM 3631 O O . ILE B 1 162 ? 2.086 19.141 -1.796 1 88.69 162 ILE B O 1
ATOM 3635 N N . PRO B 1 163 ? 0.989 20.891 -2.449 1 82.62 163 PRO B N 1
ATOM 3636 C CA . PRO B 1 163 ? 1.415 21.719 -1.312 1 82.62 163 PRO B CA 1
ATOM 3637 C C . PRO B 1 163 ? 0.863 21.203 0.019 1 82.62 163 PRO B C 1
ATOM 3639 O O . PRO B 1 163 ? 1.539 21.297 1.047 1 82.62 163 PRO B O 1
ATOM 3642 N N . LYS B 1 164 ? -0.35 20.688 0.02 1 83.5 164 LYS B N 1
ATOM 3643 C CA . LYS B 1 164 ? -0.943 20.219 1.269 1 83.5 164 LYS B CA 1
ATOM 3644 C C . LYS B 1 164 ? -0.537 18.781 1.559 1 83.5 164 LYS B C 1
ATOM 3646 O O . LYS B 1 164 ? -0.841 17.875 0.78 1 83.5 164 LYS B O 1
ATOM 3651 N N . ILE B 1 165 ? 0.152 18.594 2.668 1 83.69 165 ILE B N 1
ATOM 3652 C CA . ILE B 1 165 ? 0.679 17.281 3.033 1 83.69 165 ILE B CA 1
ATOM 3653 C C . ILE B 1 165 ? -0.467 16.281 3.152 1 83.69 165 ILE B C 1
ATOM 3655 O O . ILE B 1 165 ? -0.31 15.109 2.812 1 83.69 165 ILE B O 1
ATOM 3659 N N . GLU B 1 166 ? -1.655 16.75 3.604 1 80.25 166 GLU B N 1
ATOM 3660 C CA . GLU B 1 166 ? -2.812 15.875 3.756 1 80.25 166 GLU B CA 1
ATOM 3661 C C . GLU B 1 166 ? -3.264 15.32 2.408 1 80.25 166 GLU B C 1
ATOM 3663 O O . GLU B 1 166 ? -3.588 14.133 2.299 1 80.25 166 GLU B O 1
ATOM 3668 N N . VAL B 1 167 ? -3.186 16.203 1.447 1 82.44 167 VAL B N 1
ATOM 3669 C CA . VAL B 1 167 ? -3.602 15.812 0.106 1 82.44 167 VAL B CA 1
ATOM 3670 C C . VAL B 1 167 ? -2.527 14.93 -0.529 1 82.44 167 VAL B C 1
ATOM 3672 O O . VAL B 1 167 ? -2.836 13.906 -1.139 1 82.44 167 VAL B O 1
ATOM 3675 N N . ALA B 1 168 ? -1.3 15.359 -0.348 1 87.31 168 ALA B N 1
ATOM 3676 C CA . ALA B 1 168 ? -0.186 14.625 -0.946 1 87.31 168 ALA B CA 1
ATOM 3677 C C . ALA B 1 168 ? -0.135 13.188 -0.436 1 87.31 168 ALA B C 1
ATOM 3679 O O . ALA B 1 168 ? 0.001 12.25 -1.223 1 87.31 168 ALA B O 1
ATOM 3680 N N . THR B 1 169 ? -0.252 13 0.811 1 86.69 169 THR B N 1
ATOM 3681 C CA . THR B 1 169 ? -0.153 11.672 1.396 1 86.69 169 THR B CA 1
ATOM 3682 C C . THR B 1 169 ? -1.371 10.828 1.033 1 86.69 169 THR B C 1
ATOM 3684 O O . THR B 1 169 ? -1.26 9.609 0.843 1 86.69 169 THR B O 1
ATOM 3687 N N . ALA B 1 170 ? -2.539 11.453 0.93 1 82.56 170 ALA B N 1
ATOM 3688 C CA . ALA B 1 170 ? -3.756 10.734 0.557 1 82.56 170 ALA B CA 1
ATOM 3689 C C . ALA B 1 170 ? -3.654 10.18 -0.861 1 82.56 170 ALA B C 1
ATOM 3691 O O . ALA B 1 170 ? -4.227 9.133 -1.167 1 82.56 170 ALA B O 1
ATOM 3692 N N . LEU B 1 171 ? -2.895 10.789 -1.653 1 87.25 171 LEU B N 1
ATOM 3693 C CA . LEU B 1 171 ? -2.842 10.438 -3.068 1 87.25 171 LEU B CA 1
ATOM 3694 C C . LEU B 1 171 ? -1.718 9.445 -3.34 1 87.25 171 LEU B C 1
ATOM 3696 O O . LEU B 1 171 ? -1.634 8.875 -4.434 1 87.25 171 LEU B O 1
ATOM 3700 N N . VAL B 1 172 ? -0.905 9.188 -2.365 1 88.62 172 VAL B N 1
ATOM 3701 C CA . VAL B 1 172 ? 0.259 8.328 -2.557 1 88.62 172 VAL B CA 1
ATOM 3702 C C . VAL B 1 172 ? -0.188 6.953 -3.053 1 88.62 172 VAL B C 1
ATOM 3704 O O . VAL B 1 172 ? 0.298 6.469 -4.074 1 88.62 172 VAL B O 1
ATOM 3707 N N . PRO B 1 173 ? -1.144 6.316 -2.434 1 86.38 173 PRO B N 1
ATOM 3708 C CA . PRO B 1 173 ? -1.518 4.984 -2.922 1 86.38 173 PRO B CA 1
ATOM 3709 C C . PRO B 1 173 ? -1.985 5 -4.375 1 86.38 173 PRO B C 1
ATOM 3711 O O . PRO B 1 173 ? -1.597 4.133 -5.16 1 86.38 173 PRO B O 1
ATOM 3714 N N . ALA B 1 174 ? -2.729 6.012 -4.68 1 86.5 174 ALA B N 1
ATOM 3715 C CA . ALA B 1 174 ? -3.289 6.098 -6.023 1 86.5 174 ALA B CA 1
ATOM 3716 C C . ALA B 1 174 ? -2.197 6.355 -7.059 1 86.5 174 ALA B C 1
ATOM 3718 O O . ALA B 1 174 ? -2.305 5.918 -8.203 1 86.5 174 ALA B O 1
ATOM 3719 N N . LEU B 1 175 ? -1.173 6.98 -6.656 1 90.75 175 LEU B N 1
ATOM 3720 C CA . LEU B 1 175 ? -0.142 7.375 -7.609 1 90.75 175 LEU B CA 1
ATOM 3721 C C . LEU B 1 175 ? 1.022 6.391 -7.59 1 90.75 175 LEU B C 1
ATOM 3723 O O . LEU B 1 175 ? 1.879 6.418 -8.477 1 90.75 175 LEU B O 1
ATOM 3727 N N . VAL B 1 176 ? 1.031 5.512 -6.629 1 91.62 176 VAL B N 1
ATOM 3728 C CA . VAL B 1 176 ? 2.176 4.621 -6.477 1 91.62 176 VAL B CA 1
ATOM 3729 C C . VAL B 1 176 ? 1.756 3.184 -6.777 1 91.62 176 VAL B C 1
ATOM 3731 O O . VAL B 1 176 ? 2.451 2.463 -7.5 1 91.62 176 VAL B O 1
ATOM 3734 N N . ILE B 1 177 ? 0.605 2.77 -6.355 1 86.94 177 ILE B N 1
ATOM 3735 C CA . ILE B 1 177 ? 0.176 1.378 -6.414 1 86.94 177 ILE B CA 1
ATOM 3736 C C . ILE B 1 177 ? 0.056 0.938 -7.875 1 86.94 177 ILE B C 1
ATOM 3738 O O . ILE B 1 177 ? 0.452 -0.174 -8.227 1 86.94 177 ILE B O 1
ATOM 3742 N N . PRO B 1 178 ? -0.38 1.832 -8.711 1 84.5 178 PRO B N 1
ATOM 3743 C CA . PRO B 1 178 ? -0.423 1.427 -10.125 1 84.5 178 PRO B CA 1
ATOM 3744 C C . PRO B 1 178 ? 0.951 1.043 -10.664 1 84.5 178 PRO B C 1
ATOM 3746 O O . PRO B 1 178 ? 1.061 0.121 -11.477 1 84.5 178 PRO B O 1
ATOM 3749 N N . PHE B 1 179 ? 1.962 1.697 -10.227 1 88 179 PHE B N 1
ATOM 3750 C CA . PHE B 1 179 ? 3.312 1.345 -10.641 1 88 179 PHE B CA 1
ATOM 3751 C C . PHE B 1 179 ? 3.746 0.023 -10.023 1 88 179 PHE B C 1
ATOM 3753 O O . PHE B 1 179 ? 4.582 -0.689 -10.578 1 88 179 PHE B O 1
ATOM 3760 N N . MET B 1 180 ? 3.182 -0.252 -8.922 1 88.88 180 MET B N 1
ATOM 3761 C CA . MET B 1 180 ? 3.486 -1.509 -8.242 1 88.88 180 MET B CA 1
ATOM 3762 C C . MET B 1 180 ? 2.977 -2.699 -9.047 1 88.88 180 MET B C 1
ATOM 3764 O O . MET B 1 180 ? 3.646 -3.73 -9.133 1 88.88 180 MET B O 1
ATOM 3768 N N . ILE B 1 181 ? 1.868 -2.518 -9.711 1 84.38 181 ILE B N 1
ATOM 3769 C CA . ILE B 1 181 ? 1.278 -3.578 -10.523 1 84.38 181 ILE B CA 1
ATOM 3770 C C . ILE B 1 181 ? 2.182 -3.877 -11.719 1 84.38 181 ILE B C 1
ATOM 3772 O O . ILE B 1 181 ? 2.283 -5.027 -12.156 1 84.38 181 ILE B O 1
ATOM 3776 N N . LEU B 1 182 ? 2.799 -2.871 -12.141 1 84.31 182 LEU B N 1
ATOM 3777 C CA . LEU B 1 182 ? 3.66 -3.012 -13.312 1 84.31 182 LEU B CA 1
ATOM 3778 C C . LEU B 1 182 ? 5.012 -3.596 -12.922 1 84.31 182 LEU B C 1
ATOM 3780 O O . LEU B 1 182 ? 5.934 -3.639 -13.742 1 84.31 182 LEU B O 1
ATOM 3784 N N . GLY B 1 183 ? 5.156 -4.035 -11.688 1 83.31 183 GLY B N 1
ATOM 3785 C CA . GLY B 1 183 ? 6.414 -4.527 -11.148 1 83.31 183 GLY B CA 1
ATOM 3786 C C . GLY B 1 183 ? 6.746 -5.938 -11.602 1 83.31 183 GLY B C 1
ATOM 3787 O O . GLY B 1 183 ? 7.836 -6.445 -11.328 1 83.31 183 GLY B O 1
ATOM 3788 N N . GLY B 1 184 ? 5.781 -6.574 -12.391 1 76.62 184 GLY B N 1
ATOM 3789 C CA . GLY B 1 184 ? 6.062 -7.875 -12.977 1 76.62 184 GLY B CA 1
ATOM 3790 C C . GLY B 1 184 ? 5.555 -9.031 -12.141 1 76.62 184 GLY B C 1
ATOM 3791 O O . GLY B 1 184 ? 5.395 -10.148 -12.648 1 76.62 184 GLY B O 1
ATOM 3792 N N . PHE B 1 185 ? 5.402 -8.82 -10.836 1 79.56 185 PHE B N 1
ATOM 3793 C CA . PHE B 1 185 ? 4.914 -9.875 -9.961 1 79.56 185 PHE B CA 1
ATOM 3794 C C . PHE B 1 185 ? 3.424 -10.109 -10.172 1 79.56 185 PHE B C 1
ATOM 3796 O O . PHE B 1 185 ? 2.961 -11.25 -10.141 1 79.56 185 PHE B O 1
ATOM 3803 N N . PHE B 1 186 ? 2.721 -9.031 -10.484 1 76.94 186 PHE B N 1
ATOM 3804 C CA . PHE B 1 186 ? 1.263 -9.078 -10.523 1 76.94 186 PHE B CA 1
ATOM 3805 C C . PHE B 1 186 ? 0.761 -9.344 -11.93 1 76.94 186 PHE B C 1
ATOM 3807 O O . PHE B 1 186 ? -0.398 -9.719 -12.125 1 76.94 186 PHE B O 1
ATOM 3814 N N . VAL B 1 187 ? 1.591 -9.086 -12.859 1 76.62 187 VAL B N 1
ATOM 3815 C CA . VAL B 1 187 ? 1.15 -9.148 -14.25 1 76.62 187 VAL B CA 1
ATOM 3816 C C . VAL B 1 187 ? 2.227 -9.812 -15.109 1 76.62 187 VAL B C 1
ATOM 3818 O O . VAL B 1 187 ? 3.422 -9.625 -14.875 1 76.62 187 VAL B O 1
ATOM 3821 N N . ASN B 1 188 ? 1.688 -10.602 -15.969 1 75.38 188 ASN B N 1
ATOM 3822 C CA . ASN B 1 188 ? 2.609 -11.102 -16.984 1 75.38 188 ASN B CA 1
ATOM 3823 C C . ASN B 1 188 ? 3 -10.008 -17.969 1 75.38 188 ASN B C 1
ATOM 3825 O O . ASN B 1 188 ? 2.137 -9.414 -18.625 1 75.38 188 ASN B O 1
ATOM 3829 N N . GLN B 1 189 ? 4.289 -9.75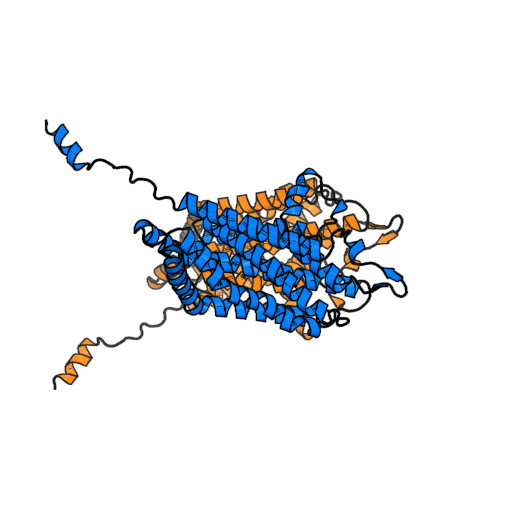 -18.047 1 73.69 189 GLN B N 1
ATOM 3830 C CA . GLN B 1 189 ? 4.812 -8.625 -18.812 1 73.69 189 GLN B CA 1
ATOM 3831 C C . GLN B 1 189 ? 4.473 -8.773 -20.297 1 73.69 189 GLN B C 1
ATOM 3833 O O . GLN B 1 189 ? 4.32 -7.777 -21 1 73.69 189 GLN B O 1
ATOM 3838 N N . ASP B 1 190 ? 4.191 -9.953 -20.734 1 73.94 190 ASP B N 1
ATOM 3839 C CA . ASP B 1 190 ? 3.922 -10.195 -22.156 1 73.94 190 ASP B CA 1
ATOM 3840 C C . ASP B 1 190 ? 2.5 -9.781 -22.516 1 73.94 190 ASP B C 1
ATOM 3842 O O . ASP B 1 190 ? 2.184 -9.602 -23.703 1 73.94 190 ASP B O 1
ATOM 3846 N N . ASN B 1 191 ? 1.663 -9.531 -21.484 1 73.12 191 ASN B N 1
ATOM 3847 C CA . ASN B 1 191 ? 0.259 -9.234 -21.75 1 73.12 191 ASN B CA 1
ATOM 3848 C C . ASN B 1 191 ? -0.032 -7.742 -21.609 1 73.12 191 ASN B C 1
ATOM 3850 O O . ASN B 1 191 ? -1.175 -7.309 -21.781 1 73.12 191 ASN B O 1
ATOM 3854 N N . ILE B 1 192 ? 1.04 -6.977 -21.391 1 73.88 192 ILE B N 1
ATOM 3855 C CA . ILE B 1 192 ? 0.815 -5.543 -21.234 1 73.88 192 ILE B CA 1
ATOM 3856 C C . ILE B 1 192 ? 0.682 -4.898 -22.609 1 73.88 192 ILE B C 1
ATOM 3858 O O . ILE B 1 192 ? 1.562 -5.051 -23.469 1 73.88 192 ILE B O 1
ATOM 3862 N N . PRO B 1 193 ? -0.5 -4.227 -22.766 1 74.88 193 PRO B N 1
ATOM 3863 C CA . PRO B 1 193 ? -0.676 -3.564 -24.062 1 74.88 193 PRO B CA 1
ATOM 3864 C C . PRO B 1 193 ? 0.402 -2.52 -24.344 1 74.88 193 PRO B C 1
ATOM 3866 O O . PRO B 1 193 ? 0.909 -1.885 -23.422 1 74.88 193 PRO B O 1
ATOM 3869 N N . TYR B 1 194 ? 0.734 -2.326 -25.641 1 75.5 194 TYR B N 1
ATOM 3870 C CA . TYR B 1 194 ? 1.842 -1.502 -26.109 1 75.5 194 TYR B CA 1
ATOM 3871 C C . TYR B 1 194 ? 1.697 -0.066 -25.625 1 75.5 194 TYR B C 1
ATOM 3873 O O . TYR B 1 194 ? 2.689 0.584 -25.281 1 75.5 194 TYR B O 1
ATOM 3881 N N . ILE B 1 195 ? 0.525 0.468 -25.531 1 71.44 195 ILE B N 1
ATOM 3882 C CA . ILE B 1 195 ? 0.271 1.857 -25.156 1 71.44 195 ILE B CA 1
ATOM 3883 C C . ILE B 1 195 ? 0.795 2.125 -23.75 1 71.44 195 ILE B C 1
ATOM 3885 O O . ILE B 1 195 ? 1.137 3.262 -23.422 1 71.44 195 ILE B O 1
ATOM 3889 N N . PHE B 1 196 ? 1.07 1.048 -22.969 1 73.25 196 PHE B N 1
ATOM 3890 C CA . PHE B 1 196 ? 1.396 1.262 -21.562 1 73.25 196 PHE B CA 1
ATOM 3891 C C . PHE B 1 196 ? 2.861 0.948 -21.297 1 73.25 196 PHE B C 1
ATOM 3893 O O . PHE B 1 196 ? 3.338 1.104 -20.172 1 73.25 196 PHE B O 1
ATOM 3900 N N . TYR B 1 197 ? 3.51 0.649 -22.281 1 76.19 197 TYR B N 1
ATOM 3901 C CA . TYR B 1 197 ? 4.922 0.303 -22.156 1 76.19 197 TYR B CA 1
ATOM 3902 C C . TYR B 1 197 ? 5.711 1.452 -21.547 1 76.19 197 TYR B C 1
ATOM 3904 O O . TYR B 1 197 ? 6.551 1.235 -20.672 1 76.19 197 TYR B O 1
ATOM 3912 N N . PRO B 1 198 ? 5.285 2.66 -21.891 1 78 198 PRO B N 1
ATOM 3913 C CA . PRO B 1 198 ? 6.062 3.748 -21.297 1 78 198 PRO B CA 1
ATOM 3914 C C . PRO B 1 198 ? 5.922 3.805 -19.766 1 78 198 PRO B C 1
ATOM 3916 O O . PRO B 1 198 ? 6.867 4.176 -19.078 1 78 198 PRO B O 1
ATOM 3919 N N . PHE B 1 199 ? 4.852 3.328 -19.219 1 81.44 199 PHE B N 1
ATOM 3920 C CA . PHE B 1 199 ? 4.641 3.379 -17.766 1 81.44 199 PHE B CA 1
ATOM 3921 C C . PHE B 1 199 ? 5.406 2.262 -17.078 1 81.44 199 PHE B C 1
ATOM 3923 O O . PHE B 1 199 ? 5.812 2.406 -15.914 1 81.44 199 PHE B O 1
ATOM 3930 N N . THR B 1 200 ? 5.582 1.207 -17.812 1 83.25 200 THR B N 1
ATOM 3931 C CA . THR B 1 200 ? 6.344 0.1 -17.25 1 83.25 200 THR B CA 1
ATOM 3932 C C . THR B 1 200 ? 7.801 0.497 -17.031 1 83.25 200 THR B C 1
ATOM 3934 O O . THR B 1 200 ? 8.438 0.054 -16.078 1 83.25 200 THR B O 1
ATOM 3937 N N . TYR B 1 201 ? 8.234 1.454 -17.875 1 87.06 201 TYR B N 1
ATOM 3938 C CA . TYR B 1 201 ? 9.641 1.845 -17.812 1 87.06 201 TYR B CA 1
ATOM 3939 C C . TYR B 1 201 ? 9.883 2.807 -16.656 1 87.06 201 TYR B C 1
ATOM 3941 O O . TYR B 1 201 ? 11.031 3.016 -16.25 1 87.06 201 TYR B O 1
ATOM 3949 N N . LEU B 1 202 ? 8.812 3.244 -16.094 1 91.12 202 LEU B N 1
ATOM 3950 C CA . LEU B 1 202 ? 8.961 4.215 -15.008 1 91.12 202 LEU B CA 1
ATOM 3951 C C . LEU B 1 202 ? 8.727 3.557 -13.648 1 91.12 202 LEU B C 1
ATOM 3953 O O . LEU B 1 202 ? 8.758 4.23 -12.617 1 91.12 202 LEU B O 1
ATOM 3957 N N . SER B 1 203 ? 8.555 2.281 -13.656 1 91.56 203 SER B N 1
ATOM 3958 C CA . SER B 1 203 ? 8.203 1.607 -12.406 1 91.56 203 SER B CA 1
ATOM 3959 C C . SER B 1 203 ? 9.445 1.229 -11.609 1 91.56 203 SER B C 1
ATOM 3961 O O . SER B 1 203 ? 10.203 0.351 -12.016 1 91.56 203 SER B O 1
ATOM 3963 N N . MET B 1 204 ? 9.609 1.869 -10.453 1 94.19 204 MET B N 1
ATOM 3964 C CA . MET B 1 204 ? 10.711 1.503 -9.555 1 94.19 204 MET B CA 1
ATOM 3965 C C . MET B 1 204 ? 10.555 0.066 -9.07 1 94.19 204 MET B C 1
ATOM 3967 O O . MET B 1 204 ? 11.547 -0.607 -8.789 1 94.19 204 MET B O 1
ATOM 3971 N N . PHE B 1 205 ? 9.336 -0.435 -9.023 1 94.38 205 PHE B N 1
ATOM 3972 C CA . PHE B 1 205 ? 9.055 -1.787 -8.562 1 94.38 205 PHE B CA 1
ATOM 3973 C C . PHE B 1 205 ? 9.523 -2.82 -9.578 1 94.38 205 PHE B C 1
ATOM 3975 O O . PHE B 1 205 ? 10.023 -3.883 -9.203 1 94.38 205 PHE B O 1
ATOM 3982 N N . LYS B 1 206 ? 9.383 -2.441 -10.805 1 93.44 206 LYS B N 1
ATOM 3983 C CA . LYS B 1 206 ? 9.812 -3.355 -11.859 1 93.44 206 LYS B CA 1
ATOM 3984 C C . LYS B 1 206 ? 11.305 -3.633 -11.766 1 93.44 206 LYS B C 1
ATOM 3986 O O . LYS B 1 206 ? 11.727 -4.785 -11.617 1 93.44 206 LYS B O 1
ATOM 3991 N N . TYR B 1 207 ? 12.078 -2.617 -11.75 1 96.38 207 TYR B N 1
ATOM 3992 C CA . TYR B 1 207 ? 13.523 -2.779 -11.828 1 96.38 207 TYR B CA 1
ATOM 3993 C C . TYR B 1 207 ? 14.094 -3.25 -10.492 1 96.38 207 TYR B C 1
ATOM 3995 O O . TYR B 1 207 ? 15.047 -4.027 -10.453 1 96.38 207 TYR B O 1
ATOM 4003 N N . GLY B 1 208 ? 13.492 -2.723 -9.398 1 97.12 208 GLY B N 1
ATOM 4004 C CA . GLY B 1 208 ? 13.914 -3.223 -8.102 1 97.12 208 GLY B CA 1
ATOM 4005 C C . GLY B 1 208 ? 13.641 -4.703 -7.914 1 97.12 208 GLY B C 1
ATOM 4006 O O . GLY B 1 208 ? 14.523 -5.449 -7.473 1 97.12 208 GLY B O 1
ATOM 4007 N N . PHE B 1 209 ? 12.492 -5.152 -8.312 1 96.38 209 PHE B N 1
ATOM 4008 C CA . PHE B 1 209 ? 12.094 -6.547 -8.156 1 96.38 209 PHE B CA 1
ATOM 4009 C C . PHE B 1 209 ? 12.867 -7.441 -9.117 1 96.38 209 PHE B C 1
ATOM 4011 O O . PHE B 1 209 ? 13.367 -8.492 -8.727 1 96.38 209 PHE B O 1
ATOM 4018 N N . GLU B 1 210 ? 12.953 -7.008 -10.383 1 96 210 GLU B N 1
ATOM 4019 C CA . GLU B 1 210 ? 13.68 -7.801 -11.375 1 96 210 GLU B CA 1
ATOM 4020 C C . GLU B 1 210 ? 15.141 -8 -10.961 1 96 210 GLU B C 1
ATOM 4022 O O . GLU B 1 210 ? 15.656 -9.117 -11.023 1 96 210 GLU B O 1
ATOM 4027 N N . ALA B 1 211 ? 15.781 -6.93 -10.531 1 97.75 211 ALA B N 1
ATOM 4028 C CA . ALA B 1 211 ? 17.172 -7.035 -10.086 1 97.75 211 ALA B CA 1
ATOM 4029 C C . ALA B 1 211 ? 17.297 -7.98 -8.898 1 97.75 211 ALA B C 1
ATOM 4031 O O . ALA B 1 211 ? 18.234 -8.773 -8.82 1 97.75 211 ALA B O 1
ATOM 4032 N N . ALA B 1 212 ? 16.344 -7.918 -7.984 1 97.12 212 ALA B N 1
ATOM 4033 C CA . ALA B 1 212 ? 16.359 -8.773 -6.801 1 97.12 212 ALA B CA 1
ATOM 4034 C C . ALA B 1 212 ? 16.172 -10.242 -7.18 1 97.12 212 ALA B C 1
ATOM 4036 O O . ALA B 1 212 ? 16.844 -11.117 -6.633 1 97.12 212 ALA B O 1
ATOM 4037 N N . VAL B 1 213 ? 15.289 -10.492 -8.109 1 96.19 213 VAL B N 1
ATOM 4038 C CA . VAL B 1 213 ? 15.008 -11.859 -8.547 1 96.19 213 VAL B CA 1
ATOM 4039 C C . VAL B 1 213 ? 16.219 -12.438 -9.266 1 96.19 213 VAL B C 1
ATOM 4041 O O . VAL B 1 213 ? 16.641 -13.562 -8.992 1 96.19 213 VAL B O 1
ATOM 4044 N N . ILE B 1 214 ? 16.781 -11.641 -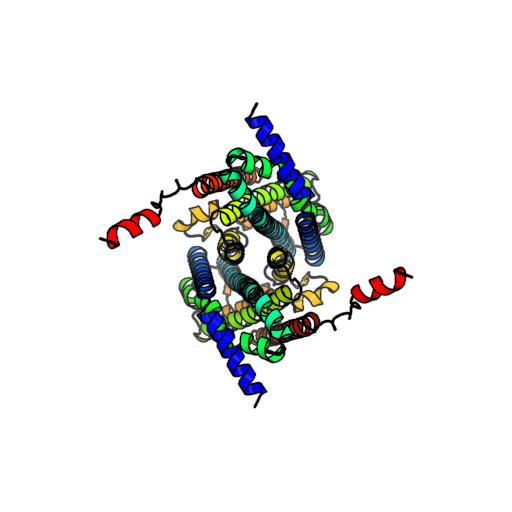10.211 1 96.56 214 ILE B N 1
ATOM 4045 C CA . ILE B 1 214 ? 17.969 -12.102 -10.914 1 96.56 214 ILE B CA 1
ATOM 4046 C C . ILE B 1 214 ? 19.078 -12.391 -9.914 1 96.56 214 ILE B C 1
ATOM 4048 O O . ILE B 1 214 ? 19.75 -13.422 -10 1 96.56 214 ILE B O 1
ATOM 4052 N N . ASN B 1 215 ? 19.266 -11.477 -8.93 1 96.69 215 ASN B N 1
ATOM 4053 C CA . ASN B 1 215 ? 20.281 -11.641 -7.902 1 96.69 215 ASN B CA 1
ATOM 4054 C C . ASN B 1 215 ? 20.094 -12.938 -7.121 1 96.69 215 ASN B C 1
ATOM 4056 O O . ASN B 1 215 ? 21.062 -13.602 -6.758 1 96.69 215 ASN B O 1
ATOM 4060 N N . GLU B 1 216 ? 18.844 -13.359 -6.883 1 95.88 216 GLU B N 1
ATOM 4061 C CA . GLU B 1 216 ? 18.516 -14.531 -6.082 1 95.88 216 GLU B CA 1
ATOM 4062 C C . GLU B 1 216 ? 18.719 -15.82 -6.883 1 95.88 216 GLU B C 1
ATOM 4064 O O . GLU B 1 216 ? 19.188 -16.828 -6.34 1 95.88 216 GLU B O 1
ATOM 4069 N N . PHE B 1 217 ? 18.469 -15.758 -8.273 1 94.31 217 PHE B N 1
ATOM 4070 C CA . PHE B 1 217 ? 18.312 -17.031 -8.969 1 94.31 217 PHE B CA 1
ATOM 4071 C C . PHE B 1 217 ? 19.312 -17.141 -10.109 1 94.31 217 PHE B C 1
ATOM 4073 O O . PHE B 1 217 ? 19.375 -18.188 -10.781 1 94.31 217 PHE B O 1
ATOM 4080 N N . ASP B 1 218 ? 20.047 -16.125 -10.414 1 87.5 218 ASP B N 1
ATOM 4081 C CA . ASP B 1 218 ? 20.906 -16.109 -11.602 1 87.5 218 ASP B CA 1
ATOM 4082 C C . ASP B 1 218 ? 21.891 -17.266 -11.578 1 87.5 218 ASP B C 1
ATOM 4084 O O . ASP B 1 218 ? 22.312 -17.75 -12.633 1 87.5 218 ASP B O 1
ATOM 4088 N N . ASP B 1 219 ? 22.328 -17.766 -10.492 1 84.38 219 ASP B N 1
ATOM 4089 C CA . ASP B 1 219 ? 23.359 -18.812 -10.453 1 84.38 219 ASP B CA 1
ATOM 4090 C C . ASP B 1 219 ? 22.797 -20.109 -9.867 1 84.38 219 ASP B C 1
ATOM 4092 O O . ASP B 1 219 ? 23.547 -20.984 -9.453 1 84.38 219 ASP B O 1
ATOM 4096 N N . VAL B 1 220 ? 21.5 -20.156 -9.82 1 83.56 220 VAL B N 1
ATOM 4097 C CA . VAL B 1 220 ? 20.922 -21.344 -9.195 1 83.56 220 VAL B CA 1
ATOM 4098 C C . VAL B 1 220 ? 19.938 -22 -10.172 1 83.56 220 VAL B C 1
ATOM 4100 O O . VAL B 1 220 ? 19.188 -21.312 -10.859 1 83.56 220 VAL B O 1
ATOM 4103 N N . ILE B 1 221 ? 20.156 -23.281 -10.32 1 83.38 221 ILE B N 1
ATOM 4104 C CA . ILE B 1 221 ? 19.141 -24.078 -11.016 1 83.38 221 ILE B CA 1
ATOM 4105 C C . ILE B 1 221 ? 18.062 -24.516 -10.031 1 83.38 221 ILE B C 1
ATOM 4107 O O . ILE B 1 221 ? 18.312 -25.375 -9.18 1 83.38 221 ILE B O 1
ATOM 4111 N N . TYR B 1 222 ? 17.031 -23.922 -10.039 1 88.81 222 TYR B N 1
ATOM 4112 C CA . TYR B 1 222 ? 15.969 -24.125 -9.062 1 88.81 222 TYR B CA 1
ATOM 4113 C C . TYR B 1 222 ? 15.031 -25.25 -9.508 1 88.81 222 TYR B C 1
ATOM 4115 O O . TYR B 1 222 ? 14.711 -25.359 -10.695 1 88.81 222 TYR B O 1
ATOM 4123 N N . GLU B 1 223 ? 14.719 -26.125 -8.57 1 89.38 223 GLU B N 1
ATOM 4124 C CA . GLU B 1 223 ? 13.75 -27.188 -8.828 1 89.38 223 GLU B CA 1
ATOM 4125 C C . GLU B 1 223 ? 12.328 -26.734 -8.484 1 89.38 223 GLU B C 1
ATOM 4127 O O . GLU B 1 223 ? 11.984 -26.594 -7.309 1 89.38 223 GLU B O 1
ATOM 4132 N N . CYS B 1 224 ? 11.516 -26.484 -9.445 1 82.69 224 CYS B N 1
ATOM 4133 C CA . CYS B 1 224 ? 10.148 -26.016 -9.227 1 82.69 224 CYS B CA 1
ATOM 4134 C C . CYS B 1 224 ? 9.227 -27.172 -8.852 1 82.69 224 CYS B C 1
ATOM 4136 O O . CYS B 1 224 ? 8.219 -26.969 -8.164 1 82.69 224 CYS B O 1
ATOM 4138 N N . MET B 1 225 ? 9.492 -28.359 -9.438 1 82.38 225 MET B N 1
ATOM 4139 C CA . MET B 1 225 ? 8.852 -29.625 -9.078 1 82.38 225 MET B CA 1
ATOM 4140 C C . MET B 1 225 ? 9.891 -30.719 -8.844 1 82.38 225 MET B C 1
ATOM 4142 O O . MET B 1 225 ? 11.023 -30.609 -9.312 1 82.38 225 MET B O 1
ATOM 4146 N N . PRO B 1 226 ? 9.406 -31.656 -8.062 1 85.56 226 PRO B N 1
ATOM 4147 C CA . PRO B 1 226 ? 10.383 -32.719 -7.832 1 85.56 226 PRO B CA 1
ATOM 4148 C C . PRO B 1 226 ? 10.977 -33.25 -9.125 1 85.56 226 PRO B C 1
ATOM 4150 O O . PRO B 1 226 ? 10.25 -33.812 -9.969 1 85.56 226 PRO B O 1
ATOM 4153 N N . GLY B 1 227 ? 12.258 -33.094 -9.328 1 86.44 227 GLY B N 1
ATOM 4154 C CA . GLY B 1 227 ? 12.969 -33.594 -10.484 1 86.44 227 GLY B CA 1
ATOM 4155 C C . GLY B 1 227 ? 12.867 -32.719 -11.703 1 86.44 227 GLY B C 1
ATOM 4156 O O . GLY B 1 227 ? 13.391 -33.031 -12.766 1 86.44 227 GLY B O 1
ATOM 4157 N N . GLN B 1 228 ? 12.156 -31.594 -11.594 1 86.69 228 GLN B N 1
ATOM 4158 C CA . GLN B 1 228 ? 11.992 -30.688 -12.727 1 86.69 228 GLN B CA 1
ATOM 4159 C C . GLN B 1 228 ? 12.609 -29.328 -12.422 1 86.69 228 GLN B C 1
ATOM 4161 O O . GLN B 1 228 ? 12.148 -28.609 -11.531 1 86.69 228 GLN B O 1
ATOM 4166 N N . GLN B 1 229 ? 13.625 -29.109 -13.258 1 87.75 229 GLN B N 1
ATOM 4167 C CA . GLN B 1 229 ? 14.305 -27.828 -13.094 1 87.75 229 GLN B CA 1
ATOM 4168 C C . GLN B 1 229 ? 13.578 -26.734 -13.859 1 87.75 229 GLN B C 1
ATOM 4170 O O . GLN B 1 229 ? 12.914 -26.984 -14.867 1 87.75 229 GLN B O 1
ATOM 4175 N N . CYS B 1 230 ? 13.547 -25.531 -13.305 1 85.25 230 CYS B N 1
ATOM 4176 C CA . CYS B 1 230 ? 12.984 -24.375 -13.977 1 85.25 230 CYS B CA 1
ATOM 4177 C C . CYS B 1 230 ? 13.852 -23.141 -13.766 1 85.25 230 CYS B C 1
ATOM 4179 O O . CYS B 1 230 ? 14.789 -23.172 -12.961 1 85.25 230 CYS B O 1
ATOM 4181 N N . SER B 1 231 ? 13.656 -22.156 -14.641 1 88.06 231 SER B N 1
ATOM 4182 C CA . SER B 1 231 ? 14.305 -20.859 -14.5 1 88.06 231 SER B CA 1
ATOM 4183 C C . SER B 1 231 ? 13.312 -19.797 -14.031 1 88.06 231 SER B C 1
ATOM 4185 O O . SER B 1 231 ? 12.531 -19.266 -14.82 1 88.06 231 SER B O 1
ATOM 4187 N N . PRO B 1 232 ? 13.383 -19.469 -12.688 1 88.44 232 PRO B N 1
ATOM 4188 C CA . PRO B 1 232 ? 12.469 -18.453 -12.156 1 88.44 232 PRO B CA 1
ATOM 4189 C C . PRO B 1 232 ? 12.555 -17.125 -12.922 1 88.44 232 PRO B C 1
ATOM 4191 O O . PRO B 1 232 ? 11.539 -16.453 -13.102 1 88.44 232 PRO B O 1
ATOM 4194 N N . VAL B 1 233 ? 13.727 -16.766 -13.422 1 89.69 233 VAL B N 1
ATOM 4195 C CA . VAL B 1 233 ? 13.93 -15.523 -14.172 1 89.69 233 VAL B CA 1
ATOM 4196 C C . VAL B 1 233 ? 13.148 -15.586 -15.484 1 89.69 233 VAL B C 1
ATOM 4198 O O . VAL B 1 233 ? 12.492 -14.617 -15.867 1 89.69 233 VAL B O 1
ATOM 4201 N N . ASP B 1 234 ? 13.094 -16.734 -16.125 1 84.62 234 ASP B N 1
ATOM 4202 C CA . ASP B 1 234 ? 12.375 -16.922 -17.375 1 84.62 234 ASP B CA 1
ATOM 4203 C C . ASP B 1 234 ? 10.867 -16.984 -17.141 1 84.62 234 ASP B C 1
ATOM 4205 O O . ASP B 1 234 ? 10.086 -16.531 -17.984 1 84.62 234 ASP B O 1
ATOM 4209 N N . MET B 1 235 ? 10.531 -17.516 -15.977 1 80.56 235 MET B N 1
ATOM 4210 C CA . MET B 1 235 ? 9.117 -17.641 -15.656 1 80.56 235 MET B CA 1
ATOM 4211 C C . MET B 1 235 ? 8.461 -16.266 -15.547 1 80.56 235 MET B C 1
ATOM 4213 O O . MET B 1 235 ? 7.285 -16.109 -15.875 1 80.56 235 MET B O 1
ATOM 4217 N N . LEU B 1 236 ? 9.289 -15.289 -15.188 1 84.12 236 LEU B N 1
ATOM 4218 C CA . LEU B 1 236 ? 8.773 -13.938 -15.047 1 84.12 236 LEU B CA 1
ATOM 4219 C C . LEU B 1 236 ? 9.055 -13.109 -16.297 1 84.12 236 LEU B C 1
ATOM 4221 O O . LEU B 1 236 ? 8.812 -11.906 -16.328 1 84.12 236 LEU B O 1
ATOM 4225 N N . SER B 1 237 ? 9.586 -13.688 -17.344 1 85.5 237 SER B N 1
ATOM 4226 C CA . SER B 1 237 ? 9.875 -13.055 -18.625 1 85.5 237 SER B CA 1
ATOM 4227 C C . SER B 1 237 ? 10.797 -11.852 -18.438 1 85.5 237 SER B C 1
ATOM 4229 O O . SER B 1 237 ? 10.586 -10.805 -19.047 1 85.5 237 SER B O 1
ATOM 4231 N N . ILE B 1 238 ? 11.766 -12.031 -17.516 1 88.94 238 ILE B N 1
ATOM 4232 C CA . ILE B 1 238 ? 12.734 -10.969 -17.297 1 88.94 238 ILE B CA 1
ATOM 4233 C C . ILE B 1 238 ? 13.82 -11.031 -18.359 1 88.94 238 ILE B C 1
ATOM 4235 O O . ILE B 1 238 ? 14.461 -12.07 -18.547 1 88.94 238 ILE B O 1
ATOM 4239 N N . THR B 1 239 ? 14.016 -9.93 -19.078 1 89.81 239 THR B N 1
ATOM 4240 C CA . THR B 1 239 ? 14.984 -9.914 -20.172 1 89.81 239 THR B CA 1
ATOM 4241 C C . THR B 1 239 ? 16.203 -9.062 -19.797 1 89.81 239 THR B C 1
ATOM 4243 O O . THR B 1 239 ? 17.25 -9.18 -20.406 1 89.81 239 THR B O 1
ATOM 4246 N N . LEU B 1 240 ? 16.156 -8.297 -18.781 1 93.44 240 LEU B N 1
ATOM 4247 C CA . LEU B 1 240 ? 17.25 -7.406 -18.375 1 93.44 240 LEU B CA 1
ATOM 4248 C C . LEU B 1 240 ? 18.234 -8.125 -17.453 1 93.44 240 LEU B C 1
ATOM 4250 O O . LEU B 1 240 ? 17.906 -9.164 -16.891 1 93.44 240 LEU B O 1
ATOM 4254 N N . THR B 1 241 ? 19.406 -7.594 -17.453 1 95.69 241 THR B N 1
ATOM 4255 C CA . THR B 1 241 ? 20.375 -8.062 -16.469 1 95.69 241 THR B CA 1
ATOM 4256 C C . THR B 1 241 ? 20.266 -7.277 -15.172 1 95.69 241 THR B C 1
ATOM 4258 O O . THR B 1 241 ? 19.625 -6.227 -15.133 1 95.69 241 THR B O 1
ATOM 4261 N N . LYS B 1 242 ? 20.875 -7.867 -14.102 1 95.88 242 LYS B N 1
ATOM 4262 C CA . LYS B 1 242 ? 20.859 -7.207 -12.797 1 95.88 242 LYS B CA 1
ATOM 4263 C C . LYS B 1 242 ? 21.469 -5.812 -12.875 1 95.88 242 LYS B C 1
ATOM 4265 O O . LYS B 1 242 ? 20.938 -4.859 -12.312 1 95.88 242 LYS B O 1
ATOM 4270 N N . TRP B 1 243 ? 22.531 -5.586 -13.625 1 97.12 243 TRP B N 1
ATOM 4271 C CA . TRP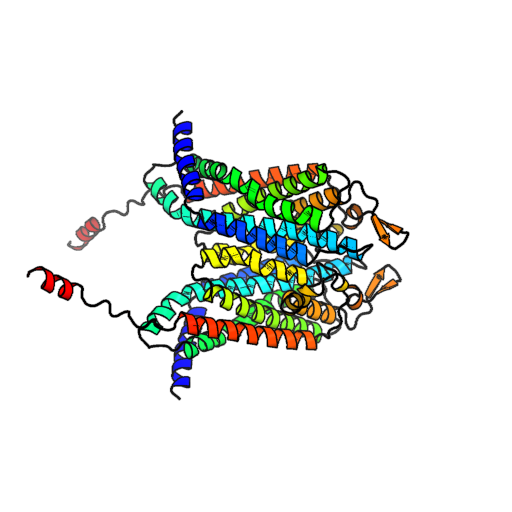 B 1 243 ? 23.234 -4.305 -13.727 1 97.12 243 TRP B CA 1
ATOM 4272 C C . TRP B 1 243 ? 22.438 -3.328 -14.594 1 97.12 243 TRP B C 1
ATOM 4274 O O . TRP B 1 243 ? 22.438 -2.121 -14.336 1 97.12 243 TRP B O 1
ATOM 4284 N N . GLU B 1 244 ? 21.812 -3.846 -15.617 1 97.44 244 GLU B N 1
ATOM 4285 C CA . GLU B 1 244 ? 20.953 -2.975 -16.422 1 97.44 244 GLU B CA 1
ATOM 4286 C C . GLU B 1 244 ? 19.828 -2.387 -15.586 1 97.44 244 GLU B C 1
ATOM 4288 O O . GLU B 1 244 ? 19.5 -1.203 -15.711 1 97.44 244 GLU B O 1
ATOM 4293 N N . CYS B 1 245 ? 19.266 -3.238 -14.719 1 97.5 245 CYS B N 1
ATOM 4294 C CA . CYS B 1 245 ? 18.234 -2.752 -13.82 1 97.5 245 CYS B CA 1
ATOM 4295 C C . CYS B 1 245 ? 18.766 -1.665 -12.898 1 97.5 245 CYS B C 1
ATOM 4297 O O . CYS B 1 245 ? 18.109 -0.649 -12.672 1 97.5 245 CYS B O 1
ATOM 4299 N N . CYS B 1 246 ? 20.016 -1.822 -12.445 1 98 246 CYS B N 1
ATOM 4300 C CA . CYS B 1 246 ? 20.625 -0.851 -11.547 1 98 246 CYS B CA 1
ATOM 4301 C C . CYS B 1 246 ? 20.859 0.476 -12.258 1 98 246 CYS B C 1
ATOM 4303 O O . CYS B 1 246 ? 20.562 1.539 -11.719 1 98 246 CYS B O 1
ATOM 4305 N N . TYR B 1 247 ? 21.312 0.421 -13.516 1 98.06 247 TYR B N 1
ATOM 4306 C CA . TYR B 1 247 ? 21.562 1.645 -14.266 1 98.06 247 TYR B CA 1
ATOM 4307 C C . TYR B 1 247 ? 20.266 2.395 -14.539 1 98.06 247 TYR B C 1
ATOM 4309 O O . TYR B 1 247 ? 20.234 3.627 -14.5 1 98.06 247 TYR B O 1
ATOM 4317 N N . ILE B 1 248 ? 19.266 1.667 -14.828 1 97.69 248 ILE B N 1
ATOM 4318 C CA . ILE B 1 248 ? 17.984 2.297 -15.102 1 97.69 248 ILE B CA 1
ATOM 4319 C C . ILE B 1 248 ? 17.453 2.951 -13.828 1 97.69 248 ILE B C 1
ATOM 4321 O O . ILE B 1 248 ? 16.953 4.082 -13.859 1 97.69 248 ILE B O 1
ATOM 4325 N N . LEU B 1 249 ? 17.578 2.234 -12.688 1 98 249 LEU B N 1
ATOM 4326 C CA . LEU B 1 249 ? 17.125 2.793 -11.414 1 98 249 LEU B CA 1
ATOM 4327 C C . LEU B 1 249 ? 17.891 4.078 -11.094 1 98 249 LEU B C 1
ATOM 4329 O O . LEU B 1 249 ? 17.297 5.047 -10.609 1 98 249 LEU B O 1
ATOM 4333 N N . ILE B 1 250 ? 19.203 4.094 -11.375 1 98 250 ILE B N 1
ATOM 4334 C CA . ILE B 1 250 ? 20.016 5.281 -11.133 1 98 250 ILE B CA 1
ATOM 4335 C C . ILE B 1 250 ? 19.547 6.422 -12.031 1 98 250 ILE B C 1
ATOM 4337 O O . ILE B 1 250 ? 19.328 7.543 -11.562 1 98 250 ILE B O 1
ATOM 4341 N N . GLY B 1 251 ? 19.359 6.078 -13.289 1 97.75 251 GLY B N 1
ATOM 4342 C CA . GLY B 1 251 ? 18.891 7.086 -14.227 1 97.75 251 GLY B CA 1
ATOM 4343 C C . GLY B 1 251 ? 17.531 7.648 -13.859 1 97.75 251 GLY B C 1
ATOM 4344 O O . GLY B 1 251 ? 17.312 8.859 -13.914 1 97.75 251 GLY B O 1
ATOM 4345 N N . LEU B 1 252 ? 16.656 6.828 -13.461 1 97.31 252 LEU B N 1
ATOM 4346 C CA . LEU B 1 252 ? 15.312 7.262 -13.094 1 97.31 252 LEU B CA 1
ATOM 4347 C C . LEU B 1 252 ? 15.344 8.062 -11.797 1 97.31 252 LEU B C 1
ATOM 4349 O O . LEU B 1 252 ? 14.633 9.062 -11.664 1 97.31 252 LEU B O 1
ATOM 4353 N N . ALA B 1 253 ? 16.109 7.609 -10.82 1 97.19 253 ALA B N 1
ATOM 4354 C CA . ALA B 1 253 ? 16.234 8.336 -9.562 1 97.19 253 ALA B CA 1
ATOM 4355 C C . ALA B 1 253 ? 16.75 9.75 -9.797 1 97.19 253 ALA B C 1
ATOM 4357 O O . ALA B 1 253 ? 16.172 10.719 -9.289 1 97.19 253 ALA B O 1
ATOM 4358 N N . ILE B 1 254 ? 17.797 9.891 -10.586 1 96.56 254 ILE B N 1
ATOM 4359 C CA . ILE B 1 254 ? 18.391 11.195 -10.875 1 96.56 254 ILE B CA 1
ATOM 4360 C C . ILE B 1 254 ? 17.422 12.023 -11.719 1 96.56 254 ILE B C 1
ATOM 4362 O O . ILE B 1 254 ? 17.25 13.219 -11.469 1 96.56 254 ILE B O 1
ATOM 4366 N N . GLY B 1 255 ? 16.844 11.383 -12.688 1 97.06 255 GLY B N 1
ATOM 4367 C CA . GLY B 1 255 ? 15.898 12.094 -13.547 1 97.06 255 GLY B CA 1
ATOM 4368 C C . GLY B 1 255 ? 14.711 12.664 -12.789 1 97.06 255 GLY B C 1
ATOM 4369 O O . GLY B 1 255 ? 14.391 13.844 -12.93 1 97.06 255 GLY B O 1
ATOM 4370 N N . ILE B 1 256 ? 14.117 11.883 -11.961 1 96.81 256 ILE B N 1
ATOM 4371 C CA . ILE B 1 256 ? 12.953 12.344 -11.203 1 96.81 256 ILE B CA 1
ATOM 4372 C C . ILE B 1 256 ? 13.383 13.391 -10.188 1 96.81 256 ILE B C 1
ATOM 4374 O O . ILE B 1 256 ? 12.648 14.352 -9.922 1 96.81 256 ILE B O 1
ATOM 4378 N N . ARG B 1 257 ? 14.539 13.188 -9.648 1 95.56 257 ARG B N 1
ATOM 4379 C CA . ARG B 1 257 ? 15.062 14.188 -8.719 1 95.56 257 ARG B CA 1
ATOM 4380 C C . ARG B 1 257 ? 15.266 15.531 -9.414 1 95.56 257 ARG B C 1
ATOM 4382 O O . ARG B 1 257 ? 14.984 16.578 -8.836 1 95.56 257 ARG B O 1
ATOM 4389 N N . MET B 1 258 ? 15.742 15.492 -10.57 1 96.31 258 MET B N 1
ATOM 4390 C CA . MET B 1 258 ? 15.922 16.719 -11.344 1 96.31 258 MET B CA 1
ATOM 4391 C C . MET B 1 258 ? 14.578 17.359 -11.656 1 96.31 258 MET B C 1
ATOM 4393 O O . MET B 1 258 ? 14.461 18.594 -11.641 1 96.31 258 MET B O 1
ATOM 4397 N N . PHE B 1 259 ? 13.586 16.578 -11.922 1 96.5 259 PHE B N 1
ATOM 4398 C CA . PHE B 1 259 ? 12.258 17.125 -12.148 1 96.5 259 PHE B CA 1
ATOM 4399 C C . PHE B 1 259 ? 11.719 17.781 -10.883 1 96.5 259 PHE B C 1
ATOM 4401 O O . PHE B 1 259 ? 11.055 18.812 -10.953 1 96.5 259 PHE B O 1
ATOM 4408 N N . ALA B 1 260 ? 11.953 17.094 -9.773 1 94.56 260 ALA B N 1
ATOM 4409 C CA . ALA B 1 260 ? 11.531 17.672 -8.5 1 94.56 260 ALA B CA 1
ATOM 4410 C C . ALA B 1 260 ? 12.234 19 -8.25 1 94.56 260 ALA B C 1
ATOM 4412 O O . ALA B 1 260 ? 11.609 19.969 -7.785 1 94.56 260 ALA B O 1
ATOM 4413 N N . TYR B 1 261 ? 13.477 19.078 -8.578 1 93.75 261 TYR B N 1
ATOM 4414 C CA . TYR B 1 261 ? 14.258 20.297 -8.445 1 93.75 261 TYR B CA 1
ATOM 4415 C C . TYR B 1 261 ? 13.688 21.406 -9.32 1 93.75 261 TYR B C 1
ATOM 4417 O O . TYR B 1 261 ? 13.5 22.547 -8.859 1 93.75 261 TYR B O 1
ATOM 4425 N N . LEU B 1 262 ? 13.43 21.109 -10.531 1 94.81 262 LEU B N 1
ATOM 4426 C CA . LEU B 1 262 ? 12.875 22.078 -11.469 1 94.81 262 LEU B CA 1
ATOM 4427 C C . LEU B 1 262 ? 11.5 22.547 -11.016 1 94.81 262 LEU B C 1
ATOM 4429 O O . LEU B 1 262 ? 11.172 23.734 -11.125 1 94.81 262 LEU B O 1
ATOM 4433 N N . ALA B 1 263 ? 10.742 21.625 -10.523 1 93.19 263 ALA B N 1
ATOM 4434 C CA . ALA B 1 263 ? 9.414 21.969 -10.016 1 93.19 263 ALA B CA 1
ATOM 4435 C C . ALA B 1 263 ? 9.516 22.938 -8.836 1 93.19 263 ALA B C 1
ATOM 4437 O O . ALA B 1 263 ? 8.758 23.906 -8.75 1 93.19 263 ALA B O 1
ATOM 4438 N N . LEU B 1 264 ? 10.422 22.641 -7.996 1 89.38 264 LEU B N 1
ATOM 4439 C CA . LEU B 1 264 ? 10.609 23.5 -6.84 1 89.38 264 LEU B CA 1
ATOM 4440 C C . LEU B 1 264 ? 11.078 24.891 -7.27 1 89.38 264 LEU B C 1
ATOM 4442 O O . LEU B 1 264 ? 10.656 25.891 -6.703 1 89.38 264 LEU B O 1
ATOM 4446 N N . HIS B 1 265 ? 11.922 24.953 -8.234 1 88.38 265 HIS B N 1
ATOM 4447 C CA . HIS B 1 265 ? 12.438 26.203 -8.758 1 88.38 265 HIS B CA 1
ATOM 4448 C C . HIS B 1 265 ? 11.32 27.031 -9.398 1 88.38 265 HIS B C 1
ATOM 4450 O O . HIS B 1 265 ? 11.289 28.25 -9.25 1 88.38 265 HIS B O 1
ATOM 4456 N N . LEU B 1 266 ? 10.43 26.406 -10.008 1 89.06 266 LEU B N 1
ATOM 4457 C CA . LEU B 1 266 ? 9.344 27.094 -10.695 1 89.06 266 LEU B CA 1
ATOM 4458 C C . LEU B 1 266 ? 8.297 27.578 -9.695 1 89.06 266 LEU B C 1
ATOM 4460 O O . LEU B 1 266 ? 7.727 28.656 -9.875 1 89.06 266 LEU B O 1
ATOM 4464 N N . ILE B 1 267 ? 8.109 26.812 -8.719 1 84.88 267 ILE B N 1
ATOM 4465 C CA . ILE B 1 267 ? 7.059 27.125 -7.766 1 84.88 267 ILE B CA 1
ATOM 4466 C C . ILE B 1 267 ? 7.559 28.188 -6.777 1 84.88 267 ILE B C 1
ATOM 4468 O O . ILE B 1 267 ? 6.789 29.031 -6.309 1 84.88 267 ILE B O 1
ATOM 4472 N N . SER B 1 268 ? 8.781 28.141 -6.445 1 79.38 268 SER B N 1
ATOM 4473 C CA . SER B 1 268 ? 9.344 29.078 -5.48 1 79.38 268 SER B CA 1
ATOM 4474 C C . SER B 1 268 ? 9.75 30.375 -6.152 1 79.38 268 SER B C 1
ATOM 4476 O O . SER B 1 268 ? 10.219 31.312 -5.484 1 79.38 268 SER B O 1
ATOM 4478 N N . SER B 1 269 ? 9.633 30.469 -7.316 1 72 269 SER B N 1
ATOM 4479 C CA . SER B 1 269 ? 9.977 31.719 -7.988 1 72 269 SER B CA 1
ATOM 4480 C C . SER B 1 269 ? 9.086 32.875 -7.52 1 72 269 SER B C 1
ATOM 4482 O O . SER B 1 269 ? 7.867 32.719 -7.414 1 72 269 SER B O 1
ATOM 4484 N N . PRO B 1 270 ? 9.656 33.781 -6.676 1 55.78 270 PRO B N 1
ATOM 4485 C CA . PRO B 1 270 ? 8.938 34.938 -6.137 1 55.78 270 PRO B CA 1
ATOM 4486 C C . PRO B 1 270 ? 8.008 35.562 -7.16 1 55.78 270 PRO B C 1
ATOM 4488 O O . PRO B 1 270 ? 8.367 35.719 -8.336 1 55.78 270 PRO B O 1
ATOM 4491 N N . GLU B 1 271 ? 6.777 35.188 -7.113 1 52.09 271 GLU B N 1
ATOM 4492 C CA . GLU B 1 271 ? 5.949 36.125 -7.887 1 52.09 271 GLU B CA 1
ATOM 4493 C C . GLU B 1 271 ? 6.34 37.562 -7.621 1 52.09 271 GLU B C 1
ATOM 4495 O O . GLU B 1 271 ? 6.633 37.938 -6.48 1 52.09 271 GLU B O 1
ATOM 4500 N N . LYS B 1 272 ? 6.84 38.469 -8.508 1 44.03 272 LYS B N 1
ATOM 4501 C CA . LYS B 1 272 ? 6.848 39.938 -8.43 1 44.03 272 LYS B CA 1
ATOM 4502 C C . LYS B 1 272 ? 5.641 40.438 -7.645 1 44.03 272 LYS B C 1
ATOM 4504 O O . LYS B 1 272 ? 4.508 40.031 -7.898 1 44.03 272 LYS B O 1
ATOM 4509 N N . PRO B 1 273 ? 5.723 40.875 -6.441 1 43.69 273 PRO B N 1
ATOM 4510 C CA . PRO B 1 273 ? 4.59 41.531 -5.797 1 43.69 273 PRO B CA 1
ATOM 4511 C C . PRO B 1 273 ? 3.678 42.25 -6.793 1 43.69 273 PRO B C 1
ATOM 4513 O O . PRO B 1 273 ? 4.164 42.969 -7.676 1 43.69 273 PRO B O 1
ATOM 4516 N N . LYS B 1 274 ? 2.592 41.688 -7.199 1 40.19 274 LYS B N 1
ATOM 4517 C CA . LYS B 1 274 ? 1.698 42.688 -7.793 1 40.19 274 LYS B CA 1
ATOM 4518 C C . LYS B 1 274 ? 1.645 43.938 -6.945 1 40.19 274 LYS B C 1
ATOM 4520 O O . LYS B 1 274 ? 1.343 43.906 -5.75 1 40.19 274 LYS B O 1
ATOM 4525 N N . LEU B 1 275 ? 2.393 45.031 -7.227 1 38.5 275 LEU B N 1
ATOM 4526 C CA . LEU B 1 275 ? 2.127 46.375 -6.75 1 38.5 275 LEU B CA 1
ATOM 4527 C C . LEU B 1 275 ? 0.628 46.625 -6.648 1 38.5 275 LEU B C 1
ATOM 4529 O O . LEU B 1 275 ? -0.041 46.844 -7.66 1 38.5 275 LEU B O 1
ATOM 4533 N N . GLN B 1 276 ? -0.135 45.844 -5.977 1 38.66 276 GLN B N 1
ATOM 4534 C CA . GLN B 1 276 ? -1.415 46.5 -5.688 1 38.66 276 GLN B CA 1
ATOM 4535 C C . GLN B 1 276 ? -1.218 47.906 -5.137 1 38.66 276 GLN B C 1
ATOM 4537 O O . GLN B 1 276 ? -0.509 48.094 -4.145 1 38.66 276 GLN B O 1
ATOM 4542 N N . ALA B 1 277 ? -1.426 48.969 -5.832 1 42.03 277 ALA B N 1
ATOM 4543 C CA . ALA B 1 277 ? -1.493 50.375 -5.52 1 42.03 277 ALA B CA 1
ATOM 4544 C C . ALA B 1 277 ? -2.186 50.625 -4.184 1 42.03 277 ALA B C 1
ATOM 4546 O O . ALA B 1 277 ? -3.189 49.969 -3.871 1 42.03 277 ALA B O 1
ATOM 4547 N N . PRO B 1 278 ? -1.586 51.156 -3.18 1 38.75 278 PRO B N 1
ATOM 4548 C CA . PRO B 1 278 ? -2.24 51.5 -1.916 1 38.75 278 PRO B CA 1
ATOM 4549 C C . PRO B 1 278 ? -3.664 52 -2.109 1 38.75 278 PRO B C 1
ATOM 4551 O O . PRO B 1 278 ? -3.912 52.844 -3 1 38.75 278 PRO B O 1
ATOM 4554 N N . GLU B 1 279 ? -4.648 51.156 -1.834 1 41.28 279 GLU B N 1
ATOM 4555 C CA . GLU B 1 279 ? -6.051 51.562 -1.854 1 41.28 279 GLU B CA 1
ATOM 4556 C C . GLU B 1 279 ? -6.227 52.969 -1.299 1 41.28 279 GLU B C 1
ATOM 4558 O O . GLU B 1 279 ? -7.312 53.531 -1.376 1 41.28 279 GLU B O 1
ATOM 4563 N N . SER B 1 280 ? -5.277 53.406 -0.411 1 41.47 280 SER B N 1
ATOM 4564 C CA . SER B 1 280 ? -5.43 54.781 0.051 1 41.47 280 SER B CA 1
ATOM 4565 C C . SER B 1 280 ? -5.559 55.75 -1.121 1 41.47 280 SER B C 1
ATOM 4567 O O . SER B 1 280 ? -6.066 56.844 -0.963 1 41.47 280 SER B O 1
ATOM 4569 N N . MET B 1 281 ? -4.973 55.344 -2.262 1 39.81 281 MET B N 1
ATOM 4570 C CA . MET B 1 281 ? -5.086 56.312 -3.35 1 39.81 281 MET B CA 1
ATOM 4571 C C . MET B 1 281 ? -6.477 56.25 -3.975 1 39.81 281 MET B C 1
ATOM 4573 O O . MET B 1 281 ? -6.836 57.125 -4.766 1 39.81 281 MET B O 1
ATOM 4577 N N . GLN B 1 282 ? -7.121 55.062 -3.828 1 41.69 282 GLN B N 1
ATOM 4578 C CA . GLN B 1 282 ? -8.43 55.031 -4.473 1 41.69 282 GLN B CA 1
ATOM 4579 C C . GLN B 1 282 ? -9.461 55.781 -3.646 1 41.69 282 GLN B C 1
ATOM 4581 O O . GLN B 1 282 ? -10.586 56 -4.094 1 41.69 282 GLN B O 1
ATOM 4586 N N . ILE B 1 283 ? -9.172 55.938 -2.299 1 44.16 283 ILE B N 1
ATOM 4587 C CA . ILE B 1 283 ? -10.148 56.688 -1.521 1 44.16 283 ILE B CA 1
ATOM 4588 C C . ILE B 1 283 ? -10.227 58.125 -2.051 1 44.16 283 ILE B C 1
ATOM 4590 O O . ILE B 1 283 ? -11.195 58.844 -1.771 1 44.16 283 ILE B O 1
ATOM 4594 N N . LYS B 1 284 ? -9.094 58.531 -2.645 1 43.69 284 LYS B N 1
ATOM 4595 C CA . LYS B 1 284 ? -9.102 59.969 -2.91 1 43.69 284 LYS B CA 1
ATOM 4596 C C . LYS B 1 284 ? -10.141 60.312 -3.971 1 43.69 284 LYS B C 1
ATOM 4598 O O . LYS B 1 284 ? -10.531 61.469 -4.098 1 43.69 284 LYS B O 1
ATOM 4603 N N . ASN B 1 285 ? -10.359 59.281 -4.816 1 43.38 285 ASN B N 1
ATOM 4604 C CA . ASN B 1 285 ? -11.07 59.906 -5.941 1 43.38 285 ASN B CA 1
ATOM 4605 C C . ASN B 1 285 ? -12.562 60.031 -5.641 1 43.38 285 ASN B C 1
ATOM 4607 O O . ASN B 1 285 ? -13.305 60.594 -6.449 1 43.38 285 ASN B O 1
ATOM 4611 N N . ASN B 1 286 ? -13.047 59.219 -4.715 1 40.09 286 ASN B N 1
ATOM 4612 C CA . ASN B 1 286 ? -14.492 59.344 -4.609 1 40.09 286 ASN B CA 1
ATOM 4613 C C . ASN B 1 286 ? -14.898 60.594 -3.836 1 40.09 286 ASN B C 1
ATOM 4615 O O . ASN B 1 286 ? -16.078 60.781 -3.525 1 40.09 286 ASN B O 1
ATOM 4619 N N . GLN B 1 287 ? -13.961 61.156 -3.047 1 34.12 287 GLN B N 1
ATOM 4620 C CA . GLN B 1 287 ? -14.438 62.344 -2.363 1 34.12 287 GLN B CA 1
ATOM 4621 C C . GLN B 1 287 ? -14.594 63.5 -3.336 1 34.12 287 GLN B C 1
ATOM 4623 O O . GLN B 1 287 ? -14.922 64.625 -2.93 1 34.12 287 GLN B O 1
ATOM 4628 N N . LYS B 1 288 ? -14.336 63.188 -4.645 1 31.41 288 LYS B N 1
ATOM 4629 C CA . LYS B 1 288 ? -14.82 64.312 -5.395 1 31.41 288 LYS B CA 1
ATOM 4630 C C . LYS B 1 288 ? -16.297 64.188 -5.742 1 31.41 288 LYS B C 1
ATOM 4632 O O . LYS B 1 288 ? -16.734 63.125 -6.152 1 31.41 288 LYS B O 1
#

InterPro domains:
  IPR013525 ABC-2 type transporter, transmembrane domain [PF01061] (14-217)
  IPR050352 ATP-binding cassette subfamily G transporters [PTHR48041] (14-261)

Foldseek 3Di:
DVLVVLLVVLLCVLLCVVVVPVVLLVVLVVLLVVLLVVLCVVLLDLDAAQSNLLNLLVSLLSLLVSLLVSLLLSLLVVCLVCVVVVLVCVVVVNHDLVSNLVSNVVSCLVVLLCRSLSSLVRRVPSSPFDPPDVVLSVLLSLLSSLLSLLSNLVNLLLNLVDNDSVVSVVCCCVVQVVLSCLLLSNDQVVPDDPVCVVSSLLRSSNLSSLLNLCSRPVPHQGHNDVVDTDRSNVVSPPDDYNVRSSVSSNVNSVVSNVVSSVSNNVVSPPDPPPPPDPCVVVVPPVVD/DVLVVLLVVLLCVLLCVVVVPVVLLVVLVVLLVVLLVVLCVVLLDLDAAQSNLLNLLVSLLSLLVSLLVSLLLSLLVVCLVCVVVVLVCVVVVNHDLVSNLVSNVVSCLVVLLCRSLSSLVRRVPSSPFDPPDVVLSVLLSLLSSLLSLLSNLVNLLLNLVDNDSVVSVVCCCVVQVVLSCLLLSNDQVVPDDPVCVVSSLLRSSNLSSLLNLCSRPVPHQGHNDVVDTDRSNVVSPPDDYNVRSSVSSNVNSVVSNVVSSVSNNVVSPPDPPPPPDPCVVVVPPVVD

Sequence (576 aa):
MILDFTLDSSNNLSFLNEIRNPMDVKLKIFQSIVNAIMLMLVYSDLGEYNEGLQNRFGALFFICTANAFGGIQGALHTFSMERPLFLRERINKTYSVHSFFWARSLAEFPFQIVYPSLCVIIVYYVIGLSDENVGKFFMLIFVQFLTYQYAVSYGLLLSTVIPKIEVATALVPALVIPFMILGGFFVNQDNIPYIFYPFTYLSMFKYGFEAAVINEFDDVIYECMPGQQCSPVDMLSITLTKWECCYILIGLAIGIRMFAYLALHLISSPEKPKLQAPESMQIKNNQKMILDFTLDSSNNLSFLNEIRNPMDVKLKIFQSIVNAIMLMLVYSDLGEYNEGLQNRFGALFFICTANAFGGIQGALHTFSMERPLFLRERINKTYSVHSFFWARSLAEFPFQIVYPSLCVIIVYYVIGLSDENVGKFFMLIFVQFLTYQYAVSYGLLLSTVIPKIEVATALVPALVIPFMILGGFFVNQDNIPYIFYPFTYLSMFKYGFEAAVINEFDDVIYECMPGQQCSPVDMLSITLTKWECCYILIGLAIGIRMFAYLALHLISSPEKPKLQAPESMQIKNNQK

pLDDT: mean 82.19, std 15.38, range [30.47, 98.06]

Organism: Paramecium tetraurelia (NCBI:txid5888)

Secondary structure (DSSP, 8-state):
-HHHHHHHHHHHHHHHHHHH-HHHHHHHHHHHHHHHHHHHHHSS---SHHHHHHHHHHHHHHHHHHHHHHHHHHHHHHHHHHHHHHHHHHHTT-S-HHHHHHHHHHHHHHHHHHHHHHHHHHHHHHHT---S-HHHHHHHHHHHHHHHHHHHHHHHHHHHH---HHHHHHHHHHHHHHHHHTTSSSS-GGGS-GGGHHHHTT-HHHHHHHHHHHHHHTT--EEEETTEEE-HHHHTT--S-HHHHHHHHHHHHHHHHHHHHHHHHHHSS---------GGGTTTGGG-/-HHHHHHHHHHHHHHHHHHH-HHHHHHHHHHHHHHHHHHHHHSS---SHHHHHHHHHHHHHHHHHHHHHHHHHHHHHHHHHHHHHHHHHHHTT-S-HHHHHHHHHHHHHHHHHHHHHHHHHHHHHHHT---S-HHHHHHHHHHHHHHHHHHHHHHHHHHHH---HHHHHHHHHHHHHHHHHTTSSSS-GGGS-GGGHHHHTT-HHHHHHHHHHHHHHTT--EEEETTEEE-HHHHTT--S-HHHHHHHHHHHHHHHHHHHHHHHHHHSS---------GGGTSGGGG-

Nearest PDB structures (foldseek):
  8bht-assembly1_A  TM=8.982E-01  e=3.301E-11  Homo sapiens
  6eti-assembly1_A  TM=9.105E-01  e=1.597E-10  Homo sapiens
  7nez-assembly1_B  TM=9.112E-01  e=2.344E-10  Homo sapiens
  6ffc-assembly1_A  TM=9.040E-01  e=2.063E-10  Homo sapiens
  6hco-assembly1_A  TM=9.131E-01  e=6.247E-10  Homo sapiens

Solvent-accessible surface area (backbone atoms only — not comparable to full-atom values): 29273 Å² total; per-residue (Å²): 107,67,65,56,51,45,26,50,54,31,20,48,48,33,32,45,43,54,66,62,35,49,64,60,54,52,49,48,50,49,36,30,50,48,47,26,51,41,49,39,54,53,31,50,48,32,69,61,33,56,51,15,50,46,24,50,52,26,50,50,42,44,55,45,50,54,34,28,51,49,23,20,42,48,30,29,52,55,45,55,67,42,45,62,56,50,55,55,37,39,73,67,65,70,49,53,68,66,34,46,53,52,15,36,53,58,42,44,43,68,55,52,52,47,53,44,30,50,28,47,70,63,29,44,70,65,31,60,51,66,77,87,43,75,62,44,56,55,48,46,36,50,43,37,33,39,32,26,46,28,19,27,20,51,14,38,28,46,41,58,74,32,79,50,60,72,58,38,61,55,41,40,57,47,70,44,49,56,34,49,45,48,21,42,85,32,29,52,67,88,45,46,47,75,90,48,48,68,57,44,73,68,16,59,41,20,37,34,30,49,25,44,49,37,60,58,41,71,89,51,86,40,48,45,40,95,94,35,74,45,56,72,52,61,75,53,68,61,84,73,51,48,64,56,26,50,52,50,37,49,50,48,20,53,50,40,35,50,50,27,50,52,50,43,51,62,68,63,47,74,72,74,73,75,80,70,70,63,63,73,64,61,56,59,62,67,77,102,107,68,64,55,51,45,25,50,54,30,20,48,48,34,32,44,43,53,67,64,36,49,64,60,53,52,50,49,51,49,38,30,49,47,47,28,52,43,48,40,54,53,32,52,47,35,68,61,33,53,50,14,49,44,25,50,52,26,52,48,42,45,54,45,49,55,33,28,51,49,22,20,40,48,30,28,53,55,46,57,69,43,44,63,57,49,54,54,36,38,72,66,65,72,47,52,66,66,34,44,53,53,15,36,52,57,41,45,44,69,58,53,50,47,51,46,32,50,29,47,71,62,29,43,70,65,30,60,52,68,76,89,44,73,62,43,56,56,46,45,37,50,44,38,32,39,33,25,47,29,20,27,20,51,15,39,30,46,40,59,75,31,80,50,61,71,58,36,61,54,41,42,57,48,71,43,48,58,34,48,46,48,21,42,85,32,29,51,66,88,45,45,47,75,90,48,48,70,57,44,74,67,17,59,41,20,36,33,32,49,24,44,50,38,60,59,42,71,88,50,87,40,48,43,41,94,96,35,75,45,56,73,53,61,75,55,68,59,83,73,51,48,65,57,26,49,52,50,36,49,50,48,20,53,50,40,34,50,49,27,50,52,50,43,50,63,67,63,47,74,71,73,74,74,79,69,70,65,62,74,64,60,58,60,60,67,76,103